Protein 1YXO (pdb70)

Foldseek 3Di:
DAEAEEELAQLQFCSLVLLQVVLQAWDQFAYEYEEAPVSNVVLCVLQVAQAAEAEDDPVDHDGGTDHRRYHYYPHQDAQDDYDHLDQDLSRLVSRVVSLLCRLVCQVVPNHQAEYEAYDPVSNVVNVHDDPDDLVSSCVSLVFPDKWKDFVLAAEIELAEPDDPVVPPVSQALVSVLVHLVQVQVCCVQLVVDVAFAEEEAAQFAQNCVVVVGHCCCVPHVVVSVVVVVVVRHNYHDNGGLVVCLDCVNSNPGPYYYYYHVSPVVSRCVVGVLQMKAWITRGPHTYIYAPDHRPSVCRSVSPDRSNNSVNRVVSSVSSVSPD/DAEAEEELAQLLFCSLVLLQVVLQAWDPAAYEYEEAPVSNVVLCVLLVAAAAAAEADPVDGDGGTDHNRYHYYPHQDAQDDYDHLDADLSRLVSRVVSVLCRLVCCVVPVHQAEYEAYDQVSNVVNVHDDPDDQVSSCVSLVFPDKWKAAVLAAEIELAEPDDLVCPVVSQALVSCVVHQVQVQVCCCAVLVDPAFAEEEAAQFAQNCVVVVTHCCVVPGVVVSVVVVVVVPHNYHDNGGLVVCLDCVNSVRGSHYYYYDVSPVVSRCVVRVNAMKAWMTRGPHTYIYFPDHRPSVCRSVSPDDSRNRVVRVVSSVSCVSPD

Nearest PDB structures (foldseek):
  1yxo-assembly1_B  TM=9.730E-01  e=1.041E-64  Pseudomonas aeruginosa
  3lxy-assembly1_A-2  TM=9.662E-01  e=5.738E-47  Yersinia pestis
  6xmy-assembly1_A  TM=9.496E-01  e=1.192E-42  Legionella pneumophila subsp. pneumophila str. Philadelphia 1
  6e85-assembly1_B  TM=8.733E-01  e=9.283E-33  Klebsiella pneumoniae subsp. pneumoniae
  2hi1-assembly1_A  TM=8.968E-01  e=1.379E-30  Salmonella enterica subsp. enterica serovar Typhimurium str. LT2

Structure (mmCIF, N/CA/C/O backbone):
data_1YXO
#
_entry.id   1YXO
#
_cell.length_a   54.259
_cell.length_b   59.307
_cell.length_c   199.111
_cell.angle_alpha   90.00
_cell.angle_beta   90.00
_cell.angle_gamma   90.00
#
_symmetry.space_group_name_H-M   'P 21 21 21'
#
loop_
_entity.id
_entity.type
_entity.pdbx_description
1 polymer '4-hydroxythreonine-4-phosphate dehydrogenase 1'
2 non-polymer 'MAGNESIUM ION'
3 non-polymer ETHANOL
4 water water
#
loop_
_atom_site.group_PDB
_atom_site.id
_atom_site.type_symbol
_atom_site.label_atom_id
_atom_site.label_alt_id
_atom_site.label_comp_id
_atom_site.label_asym_id
_atom_site.label_entity_id
_atom_site.label_seq_id
_atom_site.pdbx_PDB_ins_code
_atom_site.Cartn_x
_atom_site.Cartn_y
_atom_site.Cartn_z
_atom_site.occupancy
_atom_site.B_iso_or_equiv
_atom_site.auth_seq_id
_atom_site.auth_comp_id
_atom_site.auth_asym_id
_atom_site.auth_atom_id
_atom_site.pdbx_PDB_model_num
ATOM 9 N N . SER A 1 2 ? 30.000 11.969 44.910 1.00 45.52 1002 SER A N 1
ATOM 10 C CA . SER A 1 2 ? 31.240 11.198 44.848 1.00 41.48 1002 SER A CA 1
ATOM 11 C C . SER A 1 2 ? 30.960 9.702 44.846 1.00 36.87 1002 SER A C 1
ATOM 12 O O . SER A 1 2 ? 30.190 9.207 45.667 1.00 37.31 1002 SER A O 1
ATOM 15 N N . LEU A 1 3 ? 31.597 8.986 43.927 1.00 32.35 1003 LEU A N 1
ATOM 16 C CA . LEU A 1 3 ? 31.393 7.548 43.807 1.00 28.40 1003 LEU A CA 1
ATOM 17 C C . LEU A 1 3 ? 32.642 6.738 44.139 1.00 24.83 1003 LEU A C 1
ATOM 18 O O . LEU A 1 3 ? 33.699 6.938 43.538 1.00 26.34 1003 LEU A O 1
ATOM 23 N N . ARG A 1 4 ? 32.510 5.837 45.112 1.00 22.97 1004 ARG A N 1
ATOM 24 C CA . ARG A 1 4 ? 33.596 4.955 45.540 1.00 18.79 1004 ARG A CA 1
ATOM 25 C C . ARG A 1 4 ? 33.235 3.542 45.090 1.00 19.13 1004 ARG A C 1
ATOM 26 O O . ARG A 1 4 ? 32.072 3.143 45.170 1.00 16.32 1004 ARG A O 1
ATOM 34 N N . PHE A 1 5 ? 34.222 2.786 44.619 1.00 16.46 1005 PHE A N 1
ATOM 35 C CA . PHE A 1 5 ? 33.966 1.416 44.179 1.00 16.09 1005 PHE A CA 1
ATOM 36 C C . PHE A 1 5 ? 34.867 0.442 44.915 1.00 14.89 1005 PHE A C 1
ATOM 37 O O . PHE A 1 5 ? 36.060 0.691 45.078 1.00 13.67 1005 PHE A O 1
ATOM 45 N N . ALA A 1 6 ? 34.289 -0.666 45.367 1.00 13.64 1006 ALA A N 1
ATOM 46 C CA . ALA A 1 6 ? 35.065 -1.679 46.068 1.00 13.56 1006 ALA A CA 1
ATOM 47 C C . ALA A 1 6 ? 35.596 -2.683 45.050 1.00 14.17 1006 ALA A C 1
ATOM 48 O O . ALA A 1 6 ? 34.888 -3.073 44.122 1.00 16.29 1006 ALA A O 1
ATOM 50 N N . LEU A 1 7 ? 36.843 -3.097 45.236 1.00 14.72 1007 LEU A N 1
ATOM 51 C CA . LEU A 1 7 ? 37.491 -4.068 44.361 1.00 14.05 1007 LEU A CA 1
ATOM 52 C C . LEU A 1 7 ? 37.984 -5.234 45.213 1.00 12.35 1007 LEU A C 1
ATOM 53 O O . LEU A 1 7 ? 38.702 -5.022 46.186 1.00 13.11 1007 LEU A O 1
ATOM 58 N N . THR A 1 8 ? 37.594 -6.457 44.866 1.00 12.35 1008 THR A N 1
ATOM 59 C CA . THR A 1 8 ? 38.053 -7.615 45.622 1.00 13.87 1008 THR A CA 1
ATOM 60 C C . THR A 1 8 ? 38.919 -8.534 44.772 1.00 16.21 1008 THR A C 1
ATOM 61 O O . THR A 1 8 ? 38.443 -9.159 43.822 1.00 16.91 1008 THR A O 1
ATOM 65 N N . PRO A 1 9 ? 40.219 -8.603 45.092 1.00 17.91 1009 PRO A N 1
ATOM 66 C CA . PRO A 1 9 ? 41.171 -9.455 44.368 1.00 18.45 1009 PRO A CA 1
ATOM 67 C C . PRO A 1 9 ? 40.771 -10.934 44.426 1.00 18.25 1009 PRO A C 1
ATOM 68 O O . PRO A 1 9 ? 41.224 -11.735 43.619 1.00 18.36 1009 PRO A O 1
ATOM 72 N N . GLY A 1 10 ? 39.932 -11.291 45.394 1.00 16.47 1010 GLY A N 1
ATOM 73 C CA . GLY A 1 10 ? 39.481 -12.670 45.503 1.00 16.25 1010 GLY A CA 1
ATOM 74 C C . GLY A 1 10 ? 40.482 -13.688 46.031 1.00 17.01 1010 GLY A C 1
ATOM 75 O O . GLY A 1 10 ? 41.238 -13.403 46.957 1.00 17.26 1010 GLY A O 1
ATOM 76 N N . GLU A 1 11 ? 40.480 -14.885 45.443 1.00 16.68 1011 GLU A N 1
ATOM 77 C CA . GLU A 1 11 ? 41.392 -15.954 45.864 1.00 16.45 1011 GLU A CA 1
ATOM 78 C C . GLU A 1 11 ? 42.827 -15.435 45.901 1.00 16.19 1011 GLU A C 1
ATOM 79 O O . GLU A 1 11 ? 43.405 -15.102 44.869 1.00 15.96 1011 GLU A O 1
ATOM 85 N N . PRO A 1 12 ? 43.423 -15.371 47.102 1.00 18.34 1012 PRO A N 1
ATOM 86 C CA . PRO A 1 12 ? 44.796 -14.881 47.272 1.00 18.46 1012 PRO A CA 1
ATOM 87 C C . PRO A 1 12 ? 45.869 -15.600 46.454 1.00 21.11 1012 PRO A C 1
ATOM 88 O O . PRO A 1 12 ? 46.802 -14.964 45.961 1.00 20.33 1012 PRO A O 1
ATOM 92 N N . ALA A 1 13 ? 45.727 -16.914 46.290 1.00 20.70 1013 ALA A N 1
ATOM 93 C CA . ALA A 1 13 ? 46.704 -17.694 45.538 1.00 21.23 1013 ALA A CA 1
ATOM 94 C C . ALA A 1 13 ? 46.510 -17.590 44.029 1.00 21.51 1013 ALA A C 1
ATOM 95 O O . ALA A 1 13 ? 47.360 -18.039 43.261 1.00 21.46 1013 ALA A O 1
ATOM 97 N N . GLY A 1 14 ? 45.395 -16.989 43.613 1.00 21.59 1014 GLY A N 1
ATOM 98 C CA . GLY A 1 14 ? 45.098 -16.843 42.199 1.00 18.79 1014 GLY A CA 1
ATOM 99 C C . GLY A 1 14 ? 45.648 -15.567 41.585 1.00 19.16 1014 GLY A C 1
ATOM 100 O O . GLY A 1 14 ? 46.414 -14.847 42.219 1.00 18.32 1014 GLY A O 1
ATOM 101 N N . ILE A 1 15 ? 45.242 -15.272 40.355 1.00 18.19 1015 ILE A N 1
ATOM 102 C CA . ILE A 1 15 ? 45.735 -14.081 39.666 1.00 17.90 1015 ILE A CA 1
ATOM 103 C C . ILE A 1 15 ? 44.938 -12.810 39.960 1.00 16.82 1015 ILE A C 1
ATOM 104 O O . ILE A 1 15 ? 45.228 -11.751 39.401 1.00 16.72 1015 ILE A O 1
ATOM 109 N N . GLY A 1 16 ? 43.942 -12.917 40.836 1.00 15.97 1016 GLY A N 1
ATOM 110 C CA . GLY A 1 16 ? 43.138 -11.758 41.193 1.00 15.13 1016 GLY A CA 1
ATOM 111 C C . GLY A 1 16 ? 44.009 -10.612 41.689 1.00 15.30 1016 GLY A C 1
ATOM 112 O O . GLY A 1 16 ? 43.908 -9.489 41.187 1.00 15.11 1016 GLY A O 1
ATOM 113 N N . PRO A 1 17 ? 44.869 -10.861 42.688 1.00 14.79 1017 PRO A N 1
ATOM 114 C CA . PRO A 1 17 ? 45.747 -9.809 43.218 1.00 15.03 1017 PRO A CA 1
ATOM 115 C C . PRO A 1 17 ? 46.615 -9.200 42.112 1.00 15.89 1017 PRO A C 1
ATOM 116 O O . PRO A 1 17 ? 46.807 -7.980 42.056 1.00 15.84 1017 PRO A O 1
ATOM 120 N N . ASP A 1 18 ? 47.122 -10.064 41.233 1.00 16.29 1018 ASP A N 1
ATOM 121 C CA . ASP A 1 18 ? 47.970 -9.668 40.108 1.00 16.66 1018 ASP A CA 1
ATOM 122 C C . ASP A 1 18 ? 47.260 -8.658 39.209 1.00 17.46 1018 ASP A C 1
ATOM 123 O O . ASP A 1 18 ? 47.807 -7.610 38.857 1.00 17.72 1018 ASP A O 1
ATOM 128 N N . LEU A 1 19 ? 46.038 -9.003 38.825 1.00 15.51 1019 LEU A N 1
ATOM 129 C CA . LEU A 1 19 ? 45.223 -8.172 37.953 1.00 16.14 1019 LEU A CA 1
ATOM 130 C C . LEU A 1 19 ? 44.911 -6.804 38.551 1.00 15.73 1019 LEU A C 1
ATOM 131 O O . LEU A 1 19 ? 44.926 -5.788 37.853 1.00 14.85 1019 LEU A O 1
ATOM 136 N N . CYS A 1 20 ? 44.623 -6.779 39.843 1.00 16.08 1020 CYS A N 1
ATOM 137 C CA . CYS A 1 20 ? 44.303 -5.528 40.507 1.00 16.43 1020 CYS A CA 1
ATOM 138 C C . CYS A 1 20 ? 45.547 -4.640 40.572 1.00 17.30 1020 CYS A C 1
ATOM 139 O O . CYS A 1 20 ? 45.453 -3.415 40.448 1.00 17.62 1020 CYS A O 1
ATOM 142 N N . LEU A 1 21 ? 46.709 -5.261 40.750 1.00 16.40 1021 LEU A N 1
ATOM 143 C CA . LEU A 1 21 ? 47.971 -4.523 40.811 1.00 17.14 1021 LEU A CA 1
ATOM 144 C C . LEU A 1 21 ? 48.331 -3.943 39.440 1.00 19.18 1021 LEU A C 1
ATOM 145 O O . LEU A 1 21 ? 48.778 -2.797 39.343 1.00 19.99 1021 LEU A O 1
ATOM 150 N N . LEU A 1 22 ? 48.128 -4.732 38.383 1.00 18.79 1022 LEU A N 1
ATOM 151 C CA . LEU A 1 22 ? 48.426 -4.289 37.023 1.00 18.06 1022 LEU A CA 1
ATOM 152 C C . LEU A 1 22 ? 47.558 -3.102 36.618 1.00 18.46 1022 LEU A C 1
ATOM 153 O O . LEU A 1 22 ? 48.055 -2.127 36.055 1.00 18.58 1022 LEU A O 1
ATOM 158 N N . LEU A 1 23 ? 46.264 -3.178 36.911 1.00 17.19 1023 LEU A N 1
ATOM 159 C CA . LEU A 1 23 ? 45.353 -2.094 36.570 1.00 20.10 1023 LEU A CA 1
ATOM 160 C C . LEU A 1 23 ? 45.602 -0.837 37.402 1.00 21.05 1023 LEU A C 1
ATOM 161 O O . LEU A 1 23 ? 45.189 0.258 37.021 1.00 24.61 1023 LEU A O 1
ATOM 166 N N . ALA A 1 24 ? 46.287 -0.998 38.528 1.00 21.47 1024 ALA A N 1
ATOM 167 C CA . ALA A 1 24 ? 46.600 0.122 39.408 1.00 22.69 1024 ALA A CA 1
ATOM 168 C C . ALA A 1 24 ? 47.658 1.042 38.788 1.00 23.94 1024 ALA A C 1
ATOM 169 O O . ALA A 1 24 ? 47.932 2.130 39.304 1.00 23.12 1024 ALA A O 1
ATOM 171 N N . ARG A 1 25 ? 48.251 0.605 37.682 1.00 23.76 1025 ARG A N 1
ATOM 172 C CA . ARG A 1 25 ? 49.275 1.399 37.016 1.00 24.99 1025 ARG A CA 1
ATOM 173 C C . ARG A 1 25 ? 48.664 2.636 36.365 1.00 24.89 1025 ARG A C 1
ATOM 174 O O . ARG A 1 25 ? 49.363 3.605 36.071 1.00 24.55 1025 ARG A O 1
ATOM 182 N N . SER A 1 26 ? 47.352 2.603 36.155 1.00 24.88 1026 SER A N 1
ATOM 183 C CA . SER A 1 26 ? 46.643 3.729 35.562 1.00 25.69 1026 SER A CA 1
ATOM 184 C C . SER A 1 26 ? 45.740 4.360 36.615 1.00 25.05 1026 SER A C 1
ATOM 185 O O . SER A 1 26 ? 45.176 3.662 37.456 1.00 23.03 1026 SER A O 1
ATOM 188 N N . ALA A 1 27 ? 45.614 5.682 36.577 1.00 23.64 1027 ALA A N 1
ATOM 189 C CA . ALA A 1 27 ? 44.748 6.371 37.520 1.00 21.76 1027 ALA A CA 1
ATOM 190 C C . ALA A 1 27 ? 43.307 6.095 37.090 1.00 22.64 1027 ALA A C 1
ATOM 191 O O . ALA A 1 27 ? 42.988 6.138 35.899 1.00 20.12 1027 ALA A O 1
ATOM 193 N N . GLN A 1 28 ? 42.445 5.793 38.057 1.00 22.73 1028 GLN A N 1
ATOM 194 C CA . GLN A 1 28 ? 41.038 5.516 37.774 1.00 20.97 1028 GLN A CA 1
ATOM 195 C C . GLN A 1 28 ? 40.212 6.803 37.806 1.00 22.45 1028 GLN A C 1
ATOM 196 O O . GLN A 1 28 ? 40.631 7.803 38.388 1.00 23.32 1028 GLN A O 1
ATOM 202 N N . PRO A 1 29 ? 39.021 6.789 37.183 1.00 21.43 1029 PRO A N 1
ATOM 203 C CA . PRO A 1 29 ? 38.148 7.968 37.161 1.00 21.94 1029 PRO A CA 1
ATOM 204 C C . PRO A 1 29 ? 37.404 8.151 38.487 1.00 21.72 1029 PRO A C 1
ATOM 205 O O . PRO A 1 29 ? 36.774 9.188 38.724 1.00 20.35 1029 PRO A O 1
ATOM 209 N N . HIS A 1 30 ? 37.482 7.137 39.346 1.00 17.44 1030 HIS A N 1
ATOM 210 C CA . HIS A 1 30 ? 36.826 7.178 40.649 1.00 18.14 1030 HIS A CA 1
ATOM 211 C C . HIS A 1 30 ? 37.693 6.428 41.647 1.00 16.99 1030 HIS A C 1
ATOM 212 O O . HIS A 1 30 ? 38.457 5.534 41.270 1.00 16.73 1030 HIS A O 1
ATOM 219 N N . PRO A 1 31 ? 37.591 6.778 42.936 1.00 15.84 1031 PRO A N 1
ATOM 220 C CA . PRO A 1 31 ? 38.414 6.056 43.905 1.00 14.61 1031 PRO A CA 1
ATOM 221 C C . PRO A 1 31 ? 38.033 4.569 43.879 1.00 15.48 1031 PRO A C 1
ATOM 222 O O . PRO A 1 31 ? 36.853 4.218 43.940 1.00 13.94 1031 PRO A O 1
ATOM 226 N N . LEU A 1 32 ? 39.041 3.715 43.741 1.00 13.38 1032 LEU A N 1
ATOM 227 C CA . LEU A 1 32 ? 38.848 2.268 43.680 1.00 15.04 1032 LEU A CA 1
ATOM 228 C C . LEU A 1 32 ? 39.554 1.675 44.890 1.00 14.04 1032 LEU A C 1
ATOM 229 O O . LEU A 1 32 ? 40.778 1.727 44.995 1.00 17.53 1032 LEU A O 1
ATOM 234 N N . ILE A 1 33 ? 38.769 1.113 45.799 1.00 14.88 1033 ILE A N 1
ATOM 235 C CA . ILE A 1 33 ? 39.282 0.562 47.044 1.00 13.52 1033 ILE A CA 1
ATOM 236 C C . ILE A 1 33 ? 39.414 -0.953 47.062 1.00 15.46 1033 ILE A C 1
ATOM 237 O O . ILE A 1 33 ? 38.418 -1.679 47.086 1.00 14.11 1033 ILE A O 1
ATOM 242 N N . ALA A 1 34 ? 40.655 -1.425 47.058 1.00 16.02 1034 ALA A N 1
ATOM 243 C CA . ALA A 1 34 ? 40.921 -2.848 47.102 1.00 16.22 1034 ALA A CA 1
ATOM 244 C C . ALA A 1 34 ? 40.691 -3.332 48.529 1.00 17.02 1034 ALA A C 1
ATOM 245 O O . ALA A 1 34 ? 41.253 -2.783 49.484 1.00 16.54 1034 ALA A O 1
ATOM 247 N N . ILE A 1 35 ? 39.839 -4.339 48.683 1.00 14.47 1035 ILE A N 1
ATOM 248 C CA . ILE A 1 35 ? 39.571 -4.888 50.002 1.00 13.47 1035 ILE A CA 1
ATOM 249 C C . ILE A 1 35 ? 40.297 -6.222 50.017 1.00 15.01 1035 ILE A C 1
ATOM 250 O O . ILE A 1 35 ? 39.826 -7.212 49.454 1.00 14.96 1035 ILE A O 1
ATOM 255 N N . ALA A 1 36 ? 41.468 -6.226 50.648 1.00 16.77 1036 ALA A N 1
ATOM 256 C CA . ALA A 1 36 ? 42.314 -7.410 50.715 1.00 17.84 1036 ALA A CA 1
ATOM 257 C C . ALA A 1 36 ? 43.456 -7.196 51.699 1.00 18.10 1036 ALA A C 1
ATOM 258 O O . ALA A 1 36 ? 43.558 -6.145 52.333 1.00 16.79 1036 ALA A O 1
ATOM 260 N N . SER A 1 37 ? 44.315 -8.204 51.814 1.00 18.90 1037 SER A N 1
ATOM 261 C CA . SER A 1 37 ? 45.478 -8.136 52.689 1.00 18.12 1037 SER A CA 1
ATOM 262 C C . SER A 1 37 ? 46.529 -7.223 52.067 1.00 19.56 1037 SER A C 1
ATOM 263 O O . SER A 1 37 ? 46.951 -7.434 50.933 1.00 18.23 1037 SER A O 1
ATOM 266 N N . ARG A 1 38 ? 46.959 -6.212 52.812 1.00 21.39 1038 ARG A N 1
ATOM 267 C CA . ARG A 1 38 ? 47.974 -5.282 52.322 1.00 22.09 1038 ARG A CA 1
ATOM 268 C C . ARG A 1 38 ? 49.292 -6.018 52.064 1.00 21.49 1038 ARG A C 1
ATOM 269 O O . ARG A 1 38 ? 49.964 -5.781 51.064 1.00 19.80 1038 ARG A O 1
ATOM 277 N N . THR A 1 39 ? 49.655 -6.911 52.976 1.00 21.59 1039 THR A N 1
ATOM 278 C CA . THR A 1 39 ? 50.888 -7.678 52.839 1.00 23.43 1039 THR A CA 1
ATOM 279 C C . THR A 1 39 ? 50.835 -8.575 51.608 1.00 22.35 1039 THR A C 1
ATOM 280 O O . THR A 1 39 ? 51.826 -8.708 50.880 1.00 22.28 1039 THR A O 1
ATOM 284 N N . LEU A 1 40 ? 49.680 -9.189 51.375 1.00 20.38 1040 LEU A N 1
ATOM 285 C CA . LEU A 1 40 ? 49.504 -10.051 50.212 1.00 19.70 1040 LEU A CA 1
ATOM 286 C C . LEU A 1 40 ? 49.820 -9.261 48.946 1.00 19.52 1040 LEU A C 1
ATOM 287 O O . LEU A 1 40 ? 50.569 -9.718 48.084 1.00 19.49 1040 LEU A O 1
ATOM 292 N N . LEU A 1 41 ? 49.241 -8.069 48.841 1.00 18.60 1041 LEU A N 1
ATOM 293 C CA . LEU A 1 41 ? 49.440 -7.228 47.664 1.00 19.66 1041 LEU A CA 1
ATOM 294 C C . LEU A 1 41 ? 50.874 -6.739 47.497 1.00 19.76 1041 LEU A C 1
ATOM 295 O O . LEU A 1 41 ? 51.396 -6.697 46.377 1.00 18.32 1041 LEU A O 1
ATOM 300 N N . GLN A 1 42 ? 51.509 -6.376 48.604 1.00 20.43 1042 GLN A N 1
ATOM 301 C CA . GLN A 1 42 ? 52.883 -5.895 48.545 1.00 22.52 1042 GLN A CA 1
ATOM 302 C C . GLN A 1 42 ? 53.798 -7.038 48.094 1.00 22.69 1042 GLN A C 1
ATOM 303 O O . GLN A 1 42 ? 54.683 -6.837 47.259 1.00 23.24 1042 GLN A O 1
ATOM 309 N N . GLU A 1 43 ? 53.576 -8.241 48.627 1.00 22.46 1043 GLU A N 1
ATOM 310 C CA . GLU A 1 43 ? 54.400 -9.394 48.249 1.00 24.29 1043 GLU A CA 1
ATOM 311 C C . GLU A 1 43 ? 54.182 -9.801 46.791 1.00 23.16 1043 GLU A C 1
ATOM 312 O O . GLU A 1 43 ? 55.143 -10.084 46.075 1.00 24.03 1043 GLU A O 1
ATOM 318 N N . ARG A 1 44 ? 52.926 -9.830 46.350 1.00 21.33 1044 ARG A N 1
ATOM 319 C CA . ARG A 1 44 ? 52.624 -10.205 44.968 1.00 19.42 1044 ARG A CA 1
ATOM 320 C C . ARG A 1 44 ? 53.234 -9.173 44.026 1.00 20.43 1044 ARG A C 1
ATOM 321 O O . ARG A 1 44 ? 53.686 -9.508 42.926 1.00 20.43 1044 ARG A O 1
ATOM 329 N N . ALA A 1 45 ? 53.239 -7.916 44.464 1.00 19.99 1045 ALA A N 1
ATOM 330 C CA . ALA A 1 45 ? 53.805 -6.823 43.678 1.00 21.58 1045 ALA A CA 1
ATOM 331 C C . ALA A 1 45 ? 55.300 -7.077 43.474 1.00 22.75 1045 ALA A C 1
ATOM 332 O O . ALA A 1 45 ? 55.813 -6.952 42.365 1.00 24.05 1045 ALA A O 1
ATOM 334 N N . GLY A 1 46 ? 55.994 -7.432 44.551 1.00 24.84 1046 GLY A N 1
ATOM 335 C CA . GLY A 1 46 ? 57.412 -7.725 44.442 1.00 26.13 1046 GLY A CA 1
ATOM 336 C C . GLY A 1 46 ? 57.607 -8.924 43.526 1.00 26.31 1046 GLY A C 1
ATOM 337 O O . GLY A 1 46 ? 58.462 -8.916 42.641 1.00 25.68 1046 GLY A O 1
ATOM 338 N N . GLN A 1 47 ? 56.799 -9.959 43.738 1.00 26.01 1047 GLN A N 1
ATOM 339 C CA . GLN A 1 47 ? 56.864 -11.170 42.928 1.00 25.37 1047 GLN A CA 1
ATOM 340 C C . GLN A 1 47 ? 56.737 -10.853 41.434 1.00 24.87 1047 GLN A C 1
ATOM 341 O O . GLN A 1 47 ? 57.427 -11.448 40.601 1.00 25.49 1047 GLN A O 1
ATOM 347 N N . LEU A 1 48 ? 55.861 -9.908 41.100 1.00 21.55 1048 LEU A N 1
ATOM 348 C CA . LEU A 1 48 ? 55.637 -9.515 39.710 1.00 21.43 1048 LEU A CA 1
ATOM 349 C C . LEU A 1 48 ? 56.629 -8.477 39.193 1.00 22.04 1048 LEU A C 1
ATOM 350 O O . LEU A 1 48 ? 56.671 -8.196 37.995 1.00 22.64 1048 LEU A O 1
ATOM 355 N N . GLY A 1 49 ? 57.420 -7.902 40.092 1.00 25.08 1049 GLY A N 1
ATOM 356 C CA . GLY A 1 49 ? 58.375 -6.888 39.678 1.00 27.28 1049 GLY A CA 1
ATOM 357 C C . GLY A 1 49 ? 57.654 -5.596 39.334 1.00 28.30 1049 GLY A C 1
ATOM 358 O O . GLY A 1 49 ? 58.061 -4.864 38.433 1.00 29.13 1049 GLY A O 1
ATOM 359 N N . LEU A 1 50 ? 56.568 -5.328 40.055 1.00 28.63 1050 LEU A N 1
ATOM 360 C CA . LEU A 1 50 ? 55.758 -4.129 39.854 1.00 29.00 1050 LEU A CA 1
ATOM 361 C C . LEU A 1 50 ? 55.962 -3.129 40.983 1.00 30.20 1050 LEU A C 1
ATOM 362 O O . LEU A 1 50 ? 56.109 -3.514 42.143 1.00 31.16 1050 LEU A O 1
ATOM 367 N N . ALA A 1 51 ? 55.955 -1.844 40.639 1.00 30.22 1051 ALA A N 1
ATOM 368 C CA . ALA A 1 51 ? 56.121 -0.783 41.626 1.00 29.72 1051 ALA A CA 1
ATOM 369 C C . ALA A 1 51 ? 54.768 -0.138 41.886 1.00 28.61 1051 ALA A C 1
ATOM 370 O O . ALA A 1 51 ? 54.357 0.768 41.163 1.00 30.12 1051 ALA A O 1
ATOM 372 N N . ILE A 1 52 ? 54.073 -0.614 42.912 1.00 27.35 1052 ILE A N 1
ATOM 373 C CA . ILE A 1 52 ? 52.767 -0.066 43.253 1.00 26.76 1052 ILE A CA 1
ATOM 374 C C . ILE A 1 52 ? 52.764 0.405 44.703 1.00 27.20 1052 ILE A C 1
ATOM 375 O O . ILE A 1 52 ? 53.157 -0.336 45.606 1.00 29.50 1052 ILE A O 1
ATOM 380 N N . ASP A 1 53 ? 52.329 1.640 44.919 1.00 25.13 1053 ASP A N 1
ATOM 381 C CA . ASP A 1 53 ? 52.252 2.191 46.266 1.00 25.45 1053 ASP A CA 1
ATOM 382 C C . ASP A 1 53 ? 50.876 1.868 46.841 1.00 24.16 1053 ASP A C 1
ATOM 383 O O . ASP A 1 53 ? 49.854 2.257 46.274 1.00 24.65 1053 ASP A O 1
ATOM 388 N N . LEU A 1 54 ? 50.860 1.157 47.963 1.00 22.32 1054 LEU A N 1
ATOM 389 C CA . LEU A 1 54 ? 49.617 0.771 48.625 1.00 22.10 1054 LEU A CA 1
ATOM 390 C C . LEU A 1 54 ? 49.232 1.822 49.659 1.00 22.24 1054 LEU A C 1
ATOM 391 O O . LEU A 1 54 ? 49.910 1.990 50.670 1.00 23.23 1054 LEU A O 1
ATOM 396 N N . LYS A 1 55 ? 48.139 2.527 49.405 1.00 21.86 1055 LYS A N 1
ATOM 397 C CA . LYS A 1 55 ? 47.694 3.561 50.325 1.00 22.04 1055 LYS A CA 1
ATOM 398 C C . LYS A 1 55 ? 46.556 3.053 51.199 1.00 21.90 1055 LYS A C 1
ATOM 399 O O . LYS A 1 55 ? 45.487 2.698 50.703 1.00 17.90 1055 LYS A O 1
ATOM 405 N N . ASP A 1 56 ? 46.802 3.018 52.505 1.00 22.42 1056 ASP A N 1
ATOM 406 C CA . ASP A 1 56 ? 45.812 2.549 53.462 1.00 22.15 1056 ASP A CA 1
ATOM 407 C C . ASP A 1 56 ? 44.517 3.349 53.428 1.00 23.11 1056 ASP A C 1
ATOM 408 O O . ASP A 1 56 ? 44.521 4.567 53.257 1.00 21.24 1056 ASP A O 1
ATOM 413 N N . VAL A 1 57 ? 43.405 2.645 53.602 1.00 21.67 1057 VAL A N 1
ATOM 414 C CA . VAL A 1 57 ? 42.095 3.273 53.630 1.00 20.70 1057 VAL A CA 1
ATOM 415 C C . VAL A 1 57 ? 41.416 2.891 54.939 1.00 21.67 1057 VAL A C 1
ATOM 416 O O . VAL A 1 57 ? 41.446 1.731 55.349 1.00 19.85 1057 VAL A O 1
ATOM 420 N N . SER A 1 58 ? 40.814 3.872 55.596 1.00 21.88 1058 SER A N 1
ATOM 421 C CA . SER A 1 58 ? 40.105 3.626 56.842 1.00 22.48 1058 SER A CA 1
ATOM 422 C C . SER A 1 58 ? 38.620 3.891 56.622 1.00 21.08 1058 SER A C 1
ATOM 423 O O . SER A 1 58 ? 38.254 4.850 55.945 1.00 20.87 1058 SER A O 1
ATOM 426 N N . PRO A 1 59 ? 37.745 3.032 57.173 1.00 21.77 1059 PRO A N 1
ATOM 427 C CA . PRO A 1 59 ? 36.304 3.242 57.004 1.00 21.69 1059 PRO A CA 1
ATOM 428 C C . PRO A 1 59 ? 35.859 4.540 57.679 1.00 21.19 1059 PRO A C 1
ATOM 429 O O . PRO A 1 59 ? 34.709 4.956 57.561 1.00 20.86 1059 PRO A O 1
ATOM 433 N N . ALA A 1 60 ? 36.784 5.178 58.388 1.00 22.33 1060 ALA A N 1
ATOM 434 C CA . ALA A 1 60 ? 36.496 6.435 59.064 1.00 22.55 1060 ALA A CA 1
ATOM 435 C C . ALA A 1 60 ? 36.616 7.583 58.070 1.00 23.97 1060 ALA A C 1
ATOM 436 O O . ALA A 1 60 ? 36.165 8.698 58.343 1.00 24.22 1060 ALA A O 1
ATOM 438 N N . ALA A 1 61 ? 37.227 7.309 56.918 1.00 21.74 1061 ALA A N 1
ATOM 439 C CA . ALA A 1 61 ? 37.404 8.335 55.891 1.00 21.11 1061 ALA A CA 1
ATOM 440 C C . ALA A 1 61 ? 37.600 7.745 54.497 1.00 19.60 1061 ALA A C 1
ATOM 441 O O . ALA A 1 61 ? 38.729 7.589 54.034 1.00 18.31 1061 ALA A O 1
ATOM 443 N N . TRP A 1 62 ? 36.503 7.418 53.825 1.00 18.25 1062 TRP A N 1
ATOM 444 C CA . TRP A 1 62 ? 36.598 6.860 52.485 1.00 18.73 1062 TRP A CA 1
ATOM 445 C C . TRP A 1 62 ? 37.125 7.957 51.560 1.00 18.47 1062 TRP A C 1
ATOM 446 O O . TRP A 1 62 ? 36.541 9.041 51.476 1.00 16.68 1062 TRP A O 1
ATOM 457 N N . PRO A 1 63 ? 38.236 7.688 50.856 1.00 18.52 1063 PRO A N 1
ATOM 458 C CA . PRO A 1 63 ? 38.811 8.684 49.949 1.00 20.36 1063 PRO A CA 1
ATOM 459 C C . PRO A 1 63 ? 37.804 9.192 48.924 1.00 19.64 1063 PRO A C 1
ATOM 460 O O . PRO A 1 63 ? 37.018 8.420 48.369 1.00 19.76 1063 PRO A O 1
ATOM 464 N N . GLU A 1 64 ? 37.835 10.498 48.687 1.00 21.17 1064 GLU A N 1
ATOM 465 C CA . GLU A 1 64 ? 36.929 11.140 47.743 1.00 23.28 1064 GLU A CA 1
ATOM 466 C C . GLU A 1 64 ? 37.524 11.172 46.336 1.00 22.70 1064 GLU A C 1
ATOM 467 O O . GLU A 1 64 ? 36.800 11.060 45.346 1.00 21.29 1064 GLU A O 1
ATOM 473 N N . ARG A 1 65 ? 38.841 11.322 46.246 1.00 23.51 1065 ARG A N 1
ATOM 474 C CA . ARG A 1 65 ? 39.495 11.360 44.945 1.00 24.22 1065 ARG A CA 1
ATOM 475 C C . ARG A 1 65 ? 40.232 10.060 44.641 1.00 22.12 1065 ARG A C 1
ATOM 476 O O . ARG A 1 65 ? 40.628 9.336 45.549 1.00 22.20 1065 ARG A O 1
ATOM 484 N N . PRO A 1 66 ? 40.423 9.753 43.345 1.00 21.60 1066 PRO A N 1
ATOM 485 C CA . PRO A 1 66 ? 41.111 8.543 42.884 1.00 20.77 1066 PRO A CA 1
ATOM 486 C C . PRO A 1 66 ? 42.578 8.544 43.290 1.00 21.46 1066 PRO A C 1
ATOM 487 O O . PRO A 1 66 ? 43.183 9.608 43.430 1.00 20.25 1066 PRO A O 1
ATOM 491 N N . ALA A 1 67 ? 43.148 7.357 43.468 1.00 19.73 1067 ALA A N 1
ATOM 492 C CA . ALA A 1 67 ? 44.555 7.244 43.819 1.00 19.64 1067 ALA A CA 1
ATOM 493 C C . ALA A 1 67 ? 45.346 7.609 42.571 1.00 21.59 1067 ALA A C 1
ATOM 494 O O . ALA A 1 67 ? 44.797 7.646 41.466 1.00 19.79 1067 ALA A O 1
ATOM 496 N N . LYS A 1 68 ? 46.634 7.878 42.747 1.00 22.45 1068 LYS A N 1
ATOM 497 C CA . LYS A 1 68 ? 47.485 8.242 41.619 1.00 25.22 1068 LYS A CA 1
ATOM 498 C C . LYS A 1 68 ? 47.836 7.021 40.785 1.00 24.09 1068 LYS A C 1
ATOM 499 O O . LYS A 1 68 ? 47.748 5.885 41.257 1.00 21.75 1068 LYS A O 1
ATOM 505 N N . ALA A 1 69 ? 48.239 7.263 39.542 1.00 23.56 1069 ALA A N 1
ATOM 506 C CA . ALA A 1 69 ? 48.659 6.179 38.673 1.00 23.14 1069 ALA A CA 1
ATOM 507 C C . ALA A 1 69 ? 49.807 5.532 39.442 1.00 22.70 1069 ALA A C 1
ATOM 508 O O . ALA A 1 69 ? 50.643 6.236 40.018 1.00 22.36 1069 ALA A O 1
ATOM 510 N N . GLY A 1 70 ? 49.836 4.203 39.485 1.00 21.33 1070 GLY A N 1
ATOM 511 C CA . GLY A 1 70 ? 50.892 3.516 40.207 1.00 20.92 1070 GLY A CA 1
ATOM 512 C C . GLY A 1 70 ? 50.589 3.374 41.689 1.00 19.88 1070 GLY A C 1
ATOM 513 O O . GLY A 1 70 ? 51.424 2.913 42.467 1.00 21.28 1070 GLY A O 1
ATOM 514 N N . GLN A 1 71 ? 49.382 3.761 42.081 1.00 20.30 1071 GLN A N 1
ATOM 515 C CA . GLN A 1 71 ? 48.977 3.686 43.478 1.00 19.04 1071 GLN A CA 1
ATOM 516 C C . GLN A 1 71 ? 47.655 2.933 43.609 1.00 18.47 1071 GLN A C 1
ATOM 517 O O . GLN A 1 71 ? 46.808 3.008 42.726 1.00 20.25 1071 GLN A O 1
ATOM 523 N N . LEU A 1 72 ? 47.477 2.227 44.719 1.00 17.29 1072 LEU A N 1
ATOM 524 C CA . LEU A 1 72 ? 46.250 1.466 44.944 1.00 17.67 1072 LEU A CA 1
ATOM 525 C C . LEU A 1 72 ? 45.721 1.600 46.369 1.00 15.24 1072 LEU A C 1
ATOM 526 O O . LEU A 1 72 ? 46.444 1.331 47.327 1.00 17.59 1072 LEU A O 1
ATOM 531 N N . TYR A 1 73 ? 44.464 2.015 46.509 1.00 16.49 1073 TYR A N 1
ATOM 532 C CA . TYR A 1 73 ? 43.843 2.127 47.832 1.00 15.77 1073 TYR A CA 1
ATOM 533 C C . TYR A 1 73 ? 43.590 0.713 48.336 1.00 17.42 1073 TYR A C 1
ATOM 534 O O . TYR A 1 73 ? 43.102 -0.147 47.591 1.00 15.24 1073 TYR A O 1
ATOM 543 N N . VAL A 1 74 ? 43.906 0.478 49.603 1.00 17.25 1074 VAL A N 1
ATOM 544 C CA . VAL A 1 74 ? 43.702 -0.835 50.194 1.00 18.81 1074 VAL A CA 1
ATOM 545 C C . VAL A 1 74 ? 43.054 -0.751 51.571 1.00 18.29 1074 VAL A C 1
ATOM 546 O O . VAL A 1 74 ? 43.556 -0.060 52.466 1.00 18.61 1074 VAL A O 1
ATOM 550 N N . TRP A 1 75 ? 41.917 -1.422 51.723 1.00 16.47 1075 TRP A N 1
ATOM 551 C CA . TRP A 1 75 ? 41.261 -1.492 53.021 1.00 16.08 1075 TRP A CA 1
ATOM 552 C C . TRP A 1 75 ? 41.789 -2.833 53.526 1.00 16.02 1075 TRP A C 1
ATOM 553 O O . TRP A 1 75 ? 41.273 -3.895 53.169 1.00 16.48 1075 TRP A O 1
ATOM 564 N N . ASP A 1 76 ? 42.852 -2.767 54.326 1.00 16.86 1076 ASP A N 1
ATOM 565 C CA . ASP A 1 76 ? 43.523 -3.949 54.863 1.00 17.95 1076 ASP A CA 1
ATOM 566 C C . ASP A 1 76 ? 42.580 -4.940 55.554 1.00 17.17 1076 ASP A C 1
ATOM 567 O O . ASP A 1 76 ? 41.835 -4.585 56.457 1.00 17.10 1076 ASP A O 1
ATOM 572 N N . THR A 1 77 ? 42.625 -6.185 55.096 1.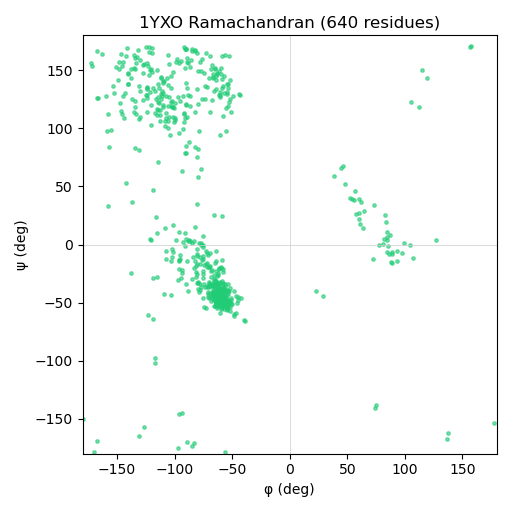00 18.46 1077 THR A N 1
ATOM 573 C CA . THR A 1 77 ? 41.811 -7.274 55.632 1.00 18.87 1077 THR A CA 1
ATOM 574 C C . THR A 1 77 ? 42.792 -8.437 55.809 1.00 20.24 1077 THR A C 1
ATOM 575 O O . THR A 1 77 ? 43.294 -8.990 54.838 1.00 21.08 1077 THR A O 1
ATOM 579 N N . PRO A 1 78 ? 43.071 -8.819 57.063 1.00 22.78 1078 PRO A N 1
ATOM 580 C CA . PRO A 1 78 ? 43.999 -9.899 57.409 1.00 22.95 1078 PRO A CA 1
ATOM 581 C C . PRO A 1 78 ? 43.780 -11.317 56.893 1.00 22.40 1078 PRO A C 1
ATOM 582 O O . PRO A 1 78 ? 42.673 -11.854 56.913 1.00 22.88 1078 PRO A O 1
ATOM 586 N N . LEU A 1 79 ? 44.870 -11.911 56.424 1.00 22.61 1079 LEU A N 1
ATOM 587 C CA . LEU A 1 79 ? 44.871 -13.286 55.951 1.00 23.80 1079 LEU A CA 1
ATOM 588 C C . LEU A 1 79 ? 45.070 -14.137 57.202 1.00 24.71 1079 LEU A C 1
ATOM 589 O O . LEU A 1 79 ? 45.434 -13.613 58.254 1.00 23.27 1079 LEU A O 1
ATOM 594 N N . ALA A 1 80 ? 44.837 -15.440 57.092 1.00 26.40 1080 ALA A N 1
ATOM 595 C CA . ALA A 1 80 ? 45.011 -16.336 58.229 1.00 27.70 1080 ALA A CA 1
ATOM 596 C C . ALA A 1 80 ? 46.400 -16.958 58.187 1.00 29.54 1080 ALA A C 1
ATOM 597 O O . ALA A 1 80 ? 46.978 -17.293 59.225 1.00 29.18 1080 ALA A O 1
ATOM 599 N N . ALA A 1 81 ? 46.931 -17.105 56.979 1.00 29.17 1081 ALA A N 1
ATOM 600 C CA . ALA A 1 81 ? 48.243 -17.706 56.790 1.00 30.52 1081 ALA A CA 1
ATOM 601 C C . ALA A 1 81 ? 48.952 -17.112 55.581 1.00 31.44 1081 ALA A C 1
ATOM 602 O O . ALA A 1 81 ? 48.311 -16.578 54.675 1.00 30.09 1081 ALA A O 1
ATOM 604 N N . PRO A 1 82 ? 50.292 -17.196 55.554 1.00 33.06 1082 PRO A N 1
ATOM 605 C CA . PRO A 1 82 ? 51.060 -16.658 54.426 1.00 32.87 1082 PRO A CA 1
ATOM 606 C C . PRO A 1 82 ? 50.604 -17.300 53.122 1.00 32.75 1082 PRO A C 1
ATOM 607 O O . PRO A 1 82 ? 50.245 -18.478 53.093 1.00 33.89 1082 PRO A O 1
ATOM 611 N N . VAL A 1 83 ? 50.609 -16.518 52.047 1.00 30.54 1083 VAL A N 1
ATOM 612 C CA . VAL A 1 83 ? 50.166 -16.998 50.743 1.00 29.01 1083 VAL A CA 1
ATOM 613 C C . VAL A 1 83 ? 51.309 -17.305 49.783 1.00 28.92 1083 VAL A C 1
ATOM 614 O O . VAL A 1 83 ? 52.256 -16.530 49.648 1.00 27.40 1083 VAL A O 1
ATOM 618 N N . ARG A 1 84 ? 51.207 -18.449 49.118 1.00 29.41 1084 ARG A N 1
ATOM 619 C CA . ARG A 1 84 ? 52.200 -18.868 48.139 1.00 31.48 1084 ARG A CA 1
ATOM 620 C C . ARG A 1 84 ? 51.457 -18.891 46.809 1.00 29.79 1084 ARG A C 1
ATOM 621 O O . ARG A 1 84 ? 50.502 -19.644 46.636 1.00 29.88 1084 ARG A O 1
ATOM 629 N N . PRO A 1 85 ? 51.873 -18.046 45.856 1.00 29.17 1085 PRO A N 1
ATOM 630 C CA . PRO A 1 85 ? 51.193 -18.017 44.560 1.00 29.03 1085 PRO A CA 1
ATOM 631 C C . PRO A 1 85 ? 50.996 -19.379 43.904 1.00 28.63 1085 PRO A C 1
ATOM 632 O O . PRO A 1 85 ? 51.937 -20.162 43.758 1.00 28.02 1085 PRO A O 1
ATOM 636 N N . GLY A 1 86 ? 49.751 -19.651 43.524 1.00 27.51 1086 GLY A N 1
ATOM 637 C CA . GLY A 1 86 ? 49.420 -20.906 42.877 1.00 26.12 1086 GLY A CA 1
ATOM 638 C C . GLY A 1 86 ? 49.044 -22.030 43.823 1.00 25.36 1086 GLY A C 1
ATOM 639 O O . GLY A 1 86 ? 48.588 -23.077 43.380 1.00 24.20 1086 GLY A O 1
ATOM 640 N N . GLN A 1 87 ? 49.218 -21.822 45.123 1.00 26.49 1087 GLN A N 1
ATOM 641 C CA . GLN A 1 87 ? 48.891 -22.864 46.089 1.00 27.69 1087 GLN A CA 1
ATOM 642 C C . GLN A 1 87 ? 47.705 -22.538 46.988 1.00 27.02 1087 GLN A C 1
ATOM 643 O O . GLN A 1 87 ? 47.781 -21.657 47.842 1.00 25.61 1087 GLN A O 1
ATOM 649 N N . LEU A 1 88 ? 46.612 -23.271 46.798 1.00 27.56 1088 LEU A N 1
ATOM 650 C CA . LEU A 1 88 ? 45.404 -23.080 47.596 1.00 28.41 1088 LEU A CA 1
ATOM 651 C C . LEU A 1 88 ? 45.628 -23.469 49.054 1.00 28.73 1088 LEU A C 1
ATOM 652 O O . LEU A 1 88 ? 46.346 -24.427 49.343 1.00 28.41 1088 LEU A O 1
ATOM 657 N N . ASP A 1 89 ? 45.013 -22.720 49.966 1.00 27.77 1089 ASP A N 1
ATOM 658 C CA . ASP A 1 89 ? 45.113 -23.002 51.399 1.00 28.25 1089 ASP A CA 1
ATOM 659 C C . ASP A 1 89 ? 43.767 -22.686 52.051 1.00 28.05 1089 ASP A C 1
ATOM 660 O O . ASP A 1 89 ? 43.393 -21.519 52.186 1.00 25.49 1089 ASP A O 1
ATOM 665 N N . ARG A 1 90 ? 43.048 -23.728 52.461 1.00 26.60 1090 ARG A N 1
ATOM 666 C CA . ARG A 1 90 ? 41.737 -23.559 53.076 1.00 27.14 1090 ARG A CA 1
ATOM 667 C C . ARG A 1 90 ? 41.759 -22.695 54.337 1.00 25.88 1090 ARG A C 1
ATOM 668 O O . ARG A 1 90 ? 40.714 -22.261 54.821 1.00 26.05 1090 ARG A O 1
ATOM 676 N N . ALA A 1 91 ? 42.948 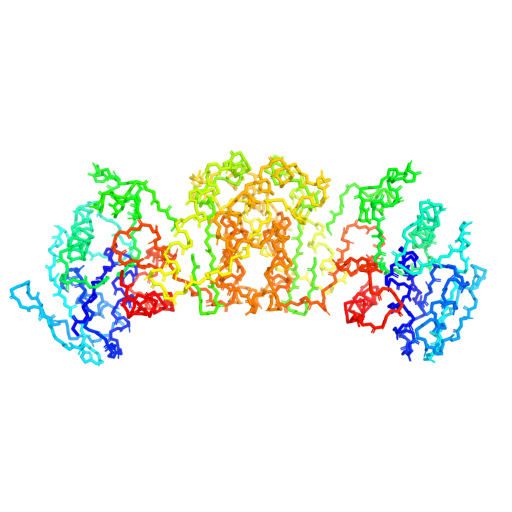-22.436 54.866 1.00 24.93 1091 ALA A N 1
ATOM 677 C CA . ALA A 1 91 ? 43.067 -21.601 56.051 1.00 25.08 1091 ALA A CA 1
ATOM 678 C C . ALA A 1 91 ? 42.697 -20.162 55.685 1.00 23.79 1091 ALA A C 1
ATOM 679 O O . ALA A 1 91 ? 42.305 -19.372 56.543 1.00 23.55 1091 ALA A O 1
ATOM 681 N N . ASN A 1 92 ? 42.817 -19.830 54.402 1.00 23.24 1092 ASN A N 1
ATOM 682 C CA . ASN A 1 92 ? 42.499 -18.484 53.932 1.00 22.79 1092 ASN A CA 1
ATOM 683 C C . ASN A 1 92 ? 41.137 -18.353 53.247 1.00 22.38 1092 ASN A C 1
ATOM 684 O O . ASN A 1 92 ? 40.885 -17.373 52.543 1.00 20.13 1092 ASN A O 1
ATOM 689 N N . ALA A 1 93 ? 40.259 -19.332 53.454 1.00 20.80 1093 ALA A N 1
ATOM 690 C CA . ALA A 1 93 ? 38.932 -19.298 52.846 1.00 21.35 1093 ALA A CA 1
ATOM 691 C C . ALA A 1 93 ? 38.066 -18.221 53.492 1.00 20.11 1093 ALA A C 1
ATOM 692 O O . ALA A 1 93 ? 37.351 -17.496 52.801 1.00 20.11 1093 ALA A O 1
ATOM 694 N N . ALA A 1 94 ? 38.139 -18.127 54.817 1.00 18.25 1094 ALA A N 1
ATOM 695 C CA . ALA A 1 94 ? 37.377 -17.141 55.577 1.00 19.69 1094 ALA A CA 1
ATOM 696 C C . ALA A 1 94 ? 37.801 -15.726 55.174 1.00 19.07 1094 ALA A C 1
ATOM 697 O O . ALA A 1 94 ? 36.983 -14.806 55.150 1.00 18.30 1094 ALA A O 1
ATOM 699 N N . TYR A 1 95 ? 39.084 -15.565 54.862 1.00 18.22 1095 TYR A N 1
ATOM 700 C CA . TYR A 1 95 ? 39.613 -14.277 54.425 1.00 18.22 1095 TYR A CA 1
ATOM 701 C C . TYR A 1 95 ? 38.875 -13.838 53.160 1.00 17.94 1095 TYR A C 1
ATOM 702 O O . TYR A 1 95 ? 38.407 -12.700 53.057 1.00 16.66 1095 TYR A O 1
ATOM 711 N N . VAL A 1 96 ? 38.787 -14.745 52.193 1.00 16.35 1096 VAL A N 1
ATOM 712 C CA . VAL A 1 96 ? 38.110 -14.447 50.935 1.00 15.50 1096 VAL A CA 1
ATOM 713 C C . VAL A 1 96 ? 36.683 -13.959 51.181 1.00 16.89 1096 VAL A C 1
ATOM 714 O O . VAL A 1 96 ? 36.284 -12.899 50.683 1.00 14.02 1096 VAL A O 1
ATOM 718 N N . LEU A 1 97 ? 35.922 -14.721 51.961 1.00 14.26 1097 LEU A N 1
ATOM 719 C CA . LEU A 1 97 ? 34.542 -14.356 52.245 1.00 16.14 1097 LEU A CA 1
ATOM 720 C C . LEU A 1 97 ? 34.435 -13.059 53.037 1.00 16.24 1097 LEU A C 1
ATOM 721 O O . LEU A 1 97 ? 33.459 -12.331 52.902 1.00 14.73 1097 LEU A O 1
ATOM 726 N N . GLU A 1 98 ? 35.431 -12.779 53.870 1.00 16.57 1098 GLU A N 1
ATOM 727 C CA . GLU A 1 98 ? 35.437 -11.551 54.652 1.00 19.35 1098 GLU A CA 1
ATOM 728 C C . GLU A 1 98 ? 35.529 -10.340 53.717 1.00 16.39 1098 GLU A C 1
ATOM 729 O O . GLU A 1 98 ? 34.803 -9.367 53.889 1.00 15.57 1098 GLU A O 1
ATOM 735 N N . THR A 1 99 ? 36.407 -10.407 52.721 1.00 16.54 1099 THR A N 1
ATOM 736 C CA . THR A 1 99 ? 36.557 -9.290 51.786 1.00 14.85 1099 THR A CA 1
ATOM 737 C C . THR A 1 99 ? 35.286 -9.110 50.953 1.00 15.40 1099 THR A C 1
ATOM 738 O O . THR A 1 99 ? 34.888 -7.983 50.629 1.00 14.14 1099 THR A O 1
ATOM 742 N N . LEU A 1 100 ? 34.642 -10.222 50.611 1.00 13.87 1100 LEU A N 1
ATOM 743 C CA . LEU A 1 100 ? 33.409 -10.167 49.835 1.00 15.90 1100 LEU A CA 1
ATOM 744 C C . LEU A 1 100 ? 32.301 -9.527 50.661 1.00 16.11 1100 LEU A C 1
ATOM 745 O O . LEU A 1 100 ? 31.511 -8.725 50.148 1.00 16.45 1100 LEU A O 1
ATOM 750 N N . THR A 1 101 ? 32.248 -9.886 51.939 1.00 14.79 1101 THR A N 1
ATOM 751 C CA . THR A 1 101 ? 31.237 -9.355 52.840 1.00 15.64 1101 THR A CA 1
ATOM 752 C C . THR A 1 101 ? 31.442 -7.855 53.046 1.00 16.12 1101 THR A C 1
ATOM 753 O O . THR A 1 101 ? 30.480 -7.080 53.024 1.00 16.05 1101 THR A O 1
ATOM 757 N N . ARG A 1 102 ? 32.693 -7.449 53.247 1.00 15.00 1102 ARG A N 1
ATOM 758 C CA . ARG A 1 102 ? 33.005 -6.035 53.441 1.00 16.97 1102 ARG A CA 1
ATOM 759 C C . ARG A 1 102 ? 32.588 -5.227 52.217 1.00 16.54 1102 ARG A C 1
ATOM 760 O O . ARG A 1 102 ? 32.036 -4.133 52.347 1.00 18.45 1102 ARG A O 1
ATOM 768 N N . ALA A 1 103 ? 32.852 -5.770 51.029 1.00 13.85 1103 ALA A N 1
ATOM 769 C CA . ALA A 1 103 ? 32.480 -5.097 49.789 1.00 13.64 1103 ALA A CA 1
ATOM 770 C C . ALA A 1 103 ? 30.956 -5.018 49.658 1.00 13.81 1103 ALA A C 1
ATOM 771 O O . ALA A 1 103 ? 30.399 -3.940 49.444 1.00 13.42 1103 ALA A O 1
ATOM 773 N N . GLY A 1 104 ? 30.291 -6.164 49.793 1.00 11.43 1104 GLY A N 1
ATOM 774 C CA . GLY A 1 104 ? 28.846 -6.205 49.673 1.00 11.65 1104 GLY A CA 1
ATOM 775 C C . GLY A 1 104 ? 28.132 -5.343 50.703 1.00 11.71 1104 GLY A C 1
ATOM 776 O O . GLY A 1 104 ? 27.250 -4.553 50.356 1.00 12.35 1104 GLY A O 1
ATOM 777 N N . GLN A 1 105 ? 28.506 -5.500 51.969 1.00 10.88 1105 GLN A N 1
ATOM 778 C CA . GLN A 1 105 ? 27.897 -4.726 53.046 1.00 12.56 1105 GLN A CA 1
ATOM 779 C C . GLN A 1 105 ? 28.236 -3.234 52.894 1.00 13.34 1105 GLN A C 1
ATOM 780 O O . GLN A 1 105 ? 27.444 -2.367 53.280 1.00 13.76 1105 GLN A O 1
ATOM 786 N N . GLY A 1 106 ? 29.411 -2.950 52.336 1.00 13.37 1106 GLY A N 1
ATOM 787 C CA . GLY A 1 106 ? 29.836 -1.572 52.123 1.00 15.31 1106 GLY A CA 1
ATOM 788 C C . GLY A 1 106 ? 28.922 -0.880 51.129 1.00 16.13 1106 GLY A C 1
ATOM 789 O O . GLY A 1 106 ? 28.672 0.329 51.226 1.00 16.06 1106 GLY A O 1
ATOM 790 N N . CYS A 1 107 ? 28.431 -1.644 50.155 1.00 15.40 1107 CYS A N 1
ATOM 791 C CA . CYS A 1 107 ? 27.505 -1.107 49.164 1.00 15.59 1107 CYS A CA 1
ATOM 792 C C . CYS A 1 107 ? 26.136 -0.965 49.837 1.00 16.56 1107 CYS A C 1
ATOM 793 O O . CYS A 1 107 ? 25.476 0.071 49.716 1.00 15.10 1107 CYS A O 1
ATOM 796 N N . LEU A 1 108 ? 25.717 -2.005 50.560 1.00 14.97 1108 LEU A N 1
ATOM 797 C CA . LEU A 1 108 ? 24.427 -1.983 51.257 1.00 15.77 1108 LEU A CA 1
ATOM 798 C C . LEU A 1 108 ? 24.345 -0.853 52.283 1.00 17.26 1108 LEU A C 1
ATOM 799 O O . LEU A 1 108 ? 23.268 -0.312 52.534 1.00 17.59 1108 LEU A O 1
ATOM 804 N N . ASP A 1 109 ? 25.480 -0.510 52.884 1.00 16.90 1109 ASP A N 1
ATOM 805 C CA . ASP A 1 109 ? 25.516 0.554 53.879 1.00 17.95 1109 ASP A CA 1
ATOM 806 C C . ASP A 1 109 ? 25.658 1.935 53.237 1.00 19.57 1109 ASP A C 1
ATOM 807 O O . ASP A 1 109 ? 25.747 2.946 53.935 1.00 19.64 1109 ASP A O 1
ATOM 812 N N . GLY A 1 110 ? 25.700 1.966 51.908 1.00 20.89 1110 GLY A N 1
ATOM 813 C CA . GLY A 1 110 ? 25.799 3.225 51.190 1.00 22.26 1110 GLY A CA 1
ATOM 814 C C . GLY A 1 110 ? 27.163 3.870 51.033 1.00 22.42 1110 GLY A C 1
ATOM 815 O O . GLY A 1 110 ? 27.251 4.973 50.500 1.00 23.49 1110 GLY A O 1
ATOM 816 N N . HIS A 1 111 ? 28.223 3.207 51.481 1.00 21.83 1111 HIS A N 1
ATOM 817 C CA . HIS A 1 111 ? 29.565 3.772 51.364 1.00 20.69 1111 HIS A CA 1
ATOM 818 C C . HIS A 1 111 ? 30.151 3.602 49.966 1.00 19.99 1111 HIS A C 1
ATOM 819 O O . HIS A 1 111 ? 30.914 4.451 49.506 1.00 21.20 1111 HIS A O 1
ATOM 826 N N . PHE A 1 112 ? 29.797 2.504 49.301 1.00 18.03 1112 PHE A N 1
ATOM 827 C CA . PHE A 1 112 ? 30.303 2.211 47.963 1.00 15.48 1112 PHE A CA 1
ATOM 828 C C . PHE A 1 112 ? 29.194 2.297 46.923 1.00 17.33 1112 PHE A C 1
ATOM 829 O O . PHE A 1 112 ? 28.047 1.927 47.189 1.00 17.76 1112 PHE A O 1
ATOM 837 N N . ALA A 1 113 ? 29.552 2.775 45.734 1.00 15.65 1113 ALA A N 1
ATOM 838 C CA . ALA A 1 113 ? 28.615 2.922 44.630 1.00 15.72 1113 ALA A CA 1
ATOM 839 C C . ALA A 1 113 ? 28.455 1.604 43.884 1.00 16.13 1113 ALA A C 1
ATOM 840 O O . ALA A 1 113 ? 27.473 1.397 43.174 1.00 14.27 1113 ALA A O 1
ATOM 842 N N . GLY A 1 114 ? 29.429 0.717 44.046 1.00 15.72 1114 GLY A N 1
ATOM 843 C CA . GLY A 1 114 ? 29.369 -0.572 43.377 1.00 15.45 1114 GLY A CA 1
ATOM 844 C C . GLY A 1 114 ? 30.591 -1.392 43.729 1.00 15.52 1114 GLY A C 1
ATOM 845 O O . GLY A 1 114 ? 31.508 -0.893 44.382 1.00 14.31 1114 GLY A O 1
ATOM 854 N N . ILE A 1 116 ? 33.427 -4.571 42.221 1.00 13.92 1116 ILE A N 1
ATOM 855 C CA . ILE A 1 116 ? 33.970 -5.336 41.100 1.00 13.42 1116 ILE A CA 1
ATOM 856 C C . ILE A 1 116 ? 34.759 -6.485 41.722 1.00 14.20 1116 ILE A C 1
ATOM 857 O O . ILE A 1 116 ? 35.629 -6.274 42.572 1.00 13.37 1116 ILE A O 1
ATOM 862 N N . THR A 1 117 ? 34.444 -7.705 41.307 1.00 12.40 1117 THR A N 1
ATOM 863 C CA . THR A 1 117 ? 35.080 -8.883 41.883 1.00 13.90 1117 THR A CA 1
ATOM 864 C C . THR A 1 117 ? 36.042 -9.615 40.957 1.00 15.05 1117 THR A C 1
ATOM 865 O O . THR A 1 117 ? 35.706 -9.896 39.809 1.00 15.55 1117 THR A O 1
ATOM 869 N N . ALA A 1 118 ? 37.241 -9.904 41.456 1.00 14.02 1118 ALA A N 1
ATOM 870 C CA . ALA A 1 118 ? 38.220 -10.662 40.686 1.00 16.66 1118 ALA A CA 1
ATOM 871 C C . ALA A 1 118 ? 37.908 -12.119 41.068 1.00 17.15 1118 ALA A C 1
ATOM 872 O O . ALA A 1 118 ? 37.171 -12.364 42.027 1.00 19.86 1118 ALA A O 1
ATOM 874 N N . PRO A 1 119 ? 38.473 -13.100 40.345 1.00 17.66 1119 PRO A N 1
ATOM 875 C CA . PRO A 1 119 ? 38.231 -14.530 40.603 1.00 17.96 1119 PRO A CA 1
ATOM 876 C C . PRO A 1 119 ? 38.444 -15.109 41.998 1.00 17.34 1119 PRO A C 1
ATOM 877 O O . PRO A 1 119 ? 39.412 -14.789 42.673 1.00 18.93 1119 PRO A O 1
ATOM 881 N N . VAL A 1 120 ? 37.521 -15.976 42.415 1.00 19.14 1120 VAL A N 1
ATOM 882 C CA . VAL A 1 120 ? 37.633 -16.671 43.692 1.00 17.99 1120 VAL A CA 1
ATOM 883 C C . VAL A 1 120 ? 37.554 -18.162 43.361 1.00 20.12 1120 VAL A C 1
ATOM 884 O O . VAL A 1 120 ? 37.014 -18.546 42.320 1.00 17.30 1120 VAL A O 1
ATOM 888 N N . HIS A 1 121 ? 38.108 -18.999 44.230 1.00 19.66 1121 HIS A N 1
ATOM 889 C CA . HIS A 1 121 ? 38.083 -20.436 43.995 1.00 19.55 1121 HIS A CA 1
ATOM 890 C C . HIS A 1 121 ? 37.063 -21.076 44.927 1.00 19.28 1121 HIS A C 1
ATOM 891 O O . HIS A 1 121 ? 37.292 -21.194 46.122 1.00 20.25 1121 HIS A O 1
ATOM 898 N N . LYS A 1 122 ? 35.928 -21.476 44.364 1.00 21.41 1122 LYS A N 1
ATOM 899 C CA . LYS A 1 122 ? 34.853 -22.095 45.134 1.00 22.17 1122 LYS A CA 1
ATOM 900 C C . LYS A 1 122 ? 35.275 -23.383 45.839 1.00 21.40 1122 LYS A C 1
ATOM 901 O O . LYS A 1 122 ? 34.868 -23.640 46.968 1.00 21.51 1122 LYS A O 1
ATOM 907 N N . GLY A 1 123 ? 36.081 -24.193 45.162 1.00 21.85 1123 GLY A N 1
ATOM 908 C CA . GLY A 1 123 ? 36.537 -25.445 45.740 1.00 20.36 1123 GLY A CA 1
ATOM 909 C C . GLY A 1 123 ? 37.239 -25.311 47.076 1.00 21.17 1123 GLY A C 1
ATOM 910 O O . GLY A 1 123 ? 36.898 -26.012 48.027 1.00 21.04 1123 GLY A O 1
ATOM 911 N N . VAL A 1 124 ? 38.215 -24.414 47.171 1.00 19.72 1124 VAL A N 1
ATOM 912 C CA . VAL A 1 124 ? 38.931 -24.254 48.428 1.00 19.58 1124 VAL A CA 1
ATOM 913 C C . VAL A 1 124 ? 38.022 -23.761 49.555 1.00 18.84 1124 VAL A C 1
ATOM 914 O O . VAL A 1 124 ? 38.226 -24.097 50.723 1.00 17.89 1124 VAL A O 1
ATOM 918 N N . ILE A 1 125 ? 37.009 -22.975 49.206 1.00 17.86 1125 ILE A N 1
ATOM 919 C CA . ILE A 1 125 ? 36.073 -22.456 50.203 1.00 18.08 1125 ILE A CA 1
ATOM 920 C C . ILE A 1 125 ? 35.221 -23.603 50.773 1.00 19.32 1125 ILE A C 1
ATOM 921 O O . ILE A 1 125 ? 35.036 -23.705 51.992 1.00 18.91 1125 ILE A O 1
ATOM 926 N N . ASN A 1 126 ? 34.717 -24.469 49.893 1.00 19.21 1126 ASN A N 1
ATOM 927 C CA . ASN A 1 126 ? 33.904 -25.608 50.322 1.00 21.54 1126 ASN A CA 1
ATOM 928 C C . ASN A 1 126 ? 34.775 -26.592 51.112 1.00 23.04 1126 ASN A C 1
ATOM 929 O O . ASN A 1 126 ? 34.318 -27.207 52.074 1.00 23.30 1126 ASN A O 1
ATOM 934 N N . GLU A 1 127 ? 36.033 -26.736 50.703 1.00 24.75 1127 GLU A N 1
ATOM 935 C CA . GLU A 1 127 ? 36.958 -27.644 51.382 1.00 27.86 1127 GLU A CA 1
ATOM 936 C C . GLU A 1 127 ? 37.280 -27.156 52.792 1.00 28.19 1127 GLU A C 1
ATOM 937 O O . GLU A 1 127 ? 37.683 -27.938 53.664 1.00 27.30 1127 GLU A O 1
ATOM 943 N N . ALA A 1 128 ? 37.094 -25.860 53.017 1.00 26.29 1128 ALA A N 1
ATOM 944 C CA . ALA A 1 128 ? 37.339 -25.278 54.326 1.00 27.70 1128 ALA A CA 1
ATOM 945 C C . ALA A 1 128 ? 36.104 -25.488 55.203 1.00 28.43 1128 ALA A C 1
ATOM 946 O O . ALA A 1 128 ? 36.058 -25.030 56.341 1.00 30.69 1128 ALA A O 1
ATOM 948 N N . GLY A 1 129 ? 35.107 -26.182 54.662 1.00 29.51 1129 GLY A N 1
ATOM 949 C CA . GLY A 1 129 ? 33.884 -26.437 55.406 1.00 29.69 1129 GLY A CA 1
ATOM 950 C C . GLY A 1 129 ? 32.896 -25.282 55.368 1.00 29.83 1129 GLY A C 1
ATOM 951 O O . GLY A 1 129 ? 32.064 -25.135 56.265 1.00 30.77 1129 GLY A O 1
ATOM 952 N N . ILE A 1 130 ? 32.979 -24.459 54.328 1.00 28.85 1130 ILE A N 1
ATOM 953 C CA . ILE A 1 130 ? 32.084 -23.316 54.195 1.00 25.94 1130 ILE A CA 1
ATOM 954 C C . ILE A 1 130 ? 31.160 -23.447 52.993 1.00 24.30 1130 ILE A C 1
ATOM 955 O O . ILE A 1 130 ? 31.614 -23.471 51.845 1.00 22.76 1130 ILE A O 1
ATOM 960 N N . PRO A 1 131 ? 29.843 -23.540 53.239 1.00 23.70 1131 PRO A N 1
ATOM 961 C CA . PRO A 1 131 ? 28.908 -23.660 52.118 1.00 22.70 1131 PRO A CA 1
ATOM 962 C C . PRO A 1 131 ? 29.038 -22.424 51.226 1.00 22.38 1131 PRO A C 1
ATOM 963 O O . PRO A 1 131 ? 28.969 -21.290 51.698 1.00 21.30 1131 PRO A O 1
ATOM 967 N N . PHE A 1 132 ? 29.247 -22.654 49.937 1.00 22.27 1132 PHE A N 1
ATOM 968 C CA . PHE A 1 132 ? 29.419 -21.564 48.988 1.00 23.01 1132 PHE A CA 1
ATOM 969 C C . PHE A 1 132 ? 29.077 -22.113 47.615 1.00 23.04 1132 PHE A C 1
ATOM 970 O O . PHE A 1 132 ? 29.798 -22.965 47.091 1.00 21.62 1132 PHE A O 1
ATOM 978 N N . SER A 1 133 ? 27.974 -21.637 47.042 1.00 25.80 1133 SER A N 1
ATOM 979 C CA . SER A 1 133 ? 27.535 -22.090 45.721 1.00 28.72 1133 SER A CA 1
ATOM 980 C C . SER A 1 133 ? 28.323 -21.391 44.625 1.00 28.88 1133 SER A C 1
ATOM 981 O O . SER A 1 133 ? 28.569 -21.962 43.564 1.00 30.88 1133 SER A O 1
ATOM 984 N N . GLY A 1 134 ? 28.709 -20.148 44.896 1.00 28.69 1134 GLY A N 1
ATOM 985 C CA . GLY A 1 134 ? 29.457 -19.358 43.936 1.00 26.76 1134 GLY A CA 1
ATOM 986 C C . GLY A 1 134 ? 29.305 -17.875 44.228 1.00 26.91 1134 GLY A C 1
ATOM 987 O O . GLY A 1 134 ? 28.492 -17.480 45.063 1.00 25.78 1134 GLY A O 1
ATOM 988 N N . HIS A 1 135 ? 30.092 -17.055 43.541 1.00 28.58 1135 HIS A N 1
ATOM 989 C CA . HIS A 1 135 ? 30.063 -15.602 43.717 1.00 28.36 1135 HIS A CA 1
ATOM 990 C C . HIS A 1 135 ? 28.657 -15.004 43.720 1.00 28.27 1135 HIS A C 1
ATOM 991 O O . HIS A 1 135 ? 28.240 -14.362 44.686 1.00 29.80 1135 HIS A O 1
ATOM 998 N N . THR A 1 136 ? 27.937 -15.213 42.624 1.00 24.22 1136 THR A N 1
ATOM 999 C CA . THR A 1 136 ? 26.589 -14.684 42.452 1.00 23.48 1136 THR A CA 1
ATOM 1000 C C . THR A 1 136 ? 25.602 -15.081 43.550 1.00 24.59 1136 THR A C 1
ATOM 1001 O O . THR A 1 136 ? 24.838 -14.245 44.034 1.00 23.39 1136 THR A O 1
ATOM 1005 N N . GLU A 1 137 ? 25.614 -16.353 43.940 1.00 22.64 1137 GLU A N 1
ATOM 1006 C CA . GLU A 1 137 ? 24.703 -16.837 44.970 1.00 22.39 1137 GLU A CA 1
ATOM 1007 C C . GLU A 1 137 ? 25.018 -16.207 46.319 1.00 20.71 1137 GLU A C 1
ATOM 1008 O O . GLU A 1 137 ? 24.120 -15.873 47.086 1.00 20.93 1137 GLU A O 1
ATOM 1014 N N . PHE A 1 138 ? 26.303 -16.058 46.608 1.00 19.53 1138 PHE A N 1
ATOM 1015 C CA . PHE A 1 138 ? 26.727 -15.479 47.876 1.00 20.79 1138 PHE A CA 1
ATOM 1016 C C . PHE A 1 138 ? 26.194 -14.060 48.039 1.00 19.84 1138 PHE A C 1
ATOM 1017 O O . PHE A 1 138 ? 25.709 -13.694 49.110 1.00 18.86 1138 PHE A O 1
ATOM 1025 N N . LEU A 1 139 ? 26.292 -13.269 46.973 1.00 19.64 1139 LEU A N 1
ATOM 1026 C CA . LEU A 1 139 ? 25.834 -11.883 46.991 1.00 19.26 1139 LEU A CA 1
ATOM 1027 C C . LEU A 1 139 ? 24.320 -11.777 47.054 1.00 19.46 1139 LEU A C 1
ATOM 1028 O O . LEU A 1 139 ? 23.783 -10.889 47.715 1.00 19.45 1139 LEU A O 1
ATOM 1033 N N . ALA A 1 140 ? 23.624 -12.683 46.372 1.00 20.15 1140 ALA A N 1
ATOM 1034 C CA . ALA A 1 140 ? 22.165 -12.671 46.398 1.00 19.11 1140 ALA A CA 1
ATOM 1035 C C . ALA A 1 140 ? 21.691 -12.928 47.831 1.00 18.49 1140 ALA A C 1
ATOM 1036 O O . ALA A 1 140 ? 20.719 -12.326 48.285 1.00 18.20 1140 ALA A O 1
ATOM 1038 N N . ASP A 1 141 ? 22.375 -13.827 48.540 1.00 17.87 1141 ASP A N 1
ATOM 1039 C CA . ASP A 1 141 ? 22.015 -14.125 49.932 1.00 17.82 1141 ASP A CA 1
ATOM 1040 C C . ASP A 1 141 ? 22.358 -12.940 50.847 1.00 16.30 1141 ASP A C 1
ATOM 1041 O O . ASP A 1 141 ? 21.560 -12.543 51.696 1.00 16.92 1141 ASP A O 1
ATOM 1046 N N . LEU A 1 142 ? 23.557 -12.389 50.681 1.00 16.92 1142 LEU A N 1
ATOM 1047 C CA . LEU A 1 142 ? 23.988 -11.260 51.507 1.00 16.88 1142 LEU A CA 1
ATOM 1048 C C . LEU A 1 142 ? 23.038 -10.069 51.386 1.00 16.61 1142 LEU A C 1
ATOM 1049 O O . LEU A 1 142 ? 22.774 -9.373 52.365 1.00 17.01 1142 LEU A O 1
ATOM 1054 N N . THR A 1 143 ? 22.520 -9.843 50.185 1.00 16.30 1143 THR A N 1
ATOM 1055 C CA . THR A 1 143 ? 21.613 -8.725 49.945 1.00 17.90 1143 THR A CA 1
ATOM 1056 C C . THR A 1 143 ? 20.144 -9.109 50.102 1.00 19.03 1143 THR A C 1
ATOM 1057 O O . THR A 1 143 ? 19.252 -8.284 49.887 1.00 19.34 1143 THR A O 1
ATOM 1061 N N . HIS A 1 144 ? 19.897 -10.363 50.468 1.00 19.08 1144 HIS A N 1
ATOM 1062 C CA . HIS A 1 144 ? 18.537 -10.865 50.651 1.00 22.75 1144 HIS A CA 1
ATOM 1063 C C . HIS A 1 144 ? 17.707 -10.673 49.388 1.00 21.89 1144 HIS A C 1
ATOM 1064 O O . HIS A 1 144 ? 16.564 -10.220 49.449 1.00 23.32 1144 HIS A O 1
ATOM 1071 N N . THR A 1 145 ? 18.292 -11.020 48.247 1.00 19.61 1145 THR A N 1
ATOM 1072 C CA . THR A 1 145 ? 17.619 -10.891 46.960 1.00 20.45 1145 THR A CA 1
ATOM 1073 C C . THR A 1 145 ? 17.202 -12.278 46.488 1.00 21.58 1145 THR A C 1
ATOM 1074 O O . THR A 1 145 ? 18.044 -13.153 46.304 1.00 20.03 1145 THR A O 1
ATOM 1078 N N . ALA A 1 146 ? 15.901 -12.473 46.304 1.00 22.94 1146 ALA A N 1
ATOM 1079 C CA . ALA A 1 146 ? 15.370 -13.765 45.884 1.00 23.75 1146 ALA A CA 1
ATOM 1080 C C . ALA A 1 146 ? 15.778 -14.165 44.474 1.00 23.36 1146 ALA A C 1
ATOM 1081 O O . ALA A 1 146 ? 16.165 -15.309 44.234 1.00 25.90 1146 ALA A O 1
ATOM 1083 N N . GLN A 1 147 ? 15.692 -13.224 43.542 1.00 21.49 1147 GLN A N 1
ATOM 1084 C CA . GLN A 1 147 ? 16.039 -13.508 42.155 1.00 19.26 1147 GLN A CA 1
ATOM 1085 C C . GLN A 1 147 ? 17.047 -12.536 41.564 1.00 19.18 1147 GLN A C 1
ATOM 1086 O O . GLN A 1 147 ? 16.838 -11.325 41.585 1.00 16.51 1147 GLN A O 1
ATOM 1092 N N . VAL A 1 148 ? 18.151 -13.066 41.058 1.00 18.30 1148 VAL A N 1
ATOM 1093 C CA . VAL A 1 148 ? 19.136 -12.226 40.402 1.00 19.14 1148 VAL A CA 1
ATOM 1094 C C . VAL A 1 148 ? 19.241 -12.752 38.975 1.00 19.42 1148 VAL A C 1
ATOM 1095 O O . VAL A 1 148 ? 18.748 -13.847 38.667 1.00 17.37 1148 VAL A O 1
ATOM 1099 N N . VAL A 1 149 ? 19.839 -11.962 38.095 1.00 16.98 1149 VAL A N 1
ATOM 1100 C CA . VAL A 1 149 ? 19.992 -12.370 36.711 1.00 17.30 1149 VAL A CA 1
ATOM 1101 C C . VAL A 1 149 ? 21.421 -12.164 36.255 1.00 18.82 1149 VAL A C 1
ATOM 1102 O O . VAL A 1 149 ? 21.941 -11.043 36.261 1.00 17.93 1149 VAL A O 1
ATOM 1122 N N . LEU A 1 152 ? 26.147 -11.707 30.830 1.00 16.30 1152 LEU A N 1
ATOM 1123 C CA . LEU A 1 152 ? 27.510 -11.605 30.325 1.00 17.51 1152 LEU A CA 1
ATOM 1124 C C . LEU A 1 152 ? 27.472 -10.597 29.195 1.00 18.94 1152 LEU A C 1
ATOM 1125 O O . LEU A 1 152 ? 26.499 -10.541 28.440 1.00 19.10 1152 LEU A O 1
ATOM 1130 N N . ALA A 1 153 ? 28.523 -9.797 29.068 1.00 19.73 1153 ALA A N 1
ATOM 1131 C CA . ALA A 1 153 ? 28.532 -8.791 28.023 1.00 21.09 1153 ALA A CA 1
ATOM 1132 C C . ALA A 1 153 ? 29.908 -8.470 27.466 1.00 22.96 1153 ALA A C 1
ATOM 1133 O O . ALA A 1 153 ? 30.927 -8.587 28.152 1.00 20.62 1153 ALA A O 1
ATOM 1135 N N . THR A 1 154 ? 29.908 -8.069 26.200 1.00 24.41 1154 THR A N 1
ATOM 1136 C CA . THR A 1 154 ? 31.115 -7.679 25.489 1.00 26.57 1154 THR A CA 1
ATOM 1137 C C . THR A 1 154 ? 30.641 -6.581 24.552 1.00 26.52 1154 THR A C 1
ATOM 1138 O O . THR A 1 154 ? 29.438 -6.435 24.343 1.00 25.98 1154 THR A O 1
ATOM 1142 N N . ARG A 1 155 ? 31.558 -5.801 23.994 1.00 27.37 1155 ARG A N 1
ATOM 1143 C CA . ARG A 1 155 ? 31.133 -4.725 23.102 1.00 28.86 1155 ARG A CA 1
ATOM 1144 C C . ARG A 1 155 ? 30.215 -5.249 22.001 1.00 25.21 1155 ARG A C 1
ATOM 1145 O O . ARG A 1 155 ? 30.577 -6.152 21.256 1.00 25.26 1155 ARG A O 1
ATOM 1153 N N . GLY A 1 156 ? 29.012 -4.694 21.924 1.00 26.64 1156 GLY A N 1
ATOM 1154 C CA . GLY A 1 156 ? 28.078 -5.109 20.892 1.00 25.82 1156 GLY A CA 1
ATOM 1155 C C . GLY A 1 156 ? 27.164 -6.275 21.218 1.00 25.43 1156 GLY A C 1
ATOM 1156 O O . GLY A 1 156 ? 26.271 -6.589 20.426 1.00 24.80 1156 GLY A O 1
ATOM 1157 N N . LEU A 1 157 ? 27.364 -6.919 22.366 1.00 22.74 1157 LEU A N 1
ATOM 1158 C CA . LEU A 1 157 ? 26.513 -8.049 22.725 1.00 20.85 1157 LEU A CA 1
ATOM 1159 C C . LEU A 1 157 ? 26.368 -8.297 24.217 1.00 20.92 1157 LEU A C 1
ATOM 1160 O O . LEU A 1 157 ? 27.360 -8.368 24.945 1.00 20.66 1157 LEU A O 1
ATOM 1165 N N . ARG A 1 158 ? 25.119 -8.434 24.657 1.00 19.02 1158 ARG A N 1
ATOM 1166 C CA . ARG A 1 158 ? 24.805 -8.730 26.053 1.00 17.31 1158 ARG A CA 1
ATOM 1167 C C . ARG A 1 158 ? 23.948 -9.990 26.079 1.00 17.22 1158 ARG A C 1
ATOM 1168 O O . ARG A 1 158 ? 22.949 -10.074 25.371 1.00 15.40 1158 ARG A O 1
ATOM 1176 N N . VAL A 1 159 ? 24.338 -10.970 26.887 1.00 15.36 1159 VAL A N 1
ATOM 1177 C CA . VAL A 1 159 ? 23.565 -12.198 26.998 1.00 14.57 1159 VAL A CA 1
ATOM 1178 C C . VAL A 1 159 ? 23.176 -12.465 28.451 1.00 13.63 1159 VAL A C 1
ATOM 1179 O O . VAL A 1 159 ? 24.038 -12.695 29.302 1.00 14.22 1159 VAL A O 1
ATOM 1183 N N . ALA A 1 160 ? 21.877 -12.410 28.733 1.00 12.20 1160 ALA A N 1
ATOM 1184 C CA . ALA A 1 160 ? 21.375 -12.679 30.078 1.00 13.19 1160 ALA A CA 1
ATOM 1185 C C . ALA A 1 160 ? 20.949 -14.148 30.087 1.00 13.91 1160 ALA A C 1
ATOM 1186 O O . ALA A 1 160 ? 20.649 -14.708 29.032 1.00 13.16 1160 ALA A O 1
ATOM 1188 N N . LEU A 1 161 ? 20.921 -14.763 31.268 1.00 15.41 1161 LEU A N 1
ATOM 1189 C CA . LEU A 1 161 ? 20.558 -16.178 31.396 1.00 16.20 1161 LEU A CA 1
ATOM 1190 C C . LEU A 1 161 ? 19.398 -16.440 32.356 1.00 16.50 1161 LEU A C 1
ATOM 1191 O O . LEU A 1 161 ? 19.380 -15.920 33.472 1.00 16.96 1161 LEU A O 1
ATOM 1196 N N . ALA A 1 162 ? 18.448 -17.265 31.920 1.00 15.40 1162 ALA A N 1
ATOM 1197 C CA . ALA A 1 162 ? 17.300 -17.628 32.741 1.00 16.10 1162 ALA A CA 1
ATOM 1198 C C . ALA A 1 162 ? 17.785 -18.562 33.851 1.00 16.51 1162 ALA A C 1
ATOM 1199 O O . ALA A 1 162 ? 17.286 -18.510 34.973 1.00 17.22 1162 ALA A O 1
ATOM 1201 N N . THR A 1 163 ? 18.748 -19.426 33.525 1.00 14.77 1163 THR A N 1
ATOM 1202 C CA . THR A 1 163 ? 19.349 -20.339 34.507 1.00 13.46 1163 THR A CA 1
ATOM 1203 C C . THR A 1 163 ? 20.861 -20.288 34.283 1.00 13.22 1163 THR A C 1
ATOM 1204 O O . THR A 1 163 ? 21.318 -20.035 33.171 1.00 15.36 1163 THR A O 1
ATOM 1208 N N . THR A 1 164 ? 21.639 -20.528 35.328 1.00 13.55 1164 THR A N 1
ATOM 1209 C CA . THR A 1 164 ? 23.085 -20.451 35.191 1.00 16.66 1164 THR A CA 1
ATOM 1210 C C . THR A 1 164 ? 23.836 -21.760 35.436 1.00 17.79 1164 THR A C 1
ATOM 1211 O O . THR A 1 164 ? 23.880 -22.633 34.570 1.00 15.73 1164 THR A O 1
ATOM 1215 N N . HIS A 1 165 ? 24.436 -21.877 36.615 1.00 19.63 1165 HIS A N 1
ATOM 1216 C CA . HIS A 1 165 ? 25.213 -23.051 36.993 1.00 23.18 1165 HIS A CA 1
ATOM 1217 C C . HIS A 1 165 ? 24.288 -24.165 37.431 1.00 24.17 1165 HIS A C 1
ATOM 1218 O O . HIS A 1 165 ? 24.050 -24.376 38.624 1.00 27.68 1165 HIS A O 1
ATOM 1225 N N . LEU A 1 166 ? 23.772 -24.880 36.443 1.00 20.83 1166 LEU A N 1
ATOM 1226 C CA . LEU A 1 166 ? 22.832 -25.954 36.684 1.00 20.60 1166 LEU A CA 1
ATOM 1227 C C . LEU A 1 166 ? 23.141 -27.114 35.738 1.00 19.93 1166 LEU A C 1
ATOM 1228 O O . LEU A 1 166 ? 23.470 -26.895 34.568 1.00 18.59 1166 LEU A O 1
ATOM 1233 N N . PRO A 1 167 ? 23.081 -28.362 36.235 1.00 18.02 1167 PRO A N 1
ATOM 1234 C CA . PRO A 1 167 ? 23.357 -29.469 35.316 1.00 17.75 1167 PRO A CA 1
ATOM 1235 C C . PRO A 1 167 ? 22.298 -29.351 34.215 1.00 16.49 1167 PRO A C 1
ATOM 1236 O O . PRO A 1 167 ? 21.203 -28.856 34.468 1.00 15.35 1167 PRO A O 1
ATOM 1240 N N . LEU A 1 168 ? 22.610 -29.806 33.008 1.00 14.47 1168 LEU A N 1
ATOM 1241 C CA . LEU A 1 168 ? 21.655 -29.708 31.916 1.00 15.36 1168 LEU A CA 1
ATOM 1242 C C . LEU A 1 168 ? 20.319 -30.398 32.210 1.00 14.31 1168 LEU A C 1
ATOM 1243 O O . LEU A 1 168 ? 19.271 -29.882 31.832 1.00 14.83 1168 LEU A O 1
ATOM 1248 N N . ARG A 1 169 ? 20.350 -31.545 32.890 1.00 16.27 1169 ARG A N 1
ATOM 1249 C CA . ARG A 1 169 ? 19.120 -32.282 33.196 1.00 17.32 1169 ARG A CA 1
ATOM 1250 C C . ARG A 1 169 ? 18.149 -31.538 34.121 1.00 18.56 1169 ARG A C 1
ATOM 1251 O O . ARG A 1 169 ? 16.987 -31.926 34.240 1.00 20.64 1169 ARG A O 1
ATOM 1259 N N . GLU A 1 170 ? 18.617 -30.478 34.775 1.00 17.48 1170 GLU A N 1
ATOM 1260 C CA . GLU A 1 170 ? 17.765 -29.702 35.680 1.00 17.40 1170 GLU A CA 1
ATOM 1261 C C . GLU A 1 170 ? 17.143 -28.468 35.025 1.00 17.21 1170 GLU A C 1
ATOM 1262 O O . GLU A 1 170 ? 16.212 -27.865 35.566 1.00 17.28 1170 GLU A O 1
ATOM 1268 N N . VAL A 1 171 ? 17.651 -28.099 33.857 1.00 15.51 1171 VAL A N 1
ATOM 1269 C CA . VAL A 1 171 ? 17.182 -26.906 33.158 1.00 15.59 1171 VAL A CA 1
ATOM 1270 C C . VAL A 1 171 ? 15.703 -26.834 32.785 1.00 18.17 1171 VAL A C 1
ATOM 1271 O O . VAL A 1 171 ? 15.019 -25.862 33.121 1.00 18.34 1171 VAL A O 1
ATOM 1275 N N . ALA A 1 172 ? 15.209 -27.854 32.091 1.00 15.90 1172 ALA A N 1
ATOM 1276 C CA . ALA A 1 172 ? 13.828 -27.852 31.637 1.00 16.63 1172 ALA A CA 1
ATOM 1277 C C . ALA A 1 172 ? 12.783 -27.550 32.706 1.00 18.42 1172 ALA A C 1
ATOM 1278 O O . ALA A 1 172 ? 11.941 -26.682 32.505 1.00 20.10 1172 ALA A O 1
ATOM 1280 N N . ASP A 1 173 ? 12.827 -28.253 33.834 1.00 18.18 1173 ASP A N 1
ATOM 1281 C CA . ASP A 1 173 ? 11.841 -28.024 34.887 1.00 21.94 1173 ASP A CA 1
ATOM 1282 C C . ASP A 1 173 ? 12.018 -26.674 35.581 1.00 21.28 1173 ASP A C 1
ATOM 1283 O O . ASP A 1 173 ? 11.097 -26.183 36.221 1.00 19.92 1173 ASP A O 1
ATOM 1288 N N . ALA A 1 174 ? 13.197 -26.075 35.451 1.00 19.49 1174 ALA A N 1
ATOM 1289 C CA . ALA A 1 174 ? 13.452 -24.785 36.080 1.00 19.63 1174 ALA A CA 1
ATOM 1290 C C . ALA A 1 174 ? 12.823 -23.622 35.310 1.00 18.51 1174 ALA A C 1
ATOM 1291 O O . ALA A 1 174 ? 12.682 -22.523 35.847 1.00 20.52 1174 ALA A O 1
ATOM 1293 N N . ILE A 1 175 ? 12.451 -23.852 34.054 1.00 18.96 1175 ILE A N 1
ATOM 1294 C CA . ILE A 1 175 ? 11.844 -22.787 33.259 1.00 19.58 1175 ILE A CA 1
ATOM 1295 C C . ILE A 1 175 ? 10.353 -22.692 33.579 1.00 20.40 1175 ILE A C 1
ATOM 1296 O O . ILE A 1 175 ? 9.514 -23.260 32.880 1.00 20.65 1175 ILE A O 1
ATOM 1301 N N . SER A 1 176 ? 10.033 -21.965 34.644 1.00 21.41 1176 SER A N 1
ATOM 1302 C CA . SER A 1 176 ? 8.645 -21.795 35.075 1.00 22.26 1176 SER A CA 1
ATOM 1303 C C . SER A 1 176 ? 8.133 -20.401 34.743 1.00 22.82 1176 SER A C 1
ATOM 1304 O O . SER A 1 176 ? 8.920 -19.485 34.490 1.00 21.29 1176 SER A O 1
ATOM 1307 N N . ASP A 1 177 ? 6.813 -20.241 34.757 1.00 22.30 1177 ASP A N 1
ATOM 1308 C CA . ASP A 1 177 ? 6.222 -18.942 34.481 1.00 24.78 1177 ASP A CA 1
ATOM 1309 C C . ASP A 1 177 ? 6.771 -17.910 35.464 1.00 23.64 1177 ASP A C 1
ATOM 1310 O O . ASP A 1 177 ? 7.140 -16.802 35.076 1.00 22.32 1177 ASP A O 1
ATOM 1315 N N . GLU A 1 178 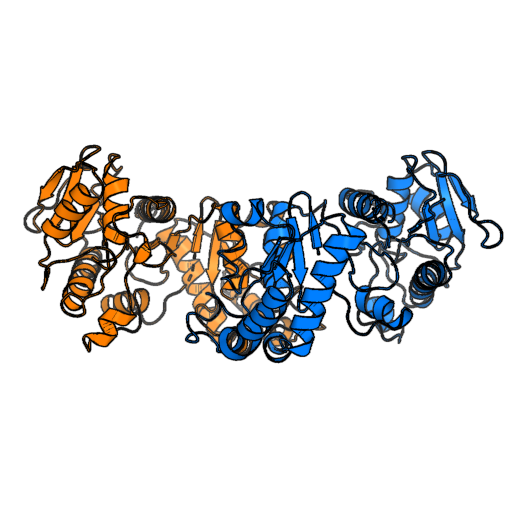? 6.828 -18.283 36.739 1.00 21.84 1178 GLU A N 1
ATOM 1316 C CA . GLU A 1 178 ? 7.323 -17.378 37.767 1.00 22.59 1178 GLU A CA 1
ATOM 1317 C C . GLU A 1 178 ? 8.764 -16.953 37.532 1.00 20.33 1178 GLU A C 1
ATOM 1318 O O . GLU A 1 178 ? 9.079 -15.762 37.579 1.00 18.28 1178 GLU A O 1
ATOM 1324 N N . ARG A 1 179 ? 9.640 -17.929 37.303 1.00 17.16 1179 ARG A N 1
ATOM 1325 C CA . ARG A 1 179 ? 11.052 -17.633 37.085 1.00 17.34 1179 ARG A CA 1
ATOM 1326 C C . ARG A 1 179 ? 11.284 -16.783 35.835 1.00 16.58 1179 ARG A C 1
ATOM 1327 O O . ARG A 1 179 ? 11.944 -15.746 35.901 1.00 18.09 1179 ARG A O 1
ATOM 1335 N N . LEU A 1 180 ? 10.736 -17.221 34.704 1.00 15.68 1180 LEU A N 1
ATOM 1336 C CA . LEU A 1 180 ? 10.889 -16.506 33.438 1.00 17.02 1180 LEU A CA 1
ATOM 1337 C C . LEU A 1 180 ? 10.392 -15.070 33.558 1.00 16.21 1180 LEU A C 1
ATOM 1338 O O . LEU A 1 180 ? 11.041 -14.130 33.092 1.00 16.26 1180 LEU A O 1
ATOM 1343 N N . THR A 1 181 ? 9.222 -14.908 34.166 1.00 15.63 1181 THR A N 1
ATOM 1344 C CA . THR A 1 181 ? 8.645 -13.577 34.331 1.00 17.15 1181 THR A CA 1
ATOM 1345 C C . THR A 1 181 ? 9.546 -12.663 35.166 1.00 15.47 1181 THR A C 1
ATOM 1346 O O . THR A 1 181 ? 9.779 -11.515 34.800 1.00 15.36 1181 THR A O 1
ATOM 1350 N N . ARG A 1 182 ? 10.053 -13.171 36.285 1.00 14.28 1182 ARG A N 1
ATOM 1351 C CA . ARG A 1 182 ? 10.935 -12.373 37.135 1.00 17.09 1182 ARG A CA 1
ATOM 1352 C C . ARG A 1 182 ? 12.220 -12.014 36.394 1.00 14.95 1182 ARG A C 1
ATOM 1353 O O . ARG A 1 182 ? 12.665 -10.862 36.412 1.00 12.70 1182 ARG A O 1
ATOM 1361 N N . VAL A 1 183 ? 12.814 -13.009 35.745 1.00 13.09 1183 VAL A N 1
ATOM 1362 C CA . VAL A 1 183 ? 14.052 -12.807 35.003 1.00 13.47 1183 VAL A CA 1
ATOM 1363 C C . VAL A 1 183 ? 13.905 -11.753 33.904 1.00 13.69 1183 VAL A C 1
ATOM 1364 O O . VAL A 1 183 ? 14.768 -10.897 33.743 1.00 12.73 1183 VAL A O 1
ATOM 1368 N N . ALA A 1 184 ? 12.821 -11.837 33.137 1.00 14.83 1184 ALA A N 1
ATOM 1369 C CA . ALA A 1 184 ? 12.583 -10.885 32.051 1.00 15.62 1184 ALA A CA 1
ATOM 1370 C C . ALA A 1 184 ? 12.387 -9.468 32.582 1.00 14.63 1184 ALA A C 1
ATOM 1371 O O . ALA A 1 184 ? 12.934 -8.510 32.033 1.00 15.66 1184 ALA A O 1
ATOM 1373 N N . ARG A 1 185 ? 11.601 -9.335 33.645 1.00 16.68 1185 ARG A N 1
ATOM 1374 C CA . ARG A 1 185 ? 11.347 -8.021 34.235 1.00 17.33 1185 ARG A CA 1
ATOM 1375 C C . ARG A 1 185 ? 12.622 -7.390 34.798 1.00 16.93 1185 ARG A C 1
ATOM 1376 O O . ARG A 1 185 ? 12.843 -6.186 34.665 1.00 18.01 1185 ARG A O 1
ATOM 1384 N N . ILE A 1 186 ? 13.461 -8.206 35.425 1.00 15.53 1186 ILE A N 1
ATOM 1385 C CA . ILE A 1 186 ? 14.718 -7.719 35.978 1.00 14.16 1186 ILE A CA 1
ATOM 1386 C C . ILE A 1 186 ? 15.631 -7.226 34.854 1.00 15.35 1186 ILE A C 1
ATOM 1387 O O . ILE A 1 186 ? 16.221 -6.153 34.953 1.00 15.10 1186 ILE A O 1
ATOM 1392 N N . LEU A 1 187 ? 15.737 -8.008 33.783 1.00 14.53 1187 LEU A N 1
ATOM 1393 C CA . LEU A 1 187 ? 16.585 -7.643 32.650 1.00 15.95 1187 LEU A CA 1
ATOM 1394 C C . LEU A 1 187 ? 16.117 -6.340 32.015 1.00 17.55 1187 LEU A C 1
ATOM 1395 O O . LEU A 1 187 ? 16.924 -5.461 31.719 1.00 17.20 1187 LEU A O 1
ATOM 1400 N N . HIS A 1 188 ? 14.811 -6.219 31.804 1.00 17.65 1188 HIS A N 1
ATOM 1401 C CA . HIS A 1 188 ? 14.255 -5.011 31.202 1.00 18.00 1188 HIS A CA 1
ATOM 1402 C C . HIS A 1 188 ? 14.483 -3.789 32.100 1.00 17.96 1188 HIS A C 1
ATOM 1403 O O . HIS A 1 188 ? 14.961 -2.748 31.640 1.00 17.07 1188 HIS A O 1
ATOM 1410 N N . ALA A 1 189 ? 14.166 -3.932 33.382 1.00 16.87 1189 ALA A N 1
ATOM 1411 C CA . ALA A 1 189 ? 14.320 -2.838 34.340 1.00 17.94 1189 ALA A CA 1
ATOM 1412 C C . ALA A 1 189 ? 15.761 -2.353 34.473 1.00 18.62 1189 ALA A C 1
ATOM 1413 O O . ALA A 1 189 ? 16.009 -1.146 34.483 1.00 18.47 1189 ALA A O 1
ATOM 1415 N N . ASP A 1 190 ? 16.710 -3.281 34.582 1.00 18.01 1190 ASP A N 1
ATOM 1416 C CA . ASP A 1 190 ? 18.110 -2.896 34.722 1.00 18.96 1190 ASP A CA 1
ATOM 1417 C C . ASP A 1 190 ? 18.713 -2.315 33.444 1.00 18.70 1190 ASP A C 1
ATOM 1418 O O . ASP A 1 190 ? 19.548 -1.412 33.510 1.00 17.80 1190 ASP A O 1
ATOM 1423 N N . LEU A 1 191 ? 18.310 -2.820 32.283 1.00 18.12 1191 LEU A N 1
ATOM 1424 C CA . LEU A 1 191 ? 18.819 -2.251 31.035 1.00 19.26 1191 LEU A CA 1
ATOM 1425 C C . LEU A 1 191 ? 18.317 -0.807 30.959 1.00 20.59 1191 LEU A C 1
ATOM 1426 O O . LEU A 1 191 ? 18.993 0.084 30.433 1.00 20.99 1191 LEU A O 1
ATOM 1431 N N . ARG A 1 192 ? 17.128 -0.577 31.506 1.00 20.45 1192 ARG A N 1
ATOM 1432 C CA . ARG A 1 192 ? 16.543 0.758 31.506 1.00 22.03 1192 ARG A CA 1
ATOM 1433 C C . ARG A 1 192 ? 17.228 1.661 32.529 1.00 21.81 1192 ARG A C 1
ATOM 1434 O O . ARG A 1 192 ? 17.718 2.734 32.190 1.00 21.01 1192 ARG A O 1
ATOM 1442 N N . ASP A 1 193 ? 17.280 1.200 33.776 1.00 22.60 1193 ASP A N 1
ATOM 1443 C CA . ASP A 1 193 ? 17.854 1.975 34.872 1.00 24.77 1193 ASP A CA 1
ATOM 1444 C C . ASP A 1 193 ? 19.369 2.000 35.027 1.00 25.00 1193 ASP A C 1
ATOM 1445 O O . ASP A 1 193 ? 19.930 3.007 35.464 1.00 25.83 1193 ASP A O 1
ATOM 1450 N N . LYS A 1 194 ? 20.035 0.904 34.683 1.00 23.77 1194 LYS A N 1
ATOM 1451 C CA . LYS A 1 194 ? 21.478 0.837 34.854 1.00 22.92 1194 LYS A CA 1
ATOM 1452 C C . LYS A 1 194 ? 22.299 0.999 33.581 1.00 23.07 1194 LYS A C 1
ATOM 1453 O O . LYS A 1 194 ? 23.510 1.229 33.648 1.00 23.35 1194 LYS A O 1
ATOM 1459 N N . PHE A 1 195 ? 21.650 0.887 32.424 1.00 21.42 1195 PHE A N 1
ATOM 1460 C CA . PHE A 1 195 ? 22.355 1.055 31.156 1.00 21.75 1195 PHE A CA 1
ATOM 1461 C C . PHE A 1 195 ? 21.789 2.182 30.289 1.00 22.10 1195 PHE A C 1
ATOM 1462 O O . PHE A 1 195 ? 22.219 2.373 29.151 1.00 23.07 1195 PHE A O 1
ATOM 1470 N N . GLY A 1 196 ? 20.823 2.918 30.831 1.00 22.58 1196 GLY A N 1
ATOM 1471 C CA . GLY A 1 196 ? 20.238 4.047 30.117 1.00 25.94 1196 GLY A CA 1
ATOM 1472 C C . GLY A 1 196 ? 19.464 3.779 28.838 1.00 27.13 1196 GLY A C 1
ATOM 1473 O O . GLY A 1 196 ? 19.397 4.639 27.956 1.00 26.87 1196 GLY A O 1
ATOM 1474 N N . ILE A 1 197 ? 18.868 2.598 28.729 1.00 25.68 1197 ILE A N 1
ATOM 1475 C CA . ILE A 1 197 ? 18.099 2.255 27.539 1.00 24.87 1197 ILE A CA 1
ATOM 1476 C C . ILE A 1 197 ? 16.612 2.462 27.828 1.00 23.63 1197 ILE A C 1
ATOM 1477 O O . ILE A 1 197 ? 15.991 1.695 28.557 1.00 22.57 1197 ILE A O 1
ATOM 1482 N N . ALA A 1 198 ? 16.058 3.524 27.250 1.00 23.94 1198 ALA A N 1
ATOM 1483 C CA . ALA A 1 198 ? 14.657 3.894 27.443 1.00 24.38 1198 ALA A CA 1
ATOM 1484 C C . ALA A 1 198 ? 13.649 2.777 27.198 1.00 24.45 1198 ALA A C 1
ATOM 1485 O O . ALA A 1 198 ? 12.764 2.544 28.022 1.00 24.98 1198 ALA A O 1
ATOM 1487 N N . HIS A 1 199 ? 13.782 2.095 26.066 1.00 25.21 1199 HIS A N 1
ATOM 1488 C CA . HIS A 1 199 ? 12.874 1.011 25.700 1.00 24.61 1199 HIS A CA 1
ATOM 1489 C C . HIS A 1 199 ? 13.693 -0.170 25.198 1.00 23.25 1199 HIS A C 1
ATOM 1490 O O . HIS A 1 199 ? 13.869 -0.357 23.998 1.00 23.01 1199 HIS A O 1
ATOM 1497 N N . PRO A 1 200 ? 14.206 -0.984 26.127 1.00 21.62 1200 PRO A N 1
ATOM 1498 C CA . PRO A 1 200 ? 15.021 -2.158 25.811 1.00 21.12 1200 PRO A CA 1
ATOM 1499 C C . PRO A 1 200 ? 14.367 -3.139 24.838 1.00 19.81 1200 PRO A C 1
ATOM 1500 O O . PRO A 1 200 ? 13.208 -3.514 25.003 1.00 20.88 1200 PRO A O 1
ATOM 1504 N N . ARG A 1 201 ? 15.118 -3.541 23.820 1.00 19.82 1201 ARG A N 1
ATOM 1505 C CA . ARG A 1 201 ? 14.632 -4.515 22.850 1.00 20.92 1201 ARG A CA 1
ATOM 1506 C C . ARG A 1 201 ? 15.411 -5.789 23.173 1.00 20.48 1201 ARG A C 1
ATOM 1507 O O . ARG A 1 201 ? 16.633 -5.852 22.996 1.00 19.97 1201 ARG A O 1
ATOM 1515 N N . ILE A 1 202 ? 14.692 -6.792 23.655 1.00 19.34 1202 ILE A N 1
ATOM 1516 C CA . ILE A 1 202 ? 15.286 -8.055 24.087 1.00 19.63 1202 ILE A CA 1
ATOM 1517 C C . ILE A 1 202 ? 14.847 -9.269 23.269 1.00 17.44 1202 ILE A C 1
ATOM 1518 O O . ILE A 1 202 ? 13.657 -9.533 23.141 1.00 15.64 1202 ILE A O 1
ATOM 1523 N N . LEU A 1 203 ? 15.813 -10.008 22.731 1.00 16.63 1203 LEU A N 1
ATOM 1524 C CA . LEU A 1 203 ? 15.510 -11.214 21.954 1.00 16.59 1203 LEU A CA 1
ATOM 1525 C C . LEU A 1 203 ? 15.555 -12.394 22.923 1.00 16.86 1203 LEU A C 1
ATOM 1526 O O . LEU A 1 203 ? 16.535 -12.563 23.647 1.00 18.51 1203 LEU A O 1
ATOM 1531 N N . VAL A 1 204 ? 14.500 -13.202 22.940 1.00 15.70 1204 VAL A N 1
ATOM 1532 C CA . VAL A 1 204 ? 14.423 -14.339 23.859 1.00 15.02 1204 VAL A CA 1
ATOM 1533 C C . VAL A 1 204 ? 14.490 -15.702 23.169 1.00 15.55 1204 VAL A C 1
ATOM 1534 O O . VAL A 1 204 ? 13.749 -15.963 22.224 1.00 17.03 1204 VAL A O 1
ATOM 1538 N N . CYS A 1 205 ? 15.377 -16.564 23.661 1.00 14.17 1205 CYS A N 1
ATOM 1539 C CA . CYS A 1 205 ? 15.539 -17.917 23.128 1.00 16.83 1205 CYS A CA 1
ATOM 1540 C C . CYS A 1 205 ? 14.464 -18.867 23.648 1.00 17.05 1205 CYS A C 1
ATOM 1541 O O . CYS A 1 205 ? 13.982 -18.727 24.773 1.00 16.69 1205 CYS A O 1
ATOM 1544 N N . GLY A 1 206 ? 14.110 -19.848 22.826 1.00 18.22 1206 GLY A N 1
ATOM 1545 C CA . GLY A 1 206 ? 13.169 -20.858 23.266 1.00 17.34 1206 GLY A CA 1
ATOM 1546 C C . GLY A 1 206 ? 14.047 -21.819 24.048 1.00 17.39 1206 GLY A C 1
ATOM 1547 O O . GLY A 1 206 ? 15.276 -21.721 23.981 1.00 16.37 1206 GLY A O 1
ATOM 1548 N N . LEU A 1 207 ? 13.441 -22.729 24.804 1.00 16.58 1207 LEU A N 1
ATOM 1549 C CA . LEU A 1 207 ? 14.192 -23.706 25.587 1.00 15.77 1207 LEU A CA 1
ATOM 1550 C C . LEU A 1 207 ? 14.704 -24.825 24.691 1.00 16.54 1207 LEU A C 1
ATOM 1551 O O . LEU A 1 207 ? 15.826 -25.320 24.859 1.00 14.46 1207 LEU A O 1
ATOM 1556 N N . ASN A 1 208 ? 13.862 -25.220 23.741 1.00 16.95 1208 ASN A N 1
ATOM 1557 C CA . ASN A 1 208 ? 14.183 -26.310 22.826 1.00 16.78 1208 ASN A CA 1
ATOM 1558 C C . ASN A 1 208 ? 14.713 -25.854 21.477 1.00 15.78 1208 ASN A C 1
ATOM 1559 O O . ASN A 1 208 ? 14.502 -24.714 21.061 1.00 17.34 1208 ASN A O 1
ATOM 1564 N N . PRO A 1 209 ? 15.410 -26.750 20.766 1.00 15.21 1209 PRO A N 1
ATOM 1565 C CA . PRO A 1 209 ? 15.929 -26.351 19.456 1.00 17.49 1209 PRO A CA 1
ATOM 1566 C C . PRO A 1 209 ? 14.744 -25.998 18.553 1.00 18.66 1209 PRO A C 1
ATOM 1567 O O . PRO A 1 209 ? 13.646 -26.547 18.709 1.00 18.32 1209 PRO A O 1
ATOM 1571 N N . HIS A 1 210 ? 14.958 -25.069 17.630 1.00 18.62 1210 HIS A N 1
ATOM 1572 C CA . HIS A 1 210 ? 13.885 -24.639 16.738 1.00 22.46 1210 HIS A CA 1
ATOM 1573 C C . HIS A 1 210 ? 12.742 -24.050 17.572 1.00 22.51 1210 HIS A C 1
ATOM 1574 O O . HIS A 1 210 ? 11.613 -23.917 17.093 1.00 23.35 1210 HIS A O 1
ATOM 1581 N N . ALA A 1 211 ? 13.041 -23.699 18.819 1.00 20.73 1211 ALA A N 1
ATOM 1582 C CA . ALA A 1 211 ? 12.039 -23.147 19.725 1.00 21.75 1211 ALA A CA 1
ATOM 1583 C C . ALA A 1 211 ? 10.826 -24.080 19.862 1.00 21.67 1211 ALA A C 1
ATOM 1584 O O . ALA A 1 211 ? 9.681 -23.627 19.926 1.00 19.94 1211 ALA A O 1
ATOM 1586 N N . GLY A 1 212 ? 11.081 -25.385 19.899 1.00 22.02 1212 GLY A N 1
ATOM 1587 C CA . GLY A 1 212 ? 9.999 -26.343 20.051 1.00 22.83 1212 GLY A CA 1
ATOM 1588 C C . GLY A 1 212 ? 9.360 -26.815 18.759 1.00 24.91 1212 GLY A C 1
ATOM 1589 O O . GLY A 1 212 ? 8.642 -27.817 18.749 1.00 23.06 1212 GLY A O 1
ATOM 1590 N N . GLU A 1 213 ? 9.615 -26.091 17.674 1.00 25.98 1213 GLU A N 1
ATOM 1591 C CA . GLU A 1 213 ? 9.076 -26.432 16.362 1.00 28.64 1213 GLU A CA 1
ATOM 1592 C C . GLU A 1 213 ? 7.584 -26.774 16.408 1.00 29.12 1213 GLU A C 1
ATOM 1593 O O . GLU A 1 213 ? 7.183 -27.921 16.192 1.00 27.37 1213 GLU A O 1
ATOM 1599 N N . GLY A 1 214 ? 6.767 -25.767 16.694 1.00 28.96 1214 GLY A N 1
ATOM 1600 C CA . GLY A 1 214 ? 5.334 -25.976 16.759 1.00 29.31 1214 GLY A CA 1
ATOM 1601 C C . GLY A 1 214 ? 4.923 -26.996 17.801 1.00 28.81 1214 GLY A C 1
ATOM 1602 O O . GLY A 1 214 ? 3.880 -27.636 17.667 1.00 28.79 1214 GLY A O 1
ATOM 1603 N N . GLY A 1 215 ? 5.737 -27.147 18.842 1.00 26.93 1215 GLY A N 1
ATOM 1604 C CA . GLY A 1 215 ? 5.428 -28.099 19.893 1.00 27.65 1215 GLY A CA 1
ATOM 1605 C C . GLY A 1 215 ? 5.892 -29.517 19.610 1.00 29.74 1215 GLY A C 1
ATOM 1606 O O . GLY A 1 215 ? 5.721 -30.405 20.445 1.00 32.40 1215 GLY A O 1
ATOM 1607 N N . HIS A 1 216 ? 6.486 -29.732 18.440 1.00 30.64 1216 HIS A N 1
ATOM 1608 C CA . HIS A 1 216 ? 6.971 -31.055 18.052 1.00 31.69 1216 HIS A CA 1
ATOM 1609 C C . HIS A 1 216 ? 8.266 -31.455 18.761 1.00 30.36 1216 HIS A C 1
ATOM 1610 O O . HIS A 1 216 ? 8.554 -32.645 18.918 1.00 29.11 1216 HIS A O 1
ATOM 1617 N N . LEU A 1 217 ? 9.050 -30.466 19.184 1.00 28.01 1217 LEU A N 1
ATOM 1618 C CA . LEU A 1 217 ? 10.304 -30.740 19.881 1.00 27.12 1217 LEU A CA 1
ATOM 1619 C C . LEU A 1 217 ? 10.275 -30.153 21.290 1.00 26.15 1217 LEU A C 1
ATOM 1620 O O . LEU A 1 217 ? 11.226 -29.506 21.719 1.00 25.64 1217 LEU A O 1
ATOM 1625 N N . GLY A 1 218 ? 9.181 -30.392 22.005 1.00 23.12 1218 GLY A N 1
ATOM 1626 C CA . GLY A 1 218 ? 9.046 -29.867 23.351 1.00 24.11 1218 GLY A CA 1
ATOM 1627 C C . GLY A 1 218 ? 7.842 -28.948 23.421 1.00 23.92 1218 GLY A C 1
ATOM 1628 O O . GLY A 1 218 ? 7.568 -28.213 22.475 1.00 24.28 1218 GLY A O 1
ATOM 1629 N N . ARG A 1 219 ? 7.135 -28.983 24.547 1.00 24.47 1219 ARG A N 1
ATOM 1630 C CA . ARG A 1 219 ? 5.932 -28.178 24.743 1.00 23.67 1219 ARG A CA 1
ATOM 1631 C C . ARG A 1 219 ? 6.149 -26.922 25.588 1.00 23.31 1219 ARG A C 1
ATOM 1632 O O . ARG A 1 219 ? 5.234 -26.103 25.727 1.00 22.78 1219 ARG A O 1
ATOM 1640 N N . GLU A 1 220 ? 7.346 -26.766 26.145 1.00 19.46 1220 GLU A N 1
ATOM 1641 C CA . GLU A 1 220 ? 7.633 -25.619 27.002 1.00 19.65 1220 GLU A CA 1
ATOM 1642 C C . GLU A 1 220 ? 7.348 -24.244 26.401 1.00 19.50 1220 GLU A C 1
ATOM 1643 O O . GLU A 1 220 ? 6.858 -23.361 27.098 1.00 18.75 1220 GLU A O 1
ATOM 1649 N N . GLU A 1 221 ? 7.654 -24.051 25.124 1.00 18.66 1221 GLU A N 1
ATOM 1650 C CA . GLU A 1 221 ? 7.391 -22.760 24.487 1.00 20.75 1221 GLU A CA 1
ATOM 1651 C C . GLU A 1 221 ? 5.890 -22.473 24.467 1.00 21.93 1221 GLU A C 1
ATOM 1652 O O . GLU A 1 221 ? 5.445 -21.378 24.821 1.00 21.67 1221 GLU A O 1
ATOM 1658 N N . ILE A 1 222 ? 5.116 -23.466 24.041 1.00 21.05 1222 ILE A N 1
ATOM 1659 C CA . ILE A 1 222 ? 3.666 -23.330 23.959 1.00 22.83 1222 ILE A CA 1
ATOM 1660 C C . ILE A 1 222 ? 2.992 -23.124 25.314 1.00 22.09 1222 ILE A C 1
ATOM 1661 O O . ILE A 1 222 ? 2.188 -22.203 25.490 1.00 22.62 1222 ILE A O 1
ATOM 1666 N N . GLU A 1 223 ? 3.340 -23.970 26.275 1.00 20.75 1223 GLU A N 1
ATOM 1667 C CA . GLU A 1 223 ? 2.729 -23.919 27.595 1.00 21.86 1223 GLU A CA 1
ATOM 1668 C C . GLU A 1 223 ? 3.277 -22.894 28.579 1.00 21.55 1223 GLU A C 1
ATOM 1669 O O . GLU A 1 223 ? 2.547 -22.429 29.453 1.00 20.31 1223 GLU A O 1
ATOM 1675 N N . VAL A 1 224 ? 4.549 -22.529 28.447 1.00 20.26 1224 VAL A N 1
ATOM 1676 C CA . VAL A 1 224 ? 5.124 -21.587 29.393 1.00 19.68 1224 VAL A CA 1
ATOM 1677 C C . VAL A 1 224 ? 5.736 -20.311 28.826 1.00 19.65 1224 VAL A C 1
ATOM 1678 O O . VAL A 1 224 ? 5.290 -19.210 29.146 1.00 17.43 1224 VAL A O 1
ATOM 1682 N N . ILE A 1 225 ? 6.756 -20.458 27.988 1.00 18.12 1225 ILE A N 1
ATOM 1683 C CA . ILE A 1 225 ? 7.449 -19.298 27.446 1.00 17.77 1225 ILE A CA 1
ATOM 1684 C C . ILE A 1 225 ? 6.602 -18.316 26.633 1.00 19.86 1225 ILE A C 1
ATOM 1685 O O . ILE A 1 225 ? 6.569 -17.120 26.944 1.00 18.74 1225 ILE A O 1
ATOM 1690 N N . GLU A 1 226 ? 5.923 -18.799 25.596 1.00 20.36 1226 GLU A N 1
ATOM 1691 C CA . GLU A 1 226 ? 5.092 -17.916 24.778 1.00 23.11 1226 GLU A CA 1
ATOM 1692 C C . GLU A 1 226 ? 4.093 -17.119 25.633 1.00 21.83 1226 GLU A C 1
ATOM 1693 O O . GLU A 1 226 ? 4.046 -15.893 25.556 1.00 19.74 1226 GLU A O 1
ATOM 1699 N N . PRO A 1 227 ? 3.292 -17.808 26.465 1.00 22.25 1227 PRO A N 1
ATOM 1700 C CA . PRO A 1 227 ? 2.311 -17.127 27.317 1.00 22.34 1227 PRO A CA 1
ATOM 1701 C C . PRO A 1 227 ? 2.936 -16.044 28.193 1.00 23.45 1227 PRO A C 1
ATOM 1702 O O . PRO A 1 227 ? 2.401 -14.941 28.293 1.00 23.47 1227 PRO A O 1
ATOM 1706 N N . CYS A 1 228 ? 4.061 -16.364 28.829 1.00 23.42 1228 CYS A N 1
ATOM 1707 C CA . CYS A 1 228 ? 4.756 -15.406 29.688 1.00 25.49 1228 CYS A CA 1
ATOM 1708 C C . CYS A 1 228 ? 5.191 -14.154 28.939 1.00 24.14 1228 CYS A C 1
ATOM 1709 O O . CYS A 1 228 ? 4.885 -13.037 29.358 1.00 24.40 1228 CYS A O 1
ATOM 1712 N N . LEU A 1 229 ? 5.911 -14.340 27.837 1.00 21.97 1229 LEU A N 1
ATOM 1713 C CA . LEU A 1 229 ? 6.391 -13.203 27.060 1.00 21.44 1229 LEU A CA 1
ATOM 1714 C C . LEU A 1 229 ? 5.229 -12.376 26.499 1.00 22.66 1229 LEU A C 1
ATOM 1715 O O . LEU A 1 229 ? 5.294 -11.146 26.462 1.00 21.95 1229 LEU A O 1
ATOM 1720 N N . GLU A 1 230 ? 4.165 -13.052 26.077 1.00 22.53 1230 GLU A N 1
ATOM 1721 C CA . GLU A 1 230 ? 2.994 -12.369 25.534 1.00 24.70 1230 GLU A CA 1
ATOM 1722 C C . GLU A 1 230 ? 2.422 -11.464 26.625 1.00 23.59 1230 GLU A C 1
ATOM 1723 O O . GLU A 1 230 ? 2.078 -10.304 26.379 1.00 22.26 1230 GLU A O 1
ATOM 1729 N N . ARG A 1 231 ? 2.336 -12.005 27.836 1.00 21.23 1231 ARG A N 1
ATOM 1730 C CA . ARG A 1 231 ? 1.829 -11.263 28.981 1.00 22.17 1231 ARG A CA 1
ATOM 1731 C C . ARG A 1 231 ? 2.650 -9.986 29.169 1.00 22.26 1231 ARG A C 1
ATOM 1732 O O . ARG A 1 231 ? 2.099 -8.887 29.266 1.00 20.65 1231 ARG A O 1
ATOM 1740 N N . LEU A 1 232 ? 3.971 -10.136 29.204 1.00 20.08 1232 LEU A N 1
ATOM 1741 C CA . LEU A 1 232 ? 4.856 -8.996 29.401 1.00 19.70 1232 LEU A CA 1
ATOM 1742 C C . LEU A 1 232 ? 4.865 -8.002 28.239 1.00 19.18 1232 LEU A C 1
ATOM 1743 O O . LEU A 1 232 ? 5.028 -6.799 28.457 1.00 17.87 1232 LEU A O 1
ATOM 1748 N N . ARG A 1 233 ? 4.707 -8.490 27.011 1.00 20.42 1233 ARG A N 1
ATOM 1749 C CA . ARG A 1 233 ? 4.667 -7.594 25.861 1.00 21.42 1233 ARG A CA 1
ATOM 1750 C C . ARG A 1 233 ? 3.433 -6.704 26.013 1.00 22.27 1233 ARG A C 1
ATOM 1751 O O . ARG A 1 233 ? 3.440 -5.534 25.622 1.00 24.55 1233 ARG A O 1
ATOM 1759 N N . GLY A 1 234 ? 2.375 -7.270 26.582 1.00 22.03 1234 GLY A N 1
ATOM 1760 C CA . GLY A 1 234 ? 1.154 -6.512 26.792 1.00 23.99 1234 GLY A CA 1
ATOM 1761 C C . GLY A 1 234 ? 1.348 -5.445 27.859 1.00 25.31 1234 GLY A C 1
ATOM 1762 O O . GLY A 1 234 ? 0.475 -4.606 28.080 1.00 26.60 1234 GLY A O 1
ATOM 1763 N N . GLU A 1 235 ? 2.502 -5.471 28.520 1.00 24.07 1235 GLU A N 1
ATOM 1764 C CA . GLU A 1 235 ? 2.801 -4.505 29.562 1.00 23.91 1235 GLU A CA 1
ATOM 1765 C C . GLU A 1 235 ? 3.866 -3.514 29.108 1.00 25.12 1235 GLU A C 1
ATOM 1766 O O . GLU A 1 235 ? 4.443 -2.789 29.916 1.00 25.94 1235 GLU A O 1
ATOM 1772 N N . GLY A 1 236 ? 4.127 -3.490 27.808 1.00 24.29 1236 GLY A N 1
ATOM 1773 C CA . GLY A 1 236 ? 5.097 -2.549 27.285 1.00 24.89 1236 GLY A CA 1
ATOM 1774 C C . GLY A 1 236 ? 6.524 -3.031 27.150 1.00 24.92 1236 GLY A C 1
ATOM 1775 O O . GLY A 1 236 ? 7.360 -2.293 26.628 1.00 25.87 1236 GLY A O 1
ATOM 1776 N N . LEU A 1 237 ? 6.821 -4.241 27.624 1.00 22.65 1237 LEU A N 1
ATOM 1777 C CA . LEU A 1 237 ? 8.178 -4.772 27.507 1.00 22.07 1237 LEU A CA 1
ATOM 1778 C C . LEU A 1 237 ? 8.404 -5.321 26.102 1.00 22.32 1237 LEU A C 1
ATOM 1779 O O . LEU A 1 237 ? 7.693 -6.221 25.647 1.00 20.95 1237 LEU A O 1
ATOM 1784 N N . ASP A 1 238 ? 9.4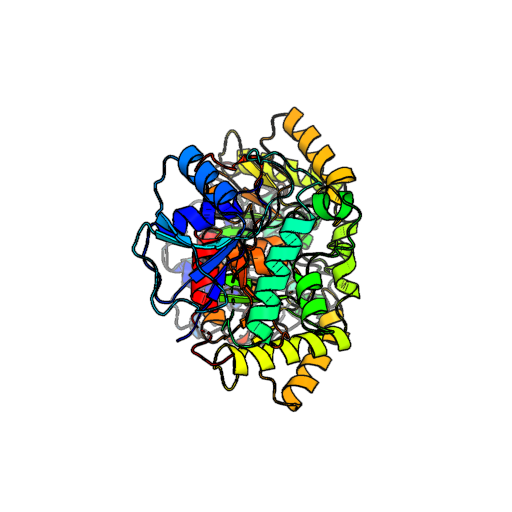02 -4.767 25.420 1.00 21.98 1238 ASP A N 1
ATOM 1785 C CA . ASP A 1 238 ? 9.721 -5.164 24.057 1.00 22.32 1238 ASP A CA 1
ATOM 1786 C C . ASP A 1 238 ? 10.547 -6.447 24.008 1.00 23.79 1238 ASP A C 1
ATOM 1787 O O . ASP A 1 238 ? 11.756 -6.427 23.757 1.00 22.63 1238 ASP A O 1
ATOM 1792 N N . LEU A 1 239 ? 9.867 -7.561 24.255 1.00 23.60 1239 LEU A N 1
ATOM 1793 C CA . LEU A 1 239 ? 10.479 -8.881 24.252 1.00 23.64 1239 LEU A CA 1
ATOM 1794 C C . LEU A 1 239 ? 10.073 -9.594 22.970 1.00 23.55 1239 LEU A C 1
ATOM 1795 O O . LEU A 1 239 ? 8.887 -9.685 22.656 1.00 24.29 1239 LEU A O 1
ATOM 1800 N N . ILE A 1 240 ? 11.053 -10.092 22.226 1.00 22.32 1240 ILE A N 1
ATOM 1801 C CA . ILE A 1 240 ? 10.763 -10.797 20.982 1.00 23.31 1240 ILE A CA 1
ATOM 1802 C C . ILE A 1 240 ? 11.097 -12.277 21.146 1.00 22.46 1240 ILE A C 1
ATOM 1803 O O . ILE A 1 240 ? 12.201 -12.631 21.565 1.00 21.77 1240 ILE A O 1
ATOM 1808 N N . GLY A 1 241 ? 10.139 -13.140 20.829 1.00 22.05 1241 GLY A N 1
ATOM 1809 C CA . GLY A 1 241 ? 10.386 -14.566 20.947 1.00 20.84 1241 GLY A CA 1
ATOM 1810 C C . GLY A 1 241 ? 9.230 -15.322 21.569 1.00 21.91 1241 GLY A C 1
ATOM 1811 O O . GLY A 1 241 ? 8.150 -14.761 21.738 1.00 23.21 1241 GLY A O 1
ATOM 1812 N N . PRO A 1 242 ? 9.441 -16.587 21.967 1.00 20.81 1242 PRO A N 1
ATOM 1813 C CA . PRO A 1 242 ? 10.736 -17.265 21.836 1.00 20.50 1242 PRO A CA 1
ATOM 1814 C C . PRO A 1 242 ? 11.119 -17.582 20.397 1.00 21.48 1242 PRO A C 1
ATOM 1815 O O . PRO A 1 242 ? 10.265 -17.920 19.577 1.00 22.77 1242 PRO A O 1
ATOM 1819 N N . LEU A 1 243 ? 12.410 -17.466 20.102 1.00 20.25 1243 LEU A N 1
ATOM 1820 C CA . LEU A 1 243 ? 12.918 -17.757 18.770 1.00 21.43 1243 LEU A CA 1
ATOM 1821 C C . LEU A 1 243 ? 14.054 -18.768 18.868 1.00 20.62 1243 LEU A C 1
ATOM 1822 O O . LEU A 1 243 ? 14.697 -18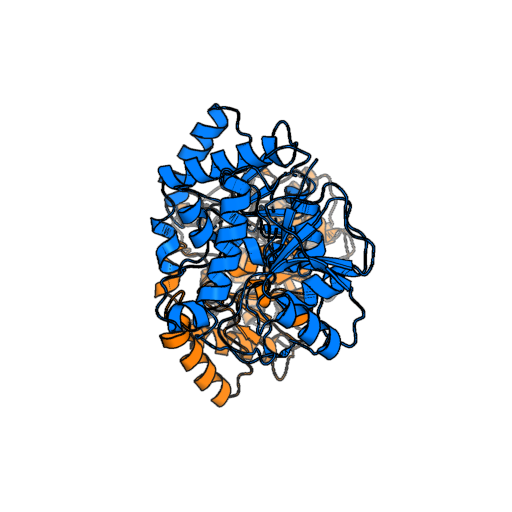.890 19.914 1.00 19.18 1243 LEU A O 1
ATOM 1827 N N . PRO A 1 244 ? 14.303 -19.523 17.784 1.00 19.84 1244 PRO A N 1
ATOM 1828 C CA . PRO A 1 244 ? 15.382 -20.516 17.791 1.00 19.76 1244 PRO A CA 1
ATOM 1829 C C . PRO A 1 244 ? 16.696 -19.829 18.134 1.00 19.04 1244 PRO A C 1
ATOM 1830 O O . PRO A 1 244 ? 17.039 -18.802 17.545 1.00 16.11 1244 PRO A O 1
ATOM 1834 N N . ALA A 1 245 ? 17.420 -20.395 19.089 1.00 19.11 1245 ALA A N 1
ATOM 1835 C CA . ALA A 1 245 ? 18.692 -19.839 19.516 1.00 20.84 1245 ALA A CA 1
ATOM 1836 C C . ALA A 1 245 ? 19.637 -19.572 18.345 1.00 22.72 1245 ALA A C 1
ATOM 1837 O O . ALA A 1 245 ? 20.246 -18.502 18.267 1.00 22.75 1245 ALA A O 1
ATOM 1839 N N . ASP A 1 246 ? 19.751 -20.536 17.434 1.00 23.18 1246 ASP A N 1
ATOM 1840 C CA . ASP A 1 246 ? 20.655 -20.387 16.302 1.00 25.30 1246 ASP A CA 1
ATOM 1841 C C . ASP A 1 246 ? 20.150 -19.453 15.209 1.00 26.25 1246 ASP A C 1
ATOM 1842 O O . ASP A 1 246 ? 20.763 -19.336 14.148 1.00 29.36 1246 ASP A O 1
ATOM 1847 N N . THR A 1 247 ? 19.036 -18.780 15.479 1.00 25.59 1247 THR A N 1
ATOM 1848 C CA . THR A 1 247 ? 18.484 -17.804 14.548 1.00 25.74 1247 THR A CA 1
ATOM 1849 C C . THR A 1 247 ? 18.713 -16.431 15.171 1.00 25.41 1247 THR A C 1
ATOM 1850 O O . THR A 1 247 ? 19.093 -15.479 14.488 1.00 24.39 1247 THR A O 1
ATOM 1854 N N . LEU A 1 248 ? 18.476 -16.341 16.476 1.00 23.34 1248 LEU A N 1
ATOM 1855 C CA . LEU A 1 248 ? 18.662 -15.092 17.202 1.00 24.07 1248 LEU A CA 1
ATOM 1856 C C . LEU A 1 248 ? 20.124 -14.669 17.189 1.00 22.15 1248 LEU A C 1
ATOM 1857 O O . LEU A 1 248 ? 20.429 -13.486 17.064 1.00 22.62 1248 LEU A O 1
ATOM 1862 N N . PHE A 1 249 ? 21.024 -15.639 17.320 1.00 20.85 1249 PHE A N 1
ATOM 1863 C CA . PHE A 1 249 ? 22.451 -15.345 17.346 1.00 21.95 1249 PHE A CA 1
ATOM 1864 C C . PHE A 1 249 ? 23.141 -15.112 16.003 1.00 22.39 1249 PHE A C 1
ATOM 1865 O O . PHE A 1 249 ? 24.299 -15.477 15.816 1.00 23.93 1249 PHE A O 1
ATOM 1873 N N . THR A 1 250 ? 22.425 -14.508 15.066 1.00 24.68 1250 THR A N 1
ATOM 1874 C CA . THR A 1 250 ? 23.004 -14.184 13.766 1.00 25.85 1250 THR A CA 1
ATOM 1875 C C . THR A 1 250 ? 23.148 -12.664 13.756 1.00 24.98 1250 THR A C 1
ATOM 1876 O O . THR A 1 250 ? 22.283 -11.949 14.266 1.00 23.81 1250 THR A O 1
ATOM 1880 N N . PRO A 1 251 ? 24.252 -12.152 13.189 1.00 25.83 1251 PRO A N 1
ATOM 1881 C CA . PRO A 1 251 ? 24.494 -10.708 13.130 1.00 26.47 1251 PRO A CA 1
ATOM 1882 C C . PRO A 1 251 ? 23.240 -9.916 12.772 1.00 26.06 1251 PRO A C 1
ATOM 1883 O O . PRO A 1 251 ? 22.920 -8.916 13.412 1.00 26.61 1251 PRO A O 1
ATOM 1887 N N . LYS A 1 252 ? 22.533 -10.387 11.753 1.00 27.40 1252 LYS A N 1
ATOM 1888 C CA . LYS A 1 252 ? 21.314 -9.743 11.281 1.00 30.20 1252 LYS A CA 1
ATOM 1889 C C . LYS A 1 252 ? 20.373 -9.335 12.408 1.00 30.33 1252 LYS A C 1
ATOM 1890 O O . LYS A 1 252 ? 19.829 -8.230 12.401 1.00 29.36 1252 LYS A O 1
ATOM 1896 N N . HIS A 1 253 ? 20.170 -10.228 13.371 1.00 29.69 1253 HIS A N 1
ATOM 1897 C CA . HIS A 1 253 ? 19.269 -9.936 14.479 1.00 30.06 1253 HIS A CA 1
ATOM 1898 C C . HIS A 1 253 ? 19.949 -9.241 15.651 1.00 28.67 1253 HIS A C 1
ATOM 1899 O O . HIS A 1 253 ? 19.373 -8.340 16.259 1.00 29.01 1253 HIS A O 1
ATOM 1906 N N . LEU A 1 254 ? 21.169 -9.657 15.968 1.00 27.50 1254 LEU A N 1
ATOM 1907 C CA . LEU A 1 254 ? 21.904 -9.066 17.082 1.00 28.12 1254 LEU A CA 1
ATOM 1908 C C . LEU A 1 254 ? 22.117 -7.563 16.925 1.00 29.81 1254 LEU A C 1
ATOM 1909 O O . LEU A 1 254 ? 22.175 -6.826 17.911 1.00 29.55 1254 LEU A O 1
ATOM 1914 N N . GLU A 1 255 ? 22.232 -7.112 15.682 1.00 31.19 1255 GLU A N 1
ATOM 1915 C CA . GLU A 1 255 ? 22.441 -5.699 15.401 1.00 34.43 1255 GLU A CA 1
ATOM 1916 C C . GLU A 1 255 ? 21.300 -4.813 15.887 1.00 34.17 1255 GLU A C 1
ATOM 1917 O O . GLU A 1 255 ? 21.481 -3.609 16.065 1.00 35.16 1255 GLU A O 1
ATOM 1923 N N . HIS A 1 256 ? 20.130 -5.401 16.113 1.00 34.31 1256 HIS A N 1
ATOM 1924 C CA . HIS A 1 256 ? 18.979 -4.615 16.536 1.00 34.18 1256 HIS A CA 1
ATOM 1925 C C . HIS A 1 256 ? 18.421 -4.908 17.922 1.00 32.10 1256 HIS A C 1
ATOM 1926 O O . HIS A 1 256 ? 17.255 -4.625 18.182 1.00 33.95 1256 HIS A O 1
ATOM 1933 N N . CYS A 1 257 ? 19.229 -5.464 18.816 1.00 29.32 1257 CYS A N 1
ATOM 1934 C CA . CYS A 1 257 ? 18.732 -5.743 20.161 1.00 26.31 1257 CYS A CA 1
ATOM 1935 C C . CYS A 1 257 ? 19.675 -5.204 21.228 1.00 25.50 1257 CYS A C 1
ATOM 1936 O O . CYS A 1 257 ? 20.857 -4.964 20.968 1.00 25.48 1257 CYS A O 1
ATOM 1939 N N . ASP A 1 258 ? 19.145 -5.014 22.430 1.00 23.63 1258 ASP A N 1
ATOM 1940 C CA . ASP A 1 258 ? 19.940 -4.504 23.541 1.00 22.31 1258 ASP A CA 1
ATOM 1941 C C . ASP A 1 258 ? 20.510 -5.651 24.365 1.00 22.42 1258 ASP A C 1
ATOM 1942 O O . ASP A 1 258 ? 21.507 -5.489 25.073 1.00 22.00 1258 ASP A O 1
ATOM 1947 N N . ALA A 1 259 ? 19.875 -6.814 24.253 1.00 20.96 1259 ALA A N 1
ATOM 1948 C CA . ALA A 1 259 ? 20.315 -8.005 24.968 1.00 19.82 1259 ALA A CA 1
ATOM 1949 C C . ALA A 1 259 ? 19.557 -9.246 24.511 1.00 18.65 1259 ALA A C 1
ATOM 1950 O O . ALA A 1 259 ? 18.432 -9.158 24.022 1.00 18.17 1259 ALA A O 1
ATOM 1952 N N . VAL A 1 260 ? 20.198 -10.398 24.666 1.00 17.40 1260 VAL A N 1
ATOM 1953 C CA . VAL A 1 260 ? 19.598 -11.679 24.326 1.00 16.42 1260 VAL A CA 1
ATOM 1954 C C . VAL A 1 260 ? 19.344 -12.388 25.655 1.00 16.49 1260 VAL A C 1
ATOM 1955 O O . VAL A 1 260 ? 20.173 -12.320 26.559 1.00 16.74 1260 VAL A O 1
ATOM 1959 N N . LEU A 1 261 ? 18.198 -13.041 25.790 1.00 14.30 1261 LEU A N 1
ATOM 1960 C CA . LEU A 1 261 ? 17.907 -13.780 27.014 1.00 14.11 1261 LEU A CA 1
ATOM 1961 C C . LEU A 1 261 ? 17.879 -15.259 26.642 1.00 13.33 1261 LEU A C 1
ATOM 1962 O O . LEU A 1 261 ? 16.955 -15.727 25.972 1.00 12.95 1261 LEU A O 1
ATOM 1967 N N . ALA A 1 262 ? 18.921 -15.981 27.036 1.00 13.04 1262 ALA A N 1
ATOM 1968 C CA . ALA A 1 262 ? 18.997 -17.407 26.756 1.00 14.34 1262 ALA A CA 1
ATOM 1969 C C . ALA A 1 262 ? 18.430 -18.134 27.967 1.00 14.20 1262 ALA A C 1
ATOM 1970 O O . ALA A 1 262 ? 18.482 -17.619 29.086 1.00 14.68 1262 ALA A O 1
ATOM 1980 N N . TYR A 1 264 ? 19.512 -21.098 29.171 1.00 11.67 1264 TYR A N 1
ATOM 1981 C CA . TYR A 1 264 ? 20.530 -21.776 29.970 1.00 13.07 1264 TYR A CA 1
ATOM 1982 C C . TYR A 1 264 ? 21.958 -21.445 29.528 1.00 13.33 1264 TYR A C 1
ATOM 1983 O O . TYR A 1 264 ? 22.186 -20.954 28.421 1.00 13.83 1264 TYR A O 1
ATOM 1992 N N . HIS A 1 265 ? 22.904 -21.714 30.420 1.00 12.93 1265 HIS A N 1
ATOM 1993 C CA . HIS A 1 265 ? 24.327 -21.410 30.234 1.00 14.54 1265 HIS A CA 1
ATOM 1994 C C . HIS A 1 265 ? 24.970 -21.598 28.857 1.00 15.51 1265 HIS A C 1
ATOM 1995 O O . HIS A 1 265 ? 25.404 -20.623 28.223 1.00 13.26 1265 HIS A O 1
ATOM 2002 N N . ASP A 1 266 ? 25.040 -22.841 28.396 1.00 13.90 1266 ASP A N 1
ATOM 2003 C CA . ASP A 1 266 ? 25.678 -23.128 27.116 1.00 14.85 1266 ASP A CA 1
ATOM 2004 C C . ASP A 1 266 ? 24.880 -22.760 25.875 1.00 14.62 1266 ASP A C 1
ATOM 2005 O O . ASP A 1 266 ? 25.355 -22.949 24.749 1.00 14.72 1266 ASP A O 1
ATOM 2010 N N . GLN A 1 267 ? 23.677 -22.230 26.069 1.00 14.52 1267 GLN A N 1
ATOM 2011 C CA . GLN A 1 267 ? 22.868 -21.830 24.933 1.00 13.91 1267 GLN A CA 1
ATOM 2012 C C . GLN A 1 267 ? 23.263 -20.426 24.492 1.00 15.72 1267 GLN A C 1
ATOM 2013 O O . GLN A 1 267 ? 23.153 -20.095 23.318 1.00 17.51 1267 GLN A O 1
ATOM 2019 N N . GLY A 1 268 ? 23.727 -19.604 25.430 1.00 14.64 1268 GLY A N 1
ATOM 2020 C CA . GLY A 1 268 ? 24.090 -18.247 25.072 1.00 16.43 1268 GLY A CA 1
ATOM 2021 C C . GLY A 1 268 ? 25.543 -17.835 25.207 1.00 16.63 1268 GLY A C 1
ATOM 2022 O O . GLY A 1 268 ? 26.004 -16.970 24.461 1.00 19.62 1268 GLY A O 1
ATOM 2023 N N . LEU A 1 269 ? 26.281 -18.452 26.123 1.00 16.66 1269 LEU A N 1
ATOM 2024 C CA . LEU A 1 269 ? 27.672 -18.059 26.337 1.00 17.23 1269 LEU A CA 1
ATOM 2025 C C . LEU A 1 269 ? 28.702 -18.389 25.254 1.00 17.50 1269 LEU A C 1
ATOM 2026 O O . LEU A 1 269 ? 29.659 -17.638 25.069 1.00 17.06 1269 LEU A O 1
ATOM 2031 N N . PRO A 1 270 ? 28.531 -19.506 24.525 1.00 17.31 1270 PRO A N 1
ATOM 2032 C CA . PRO A 1 270 ? 29.524 -19.803 23.486 1.00 17.20 1270 PRO A CA 1
ATOM 2033 C C . PRO A 1 270 ? 29.688 -18.674 22.459 1.00 18.61 1270 PRO A C 1
ATOM 2034 O O . PRO A 1 270 ? 30.812 -18.313 22.104 1.00 18.23 1270 PRO A O 1
ATOM 2038 N N . VAL A 1 271 ? 28.578 -18.116 21.985 1.00 17.17 1271 VAL A N 1
ATOM 2039 C CA . VAL A 1 271 ? 28.653 -17.031 21.004 1.00 16.41 1271 VAL A CA 1
ATOM 2040 C C . VAL A 1 271 ? 29.270 -15.797 21.648 1.00 17.97 1271 VAL A C 1
ATOM 2041 O O . VAL A 1 271 ? 30.091 -15.118 21.041 1.00 17.35 1271 VAL A O 1
ATOM 2045 N N . LEU A 1 272 ? 28.878 -15.508 22.884 1.00 18.01 1272 LEU A N 1
ATOM 2046 C CA . LEU A 1 272 ? 29.428 -14.349 23.569 1.00 20.09 1272 LEU A CA 1
ATOM 2047 C C . LEU A 1 272 ? 30.939 -14.488 23.733 1.00 21.06 1272 LEU A C 1
ATOM 2048 O O . LEU A 1 272 ? 31.685 -13.546 23.461 1.00 21.35 1272 LEU A O 1
ATOM 2053 N N . LYS A 1 273 ? 31.386 -15.662 24.171 1.00 17.79 1273 LYS A N 1
ATOM 2054 C CA . LYS A 1 273 ? 32.812 -15.904 24.361 1.00 20.80 1273 LYS A CA 1
ATOM 2055 C C . LYS A 1 273 ? 33.568 -15.923 23.030 1.00 22.62 1273 LYS A C 1
ATOM 2056 O O . LYS A 1 273 ? 34.722 -15.496 22.958 1.00 20.85 1273 LYS A O 1
ATOM 2062 N N . TYR A 1 274 ? 32.930 -16.424 21.977 1.00 22.63 1274 TYR A N 1
ATOM 2063 C CA . TYR A 1 274 ? 33.590 -16.457 20.678 1.00 23.96 1274 TYR A CA 1
ATOM 2064 C C . TYR A 1 274 ? 33.841 -15.024 20.250 1.00 24.48 1274 TYR A C 1
ATOM 2065 O O . TYR A 1 274 ? 34.928 -14.679 19.798 1.00 25.87 1274 TYR A O 1
ATOM 2074 N N . LYS A 1 275 ? 32.819 -14.192 20.413 1.00 25.46 1275 LYS A N 1
ATOM 2075 C CA . LYS A 1 275 ? 32.884 -12.791 20.025 1.00 28.38 1275 LYS A CA 1
ATOM 2076 C C . LYS A 1 275 ? 33.778 -11.896 20.883 1.00 30.67 1275 LYS A C 1
ATOM 2077 O O . LYS A 1 275 ? 34.548 -11.101 20.350 1.00 28.70 1275 LYS A O 1
ATOM 2083 N N . GLY A 1 276 ? 33.692 -12.022 22.204 1.00 32.13 1276 GLY A N 1
ATOM 2084 C CA . GLY A 1 276 ? 34.488 -11.146 23.043 1.00 35.56 1276 GLY A CA 1
ATOM 2085 C C . GLY A 1 276 ? 35.213 -11.707 24.246 1.00 37.86 1276 GLY A C 1
ATOM 2086 O O . GLY A 1 276 ? 35.308 -11.034 25.279 1.00 39.00 1276 GLY A O 1
ATOM 2087 N N . PHE A 1 277 ? 35.728 -12.925 24.132 1.00 39.43 1277 PHE A N 1
ATOM 2088 C CA . PHE A 1 277 ? 36.467 -13.511 25.240 1.00 40.93 1277 PHE A CA 1
ATOM 2089 C C . PHE A 1 277 ? 37.646 -12.568 25.468 1.00 40.91 1277 PHE A C 1
ATOM 2090 O O . PHE A 1 277 ? 38.318 -12.185 24.510 1.00 39.02 1277 PHE A O 1
ATOM 2098 N N . GLY A 1 278 ? 37.883 -12.180 26.721 1.00 40.93 1278 GLY A N 1
ATOM 2099 C CA . GLY A 1 278 ? 38.991 -11.284 27.019 1.00 41.78 1278 GLY A CA 1
ATOM 2100 C C . GLY A 1 278 ? 38.572 -9.831 27.174 1.00 42.30 1278 GLY A C 1
ATOM 2101 O O . GLY A 1 278 ? 39.402 -8.944 27.400 1.00 41.74 1278 GLY A O 1
ATOM 2102 N N . ALA A 1 279 ? 37.274 -9.588 27.043 1.00 40.82 1279 ALA A N 1
ATOM 2103 C CA . ALA A 1 279 ? 36.707 -8.252 27.178 1.00 40.03 1279 ALA A CA 1
ATOM 2104 C C . ALA A 1 279 ? 35.237 -8.457 27.519 1.00 38.40 1279 ALA A C 1
ATOM 2105 O O . ALA A 1 279 ? 34.369 -7.673 27.120 1.00 36.69 1279 ALA A O 1
ATOM 2107 N N . ALA A 1 280 ? 34.977 -9.531 28.261 1.00 37.18 1280 ALA A N 1
ATOM 2108 C CA . ALA A 1 280 ? 33.625 -9.908 28.658 1.00 34.31 1280 ALA A CA 1
ATOM 2109 C C . ALA A 1 280 ? 33.415 -9.800 30.159 1.00 31.77 1280 ALA A C 1
ATOM 2110 O O . ALA A 1 280 ? 34.103 -10.445 30.949 1.00 33.36 1280 ALA A O 1
ATOM 2112 N N . VAL A 1 281 ? 32.438 -8.992 30.540 1.00 28.47 1281 VAL A N 1
ATOM 2113 C CA . VAL A 1 281 ? 32.125 -8.779 31.941 1.00 24.74 1281 VAL A CA 1
ATOM 2114 C C . VAL A 1 281 ? 30.872 -9.546 32.358 1.00 21.98 1281 VAL A C 1
ATOM 2115 O O . VAL A 1 281 ? 29.937 -9.708 31.568 1.00 20.69 1281 VAL A O 1
ATOM 2119 N N . ASN A 1 282 ? 30.875 -10.033 33.594 1.00 17.63 1282 ASN A N 1
ATOM 2120 C CA . ASN A 1 282 ? 29.722 -10.737 34.153 1.00 19.25 1282 ASN A CA 1
ATOM 2121 C C . ASN A 1 282 ? 29.031 -9.714 35.056 1.00 16.56 1282 ASN A C 1
ATOM 2122 O O . ASN A 1 282 ? 29.628 -9.229 36.021 1.00 15.65 1282 ASN A O 1
ATOM 2127 N N . VAL A 1 283 ? 27.785 -9.384 34.735 1.00 15.35 1283 VAL A N 1
ATOM 2128 C CA . VAL A 1 283 ? 27.022 -8.411 35.503 1.00 15.23 1283 VAL A CA 1
ATOM 2129 C C . VAL A 1 283 ? 25.872 -9.078 36.245 1.00 15.96 1283 VAL A C 1
ATOM 2130 O O . VAL A 1 283 ? 25.040 -9.753 35.634 1.00 13.77 1283 VAL A O 1
ATOM 2134 N N . THR A 1 284 ? 25.818 -8.888 37.558 1.00 14.57 1284 THR A N 1
ATOM 2135 C CA . THR A 1 284 ? 24.739 -9.479 38.339 1.00 15.13 1284 THR A CA 1
ATOM 2136 C C . THR A 1 284 ? 23.593 -8.472 38.450 1.00 15.34 1284 THR A C 1
ATOM 2137 O O . THR A 1 284 ? 23.687 -7.490 39.189 1.00 15.50 1284 THR A O 1
ATOM 2141 N N . LEU A 1 285 ? 22.523 -8.720 37.700 1.00 13.26 1285 LEU A N 1
ATOM 2142 C CA . LEU A 1 285 ? 21.347 -7.852 37.690 1.00 15.39 1285 LEU A CA 1
ATOM 2143 C C . LEU A 1 285 ? 20.349 -8.247 38.780 1.00 16.26 1285 LEU A C 1
ATOM 2144 O O . LEU A 1 285 ? 20.336 -9.392 39.236 1.00 16.09 1285 LEU A O 1
ATOM 2149 N N . GLY A 1 286 ? 19.516 -7.295 39.197 1.00 15.55 1286 GLY A N 1
ATOM 2150 C CA . GLY A 1 286 ? 18.518 -7.591 40.213 1.00 15.85 1286 GLY A CA 1
ATOM 2151 C C . GLY A 1 286 ? 18.901 -7.314 41.656 1.00 17.31 1286 GLY A C 1
ATOM 2152 O O . GLY A 1 286 ? 18.039 -7.300 42.529 1.00 17.60 1286 GLY A O 1
ATOM 2153 N N . LEU A 1 287 ? 20.186 -7.107 41.919 1.00 17.37 1287 LEU A N 1
ATOM 2154 C CA . LEU A 1 287 ? 20.648 -6.817 43.273 1.00 16.94 1287 LEU A CA 1
ATOM 2155 C C . LEU A 1 287 ? 20.353 -5.358 43.620 1.00 18.41 1287 LEU A C 1
ATOM 2156 O O . LEU A 1 287 ? 20.189 -4.520 42.734 1.00 16.03 1287 LEU A O 1
ATOM 2161 N N . PRO A 1 288 ? 20.263 -5.039 44.922 1.00 18.00 1288 PRO A N 1
ATOM 2162 C CA . PRO A 1 288 ? 19.998 -3.651 45.305 1.00 18.60 1288 PRO A CA 1
ATOM 2163 C C . PRO A 1 288 ? 21.300 -2.846 45.194 1.00 19.62 1288 PRO A C 1
ATOM 2164 O O . PRO A 1 288 ? 21.340 -1.652 45.500 1.00 19.07 1288 PRO A O 1
ATOM 2168 N N . ILE A 1 289 ? 22.365 -3.520 44.760 1.00 17.92 1289 ILE A N 1
ATOM 2169 C CA . ILE A 1 289 ? 23.676 -2.883 44.585 1.00 14.65 1289 ILE A CA 1
ATOM 2170 C C . ILE A 1 289 ? 24.243 -3.248 43.220 1.00 15.44 1289 ILE A C 1
ATOM 2171 O O . ILE A 1 289 ? 23.744 -4.158 42.558 1.00 15.74 1289 ILE A O 1
ATOM 2176 N N . ILE A 1 290 ? 25.293 -2.542 42.811 1.00 16.65 1290 ILE A N 1
ATOM 2177 C CA . ILE A 1 290 ? 25.937 -2.782 41.522 1.00 15.00 1290 ILE A CA 1
ATOM 2178 C C . ILE A 1 290 ? 27.154 -3.689 41.693 1.00 15.87 1290 ILE A C 1
ATOM 2179 O O . ILE A 1 290 ? 28.026 -3.422 42.519 1.00 13.81 1290 ILE A O 1
ATOM 2184 N N . ARG A 1 291 ? 27.207 -4.768 40.919 1.00 14.19 1291 ARG A N 1
ATOM 2185 C CA . ARG A 1 291 ? 28.342 -5.677 40.989 1.00 14.35 1291 ARG A CA 1
ATOM 2186 C C . ARG A 1 291 ? 28.680 -6.217 39.615 1.00 15.16 1291 ARG A C 1
ATOM 2187 O O . ARG A 1 291 ? 27.801 -6.677 38.878 1.00 14.45 1291 ARG A O 1
ATOM 2195 N N . THR A 1 292 ? 29.960 -6.129 39.264 1.00 14.23 1292 THR A N 1
ATOM 2196 C CA . THR A 1 292 ? 30.434 -6.648 37.995 1.00 13.07 1292 THR A CA 1
ATOM 2197 C C . THR A 1 292 ? 31.569 -7.607 38.331 1.00 13.06 1292 THR A C 1
ATOM 2198 O O . THR A 1 292 ? 32.023 -7.668 39.475 1.00 11.93 1292 THR A O 1
ATOM 2202 N N . SER A 1 293 ? 32.025 -8.361 37.343 1.00 13.51 1293 SER A N 1
ATOM 2203 C CA . SER A 1 293 ? 33.080 -9.340 37.582 1.00 15.83 1293 SER A CA 1
ATOM 2204 C C . SER A 1 293 ? 33.626 -9.834 36.251 1.00 15.63 1293 SER A C 1
ATOM 2205 O O . SER A 1 293 ? 33.037 -9.567 35.208 1.00 13.82 1293 SER A O 1
ATOM 2208 N N . VAL A 1 294 ? 34.764 -10.520 36.287 1.00 17.34 1294 VAL A N 1
ATOM 2209 C CA . VAL A 1 294 ? 35.335 -11.097 35.074 1.00 21.03 1294 VAL A CA 1
ATOM 2210 C C . VAL A 1 294 ? 34.713 -12.488 35.060 1.00 23.44 1294 VAL A C 1
ATOM 2211 O O . VAL A 1 294 ? 34.130 -12.907 36.065 1.00 24.93 1294 VAL A O 1
ATOM 2215 N N . ASP A 1 295 ? 34.830 -13.213 33.954 1.00 24.92 1295 ASP A N 1
ATOM 2216 C CA . ASP A 1 295 ? 34.249 -14.550 33.916 1.00 28.15 1295 ASP A CA 1
ATOM 2217 C C . ASP A 1 295 ? 35.287 -15.653 33.765 1.00 29.19 1295 ASP A C 1
ATOM 2218 O O . ASP A 1 295 ? 34.933 -16.807 33.533 1.00 32.77 1295 ASP A O 1
ATOM 2223 N N . HIS A 1 296 ? 36.565 -15.303 33.887 1.00 27.43 1296 HIS A N 1
ATOM 2224 C CA . HIS A 1 296 ? 37.618 -16.301 33.793 1.00 24.67 1296 HIS A CA 1
ATOM 2225 C C . HIS A 1 296 ? 37.928 -16.811 35.194 1.00 25.35 1296 HIS A C 1
ATOM 2226 O O . HIS A 1 296 ? 37.445 -16.256 36.186 1.00 24.87 1296 HIS A O 1
ATOM 2233 N N . GLY A 1 297 ? 38.718 -17.875 35.271 1.00 23.74 1297 GLY A N 1
ATOM 2234 C CA . GLY A 1 297 ? 39.053 -18.460 36.555 1.00 22.70 1297 GLY A CA 1
ATOM 2235 C C . GLY A 1 297 ? 40.229 -17.818 37.260 1.00 22.18 1297 GLY A C 1
ATOM 2236 O O . GLY A 1 297 ? 40.765 -16.801 36.812 1.00 18.97 1297 GLY A O 1
ATOM 2237 N N . THR A 1 298 ? 40.631 -18.432 38.368 1.00 21.58 1298 THR A N 1
ATOM 2238 C CA . THR A 1 298 ? 41.741 -17.939 39.172 1.00 22.76 1298 THR A CA 1
ATOM 2239 C C . THR A 1 298 ? 43.113 -18.221 38.548 1.00 22.83 1298 THR A C 1
ATOM 2240 O O . THR A 1 298 ? 44.121 -17.675 38.994 1.00 21.59 1298 THR A O 1
ATOM 2244 N N . ALA A 1 299 ? 43.144 -19.069 37.521 1.00 22.43 1299 ALA A N 1
ATOM 2245 C CA . ALA A 1 299 ? 44.392 -19.412 36.830 1.00 22.69 1299 ALA A CA 1
ATOM 2246 C C . ALA A 1 299 ? 45.555 -19.543 37.809 1.00 23.29 1299 ALA A C 1
ATOM 2247 O O . ALA A 1 299 ? 46.560 -18.834 37.700 1.00 22.57 1299 ALA A O 1
ATOM 2249 N N . LEU A 1 300 ? 45.414 -20.456 38.763 1.00 22.27 1300 LEU A N 1
ATOM 2250 C CA . LEU A 1 300 ? 46.432 -20.663 39.781 1.00 23.67 1300 LEU A CA 1
ATOM 2251 C C . LEU A 1 300 ? 47.865 -20.806 39.257 1.00 24.55 1300 LEU A C 1
ATOM 2252 O O . LEU A 1 300 ? 48.801 -20.267 39.852 1.00 24.29 1300 LEU A O 1
ATOM 2257 N N . ASP A 1 301 ? 48.033 -21.513 38.145 1.00 25.52 1301 ASP A N 1
ATOM 2258 C CA . ASP A 1 301 ? 49.363 -21.734 37.574 1.00 28.60 1301 ASP A CA 1
ATOM 2259 C C . ASP A 1 301 ? 49.985 -20.497 36.919 1.00 28.48 1301 ASP A C 1
ATOM 2260 O O . ASP A 1 301 ? 51.148 -20.521 36.526 1.00 29.30 1301 ASP A O 1
ATOM 2265 N N . LEU A 1 302 ? 49.219 -19.421 36.798 1.00 25.82 1302 LEU A N 1
ATOM 2266 C CA . LEU A 1 302 ? 49.744 -18.202 36.197 1.00 24.85 1302 LEU A CA 1
ATOM 2267 C C . LEU A 1 302 ? 49.979 -17.116 37.244 1.00 23.86 1302 LEU A C 1
ATOM 2268 O O . LEU A 1 302 ? 50.512 -16.055 36.934 1.00 23.08 1302 LEU A O 1
ATOM 2273 N N . ALA A 1 303 ? 49.579 -17.381 38.482 1.00 23.62 1303 ALA A N 1
ATOM 2274 C CA . ALA A 1 303 ? 49.764 -16.406 39.547 1.00 24.74 1303 ALA A CA 1
ATOM 2275 C C . ALA A 1 303 ? 51.253 -16.105 39.720 1.00 26.04 1303 ALA A C 1
ATOM 2276 O O . ALA A 1 303 ? 52.069 -17.023 39.845 1.00 25.86 1303 ALA A O 1
ATOM 2278 N N . GLY A 1 304 ? 51.598 -14.819 39.718 1.00 25.26 1304 GLY A N 1
ATOM 2279 C CA . GLY A 1 304 ? 52.983 -14.413 39.883 1.00 26.10 1304 GLY A CA 1
ATOM 2280 C C . GLY A 1 304 ? 53.829 -14.488 38.622 1.00 25.90 1304 GLY A C 1
ATOM 2281 O O . GLY A 1 304 ? 55.014 -14.158 38.653 1.00 28.35 1304 GLY A O 1
ATOM 2282 N N . SER A 1 305 ? 53.226 -14.899 37.511 1.00 24.73 1305 SER A N 1
ATOM 2283 C CA . SER A 1 305 ? 53.951 -15.027 36.244 1.00 24.05 1305 SER A CA 1
ATOM 2284 C C . SER A 1 305 ? 53.855 -13.792 35.355 1.00 23.34 1305 SER A C 1
ATOM 2285 O O . SER A 1 305 ? 54.716 -13.563 34.505 1.00 22.60 1305 SER A O 1
ATOM 2288 N N . GLY A 1 306 ? 52.797 -13.009 35.535 1.00 22.22 1306 GLY A N 1
ATOM 2289 C CA . GLY A 1 306 ? 52.617 -11.822 34.720 1.00 20.16 1306 GLY A CA 1
ATOM 2290 C C . GLY A 1 306 ? 52.099 -12.135 33.327 1.00 21.68 1306 GLY A C 1
ATOM 2291 O O . GLY A 1 306 ? 51.890 -11.230 32.514 1.00 20.15 1306 GLY A O 1
ATOM 2292 N N . ARG A 1 307 ? 51.884 -13.412 33.032 1.00 22.38 1307 ARG A N 1
ATOM 2293 C CA . ARG A 1 307 ? 51.393 -13.789 31.714 1.00 23.65 1307 ARG A CA 1
ATOM 2294 C C . ARG A 1 307 ? 49.874 -13.889 31.750 1.00 25.10 1307 ARG A C 1
ATOM 2295 O O . ARG A 1 307 ? 49.299 -14.959 31.533 1.00 21.81 1307 ARG A O 1
ATOM 2303 N N . ILE A 1 308 ? 49.235 -12.751 32.019 1.00 23.71 1308 ILE A N 1
ATOM 2304 C CA . ILE A 1 308 ? 47.786 -12.676 32.116 1.00 24.41 1308 ILE A CA 1
ATOM 2305 C C . ILE A 1 308 ? 47.252 -11.462 31.367 1.00 25.75 1308 ILE A C 1
ATOM 2306 O O . ILE A 1 308 ? 48.007 -10.546 31.040 1.00 25.29 1308 ILE A O 1
ATOM 2311 N N . ASP A 1 309 ? 45.950 -11.471 31.095 1.00 25.26 1309 ASP A N 1
ATOM 2312 C CA . ASP A 1 309 ? 45.284 -10.393 30.365 1.00 25.77 1309 ASP A CA 1
ATOM 2313 C C . ASP A 1 309 ? 44.323 -9.664 31.308 1.00 24.62 1309 ASP A C 1
ATOM 2314 O O . ASP A 1 309 ? 43.351 -10.249 31.782 1.00 21.97 1309 ASP A O 1
ATOM 2319 N N . SER A 1 310 ? 44.592 -8.388 31.568 1.00 23.28 1310 SER A N 1
ATOM 2320 C CA . SER A 1 310 ? 43.760 -7.594 32.467 1.00 23.33 1310 SER A CA 1
ATOM 2321 C C . SER A 1 310 ? 42.598 -6.931 31.736 1.00 23.12 1310 SER A C 1
ATOM 2322 O O . SER A 1 310 ? 41.832 -6.170 32.329 1.00 23.79 1310 SER A O 1
ATOM 2325 N N . GLY A 1 311 ? 42.470 -7.230 30.447 1.00 23.34 1311 GLY A N 1
ATOM 2326 C CA . GLY A 1 311 ? 41.410 -6.645 29.647 1.00 22.23 1311 GLY A CA 1
ATOM 2327 C C . GLY A 1 311 ? 40.017 -6.848 30.211 1.00 21.55 1311 GLY A C 1
ATOM 2328 O O . GLY A 1 311 ? 39.228 -5.909 30.279 1.00 21.17 1311 GLY A O 1
ATOM 2329 N N . SER A 1 312 ? 39.707 -8.077 30.606 1.00 20.67 1312 SER A N 1
ATOM 2330 C CA . SER A 1 312 ? 38.396 -8.386 31.153 1.00 20.82 1312 SER A CA 1
ATOM 2331 C C . SER A 1 312 ? 38.086 -7.556 32.400 1.00 19.61 1312 SER A C 1
ATOM 2332 O O . SER A 1 312 ? 37.061 -6.881 32.457 1.00 19.22 1312 SER A O 1
ATOM 2335 N N . LEU A 1 313 ? 38.965 -7.605 33.396 1.00 19.83 1313 LEU A N 1
ATOM 2336 C CA . LEU A 1 313 ? 38.739 -6.837 34.618 1.00 19.75 1313 LEU A CA 1
ATOM 2337 C C . LEU A 1 313 ? 38.608 -5.351 34.293 1.00 19.22 1313 LEU A C 1
ATOM 2338 O O . LEU A 1 313 ? 37.858 -4.629 34.947 1.00 16.83 1313 LEU A O 1
ATOM 2343 N N . GLN A 1 314 ? 39.342 -4.893 33.284 1.00 19.77 1314 GLN A N 1
ATOM 2344 C CA . GLN A 1 314 ? 39.273 -3.489 32.883 1.00 19.35 1314 GLN A CA 1
ATOM 2345 C C . GLN A 1 314 ? 37.850 -3.150 32.437 1.00 18.58 1314 GLN A C 1
ATOM 2346 O O . GLN A 1 314 ? 37.290 -2.121 32.823 1.00 16.30 1314 GLN A O 1
ATOM 2352 N N . VAL A 1 315 ? 37.271 -4.018 31.616 1.00 16.35 1315 VAL A N 1
ATOM 2353 C CA . VAL A 1 315 ? 35.914 -3.806 31.134 1.00 17.37 1315 VAL A CA 1
ATOM 2354 C C . VAL A 1 315 ? 34.934 -3.891 32.303 1.00 15.96 1315 VAL A C 1
ATOM 2355 O O . VAL A 1 315 ? 33.945 -3.159 32.345 1.00 15.23 1315 VAL A O 1
ATOM 2359 N N . ALA A 1 316 ? 35.217 -4.778 33.254 1.00 14.76 1316 ALA A N 1
ATOM 2360 C CA . ALA A 1 316 ? 34.352 -4.932 34.420 1.00 16.26 1316 ALA A CA 1
ATOM 2361 C C . ALA A 1 316 ? 34.355 -3.622 35.218 1.00 15.37 1316 ALA A C 1
ATOM 2362 O O . ALA A 1 316 ? 33.314 -3.167 35.686 1.00 13.98 1316 ALA A O 1
ATOM 2364 N N . LEU A 1 317 ? 35.531 -3.017 35.373 1.00 16.09 1317 LEU A N 1
ATOM 2365 C CA . LEU A 1 317 ? 35.624 -1.751 36.090 1.00 17.46 1317 LEU A CA 1
ATOM 2366 C C . LEU A 1 317 ? 34.817 -0.679 35.362 1.00 17.26 1317 LEU A C 1
ATOM 2367 O O . LEU A 1 317 ? 33.961 -0.031 35.953 1.00 18.39 1317 LEU A O 1
ATOM 2372 N N . GLU A 1 318 ? 35.089 -0.508 34.072 1.00 18.65 1318 GLU A N 1
ATOM 2373 C CA . GLU A 1 318 ? 34.399 0.500 33.269 1.00 18.47 1318 GLU A CA 1
ATOM 2374 C C . GLU A 1 318 ? 32.896 0.293 33.286 1.00 16.86 1318 GLU A C 1
ATOM 2375 O O . GLU A 1 318 ? 32.133 1.258 33.324 1.00 17.73 1318 GLU A O 1
ATOM 2381 N N . THR A 1 319 ? 32.464 -0.963 33.266 1.00 15.68 1319 THR A N 1
ATOM 2382 C CA . THR A 1 319 ? 31.036 -1.253 33.282 1.00 14.03 1319 THR A CA 1
ATOM 2383 C C . THR A 1 319 ? 30.396 -0.828 34.605 1.00 13.82 1319 THR A C 1
ATOM 2384 O O . THR A 1 319 ? 29.309 -0.252 34.615 1.00 15.81 1319 THR A O 1
ATOM 2388 N N . ALA A 1 320 ? 31.062 -1.101 35.723 1.00 12.96 1320 ALA A N 1
ATOM 2389 C CA . ALA A 1 320 ? 30.510 -0.709 37.013 1.00 13.95 1320 ALA A CA 1
ATOM 2390 C C . ALA A 1 320 ? 30.430 0.824 37.098 1.00 15.64 1320 ALA A C 1
ATOM 2391 O O . ALA A 1 320 ? 29.424 1.379 37.562 1.00 14.17 1320 ALA A O 1
ATOM 2393 N N . TYR A 1 321 ? 31.487 1.498 36.640 1.00 14.92 1321 TYR A N 1
ATOM 2394 C CA . TYR A 1 321 ? 31.542 2.967 36.647 1.00 17.05 1321 TYR A CA 1
ATOM 2395 C C . TYR A 1 321 ? 30.360 3.551 35.865 1.00 18.15 1321 TYR A C 1
ATOM 2396 O O . TYR A 1 321 ? 29.685 4.479 36.320 1.00 17.45 1321 TYR A O 1
ATOM 2405 N N . GLN A 1 322 ? 30.130 3.007 34.673 1.00 18.03 1322 GLN A N 1
ATOM 2406 C CA . GLN A 1 322 ? 29.045 3.468 33.819 1.00 19.01 1322 GLN A CA 1
ATOM 2407 C C . GLN A 1 322 ? 27.683 3.177 34.430 1.00 19.25 1322 GLN A C 1
ATOM 2408 O O . GLN A 1 322 ? 26.782 4.018 34.390 1.00 18.14 1322 GLN A O 1
ATOM 2422 N N . ALA A 1 324 ? 26.948 2.798 37.635 1.00 19.51 1324 ALA A N 1
ATOM 2423 C CA . ALA A 1 324 ? 26.756 3.668 38.792 1.00 21.35 1324 ALA A CA 1
ATOM 2424 C C . ALA A 1 324 ? 26.383 5.082 38.353 1.00 21.86 1324 ALA A C 1
ATOM 2425 O O . ALA A 1 324 ? 25.539 5.730 38.974 1.00 21.85 1324 ALA A O 1
ATOM 2427 N N . ALA A 1 325 ? 27.016 5.565 37.289 1.00 24.72 1325 ALA A N 1
ATOM 2428 C CA . ALA A 1 325 ? 26.716 6.900 36.786 1.00 28.72 1325 ALA A CA 1
ATOM 2429 C C . ALA A 1 325 ? 25.280 6.915 36.276 1.00 32.71 1325 ALA A C 1
ATOM 2430 O O . ALA A 1 325 ? 24.529 7.858 36.531 1.00 33.69 1325 ALA A O 1
ATOM 2432 N N . SER A 1 326 ? 24.906 5.862 35.551 1.00 35.54 1326 SER A N 1
ATOM 2433 C CA . SER A 1 326 ? 23.556 5.737 35.013 1.00 39.42 1326 SER A CA 1
ATOM 2434 C C . SER A 1 326 ? 22.582 5.726 36.190 1.00 43.12 1326 SER A C 1
ATOM 2435 O O . SER A 1 326 ? 21.463 6.223 36.081 1.00 43.08 1326 SER A O 1
ATOM 2438 N N . ARG A 1 327 ? 23.037 5.147 37.301 1.00 47.81 1327 ARG A N 1
ATOM 2439 C CA . ARG A 1 327 ? 22.301 5.044 38.565 1.00 52.87 1327 ARG A CA 1
ATOM 2440 C C . ARG A 1 327 ? 21.860 3.649 38.993 1.00 55.81 1327 ARG A C 1
ATOM 2441 O O . ARG A 1 327 ? 21.078 2.983 38.311 1.00 57.55 1327 ARG A O 1
ATOM 2449 N N . CYS A 1 328 ? 22.377 3.230 40.147 1.00 58.36 1328 CYS A N 1
ATOM 2450 C CA . CYS A 1 328 ? 22.085 1.926 40.737 1.00 61.29 1328 CYS A CA 1
ATOM 2451 C C . CYS A 1 328 ? 20.587 1.649 40.850 1.00 63.10 1328 CYS A C 1
ATOM 2452 O O . CYS A 1 328 ? 20.169 0.538 40.459 1.00 64.78 1328 CYS A O 1
ATOM 2464 N N . SER B 1 2 ? 34.979 -34.759 -14.584 1.00 71.88 1002 SER B N 1
ATOM 2465 C CA . SER B 1 2 ? 34.217 -35.994 -14.739 1.00 68.22 1002 SER B CA 1
ATOM 2466 C C . SER B 1 2 ? 33.330 -36.246 -13.520 1.00 65.10 1002 SER B C 1
ATOM 2467 O O . SER B 1 2 ? 32.589 -37.230 -13.471 1.00 65.01 1002 SER B O 1
ATOM 2470 N N . LEU B 1 3 ? 33.411 -35.354 -12.537 1.00 60.92 1003 LEU B N 1
ATOM 2471 C CA . LEU B 1 3 ? 32.608 -35.469 -11.326 1.00 56.81 1003 LEU B CA 1
ATOM 2472 C C . LEU B 1 3 ? 31.296 -34.709 -11.480 1.00 54.04 1003 LEU B C 1
ATOM 2473 O O . LEU B 1 3 ? 31.284 -33.481 -11.581 1.00 53.97 1003 LEU B O 1
ATOM 2478 N N . ARG B 1 4 ? 30.191 -35.446 -11.500 1.00 51.51 1004 ARG B N 1
ATOM 2479 C CA . ARG B 1 4 ? 28.872 -34.841 -11.643 1.00 48.28 1004 ARG B CA 1
ATOM 2480 C C . ARG B 1 4 ? 28.196 -34.767 -10.282 1.00 45.05 1004 ARG B C 1
ATOM 2481 O O . ARG B 1 4 ? 28.422 -35.620 -9.423 1.00 43.82 1004 ARG B O 1
ATOM 2489 N N . PHE B 1 5 ? 27.362 -33.750 -10.093 1.00 41.83 1005 PHE B N 1
ATOM 2490 C CA . PHE B 1 5 ? 26.657 -33.575 -8.832 1.00 39.27 1005 PHE B CA 1
ATOM 2491 C C . PHE B 1 5 ? 25.163 -33.362 -9.019 1.00 37.61 1005 PHE B C 1
ATOM 2492 O O . PHE B 1 5 ? 24.737 -32.544 -9.834 1.00 37.06 1005 PHE B O 1
ATOM 2500 N N . ALA B 1 6 ? 24.371 -34.105 -8.253 1.00 35.26 1006 ALA B N 1
ATOM 2501 C CA . ALA B 1 6 ? 22.923 -33.991 -8.316 1.00 32.49 1006 ALA B CA 1
ATOM 2502 C C . ALA B 1 6 ? 22.467 -32.925 -7.326 1.00 32.22 1006 ALA B C 1
ATOM 2503 O O . ALA B 1 6 ? 22.928 -32.886 -6.182 1.00 33.53 1006 ALA B O 1
ATOM 2505 N N . LEU B 1 7 ? 21.569 -32.057 -7.779 1.00 28.08 1007 LEU B N 1
ATOM 2506 C CA . LEU B 1 7 ? 21.025 -30.984 -6.961 1.00 27.75 1007 LEU B CA 1
ATOM 2507 C C . LEU B 1 7 ? 19.513 -31.162 -6.879 1.00 26.71 1007 LEU B C 1
ATOM 2508 O O . LEU B 1 7 ? 18.833 -31.158 -7.905 1.00 27.56 1007 LEU B O 1
ATOM 2513 N N . THR B 1 8 ? 18.987 -31.325 -5.668 1.00 25.59 1008 THR B N 1
ATOM 2514 C CA . THR B 1 8 ? 17.547 -31.486 -5.498 1.00 24.49 1008 THR B CA 1
ATOM 2515 C C . THR B 1 8 ? 16.897 -30.254 -4.881 1.00 25.07 1008 THR B C 1
ATOM 2516 O O . THR B 1 8 ? 17.100 -29.951 -3.706 1.00 24.11 1008 THR B O 1
ATOM 2520 N N . PRO B 1 9 ? 16.116 -29.512 -5.683 1.00 24.82 1009 PRO B N 1
ATOM 2521 C CA . PRO B 1 9 ? 15.412 -28.301 -5.250 1.00 25.36 1009 PRO B CA 1
ATOM 2522 C C . PRO B 1 9 ? 14.430 -28.575 -4.107 1.00 24.83 1009 PRO B C 1
ATOM 2523 O O . PRO B 1 9 ? 14.032 -27.661 -3.385 1.00 26.21 1009 PRO B O 1
ATOM 2527 N N . GLY B 1 10 ? 14.037 -29.834 -3.955 1.00 25.53 1010 GLY B N 1
ATOM 2528 C CA . GLY B 1 10 ? 13.130 -30.210 -2.880 1.00 26.05 1010 GLY B CA 1
ATOM 2529 C C . GLY B 1 10 ? 11.670 -29.828 -3.041 1.00 26.23 1010 GLY B C 1
ATOM 2530 O O . GLY B 1 10 ? 11.090 -29.971 -4.119 1.00 26.84 1010 GLY B O 1
ATOM 2531 N N . GLU B 1 11 ? 11.074 -29.354 -1.951 1.00 26.49 1011 GLU B N 1
ATOM 2532 C CA . GLU B 1 11 ? 9.673 -28.939 -1.937 1.00 26.90 1011 GLU B CA 1
ATOM 2533 C C . GLU B 1 11 ? 9.423 -27.844 -2.977 1.00 27.48 1011 GLU B C 1
ATOM 2534 O O . GLU B 1 11 ? 9.873 -26.710 -2.821 1.00 27.08 1011 GLU B O 1
ATOM 2540 N N . PRO B 1 12 ? 8.685 -28.172 -4.049 1.00 29.37 1012 PRO B N 1
ATOM 2541 C CA . PRO B 1 12 ? 8.384 -27.209 -5.116 1.00 29.30 1012 PRO B CA 1
ATOM 2542 C C . PRO B 1 12 ? 7.756 -25.884 -4.681 1.00 27.86 1012 PRO B C 1
ATOM 2543 O O . PRO B 1 12 ? 8.029 -24.844 -5.276 1.00 29.09 1012 PRO B O 1
ATOM 2547 N N . ALA B 1 13 ? 6.928 -25.910 -3.643 1.00 27.18 1013 ALA B N 1
ATOM 2548 C CA . ALA B 1 13 ? 6.283 -24.686 -3.184 1.00 27.46 1013 ALA B CA 1
ATOM 2549 C C . ALA B 1 13 ? 7.205 -23.841 -2.313 1.00 28.34 1013 ALA B C 1
ATOM 2550 O O . ALA B 1 13 ? 6.872 -22.707 -1.965 1.00 29.07 1013 ALA B O 1
ATOM 2552 N N . GLY B 1 14 ? 8.367 -24.391 -1.968 1.00 27.64 1014 GLY B N 1
ATOM 2553 C CA . GLY B 1 14 ? 9.309 -23.664 -1.134 1.00 27.78 1014 GLY B CA 1
ATOM 2554 C C . GLY B 1 14 ? 10.402 -22.963 -1.922 1.00 29.10 1014 GLY B C 1
ATOM 2555 O O . GLY B 1 14 ? 10.397 -22.985 -3.156 1.00 26.44 1014 GLY B O 1
ATOM 2556 N N . ILE B 1 15 ? 11.351 -22.358 -1.207 1.00 29.68 1015 ILE B N 1
ATOM 2557 C CA . ILE B 1 15 ? 12.450 -21.629 -1.836 1.00 29.95 1015 ILE B CA 1
ATOM 2558 C C . ILE B 1 15 ? 13.538 -22.493 -2.457 1.00 31.92 1015 ILE B C 1
ATOM 2559 O O . ILE B 1 15 ? 14.485 -21.965 -3.041 1.00 34.96 1015 ILE B O 1
ATOM 2564 N N . GLY B 1 16 ? 13.420 -23.811 -2.329 1.00 32.24 1016 GLY B N 1
ATOM 2565 C CA . GLY B 1 16 ? 14.416 -24.688 -2.922 1.00 31.09 1016 GLY B CA 1
ATOM 2566 C C . GLY B 1 16 ? 14.672 -24.285 -4.367 1.00 32.72 1016 GLY B C 1
ATOM 2567 O O . GLY B 1 16 ? 15.802 -23.946 -4.729 1.00 32.00 1016 GLY B O 1
ATOM 2568 N N . PRO B 1 17 ? 13.634 -24.311 -5.222 1.00 32.23 1017 PRO B N 1
ATOM 2569 C CA . PRO B 1 17 ? 13.765 -23.936 -6.636 1.00 32.44 1017 PRO B CA 1
ATOM 2570 C C . PRO B 1 17 ? 14.407 -22.549 -6.775 1.00 31.26 1017 PRO B C 1
ATOM 2571 O O . PRO B 1 17 ? 15.351 -22.365 -7.537 1.00 31.96 1017 PRO B O 1
ATOM 2575 N N . ASP B 1 18 ? 13.885 -21.587 -6.021 1.00 32.83 1018 ASP B N 1
ATOM 2576 C CA . ASP B 1 18 ? 14.396 -20.219 -6.027 1.00 35.38 1018 ASP B CA 1
ATOM 2577 C C . ASP B 1 18 ? 15.916 -20.208 -5.883 1.00 37.44 1018 ASP B C 1
ATOM 2578 O O . ASP B 1 18 ? 16.636 -19.728 -6.759 1.00 37.44 1018 ASP B O 1
ATOM 2583 N N . LEU B 1 19 ? 16.387 -20.740 -4.759 1.00 36.73 1019 LEU B N 1
ATOM 2584 C CA . LEU B 1 19 ? 17.810 -20.800 -4.452 1.00 36.03 1019 LEU B CA 1
ATOM 2585 C C . LEU B 1 19 ? 18.637 -21.402 -5.578 1.00 35.66 1019 LEU B C 1
ATOM 2586 O O . LEU B 1 19 ? 19.668 -20.850 -5.960 1.00 35.31 1019 LEU B O 1
ATOM 2591 N N . CYS B 1 20 ? 18.190 -22.539 -6.098 1.00 35.64 1020 CYS B N 1
ATOM 2592 C CA . CYS B 1 20 ? 18.902 -23.212 -7.176 1.00 36.52 1020 CYS B CA 1
ATOM 2593 C C . CYS B 1 20 ? 19.004 -22.311 -8.403 1.00 39.00 1020 CYS B C 1
ATOM 2594 O O . CYS B 1 20 ? 20.034 -22.274 -9.076 1.00 39.27 1020 CYS B O 1
ATOM 2597 N N . LEU B 1 21 ? 17.929 -21.588 -8.695 1.00 40.45 1021 LEU B N 1
ATOM 2598 C CA . LEU B 1 21 ? 17.921 -20.684 -9.836 1.00 41.95 1021 LEU B CA 1
ATOM 2599 C C . LEU B 1 21 ? 18.906 -19.547 -9.588 1.00 42.40 1021 LEU B C 1
ATOM 2600 O O . LEU B 1 21 ? 19.713 -19.216 -10.454 1.00 43.26 1021 LEU B O 1
ATOM 2605 N N . LEU B 1 22 ? 18.844 -18.960 -8.397 1.00 43.12 1022 LEU B N 1
ATOM 2606 C CA . LEU B 1 22 ? 19.739 -17.867 -8.044 1.00 44.48 1022 LEU B CA 1
ATOM 2607 C C . LEU B 1 22 ? 21.202 -18.267 -8.207 1.00 45.89 1022 LEU B C 1
ATOM 2608 O O . LEU B 1 22 ? 22.015 -17.478 -8.688 1.00 46.57 1022 LEU B O 1
ATOM 2613 N N . LEU B 1 23 ? 21.533 -19.492 -7.805 1.00 46.94 1023 LEU B N 1
ATOM 2614 C CA . LEU B 1 23 ? 22.902 -19.989 -7.916 1.00 48.08 1023 LEU B CA 1
ATOM 2615 C C . LEU B 1 23 ? 23.249 -20.399 -9.340 1.00 48.84 1023 LEU B C 1
ATOM 2616 O O . LEU B 1 23 ? 24.368 -20.837 -9.619 1.00 48.81 1023 LEU B O 1
ATOM 2621 N N . ALA B 1 24 ? 22.281 -20.258 -10.237 1.00 49.46 1024 ALA B N 1
ATOM 2622 C CA . ALA B 1 24 ? 22.486 -20.596 -11.637 1.00 50.13 1024 ALA B CA 1
ATOM 2623 C C . ALA B 1 24 ? 22.969 -19.349 -12.370 1.00 50.28 1024 ALA B C 1
ATOM 2624 O O . ALA B 1 24 ? 23.240 -19.383 -13.568 1.00 49.56 1024 ALA B O 1
ATOM 2626 N N . ARG B 1 25 ? 23.069 -18.246 -11.638 1.00 51.19 1025 ARG B N 1
ATOM 2627 C CA . ARG B 1 25 ? 23.529 -16.992 -12.214 1.00 52.63 1025 ARG B CA 1
ATOM 2628 C C . ARG B 1 25 ? 25.034 -17.058 -12.436 1.00 53.07 1025 ARG B C 1
ATOM 2629 O O . ARG B 1 25 ? 25.596 -16.268 -13.193 1.00 54.09 1025 ARG B O 1
ATOM 2637 N N . SER B 1 26 ? 25.679 -18.014 -11.776 1.00 52.79 1026 SER B N 1
ATOM 2638 C CA . SER B 1 26 ? 27.119 -18.196 -11.901 1.00 52.65 1026 SER B CA 1
ATOM 2639 C C . SER B 1 26 ? 27.430 -19.581 -12.446 1.00 52.19 1026 SER B C 1
ATOM 2640 O O . SER B 1 26 ? 26.689 -20.533 -12.203 1.00 52.05 1026 SER B O 1
ATOM 2643 N N . ALA B 1 27 ? 28.524 -19.687 -13.192 1.00 51.55 1027 ALA B N 1
ATOM 2644 C CA . ALA B 1 27 ? 28.936 -20.968 -13.748 1.00 51.10 1027 ALA B CA 1
ATOM 2645 C C . ALA B 1 27 ? 29.512 -21.785 -12.598 1.00 51.01 1027 ALA B C 1
ATOM 2646 O O . ALA B 1 27 ? 30.100 -21.225 -11.672 1.00 50.70 1027 ALA B O 1
ATOM 2648 N N . GLN B 1 28 ? 29.343 -23.102 -12.651 1.00 50.21 1028 GLN B N 1
ATOM 2649 C CA . GLN B 1 28 ? 29.844 -23.972 -11.592 1.00 50.03 1028 GLN B CA 1
ATOM 2650 C C . GLN B 1 28 ? 31.172 -24.617 -11.959 1.00 50.42 1028 GLN B C 1
ATOM 2651 O O . GLN B 1 28 ? 31.508 -24.742 -13.133 1.00 51.04 1028 GLN B O 1
ATOM 2657 N N . PRO B 1 29 ? 31.954 -25.029 -10.950 1.00 49.94 1029 PRO B N 1
ATOM 2658 C CA . PRO B 1 29 ? 33.246 -25.664 -11.219 1.00 49.64 1029 PRO B CA 1
ATOM 2659 C C . PRO B 1 29 ? 33.057 -27.069 -11.771 1.00 48.76 1029 PRO B C 1
ATOM 2660 O O . PRO B 1 29 ? 33.976 -27.658 -12.339 1.00 48.35 1029 PRO B O 1
ATOM 2664 N N . HIS B 1 30 ? 31.849 -27.597 -11.596 1.00 47.93 1030 HIS B N 1
ATOM 2665 C CA . HIS B 1 30 ? 31.508 -28.936 -12.063 1.00 46.40 1030 HIS B CA 1
ATOM 2666 C C . HIS B 1 30 ? 30.077 -28.933 -12.588 1.00 44.64 1030 HIS B C 1
ATOM 2667 O O . HIS B 1 30 ? 29.295 -28.030 -12.286 1.00 44.41 1030 HIS B O 1
ATOM 2674 N N . PRO B 1 31 ? 29.714 -29.947 -13.384 1.00 42.85 1031 PRO B N 1
ATOM 2675 C CA . PRO B 1 31 ? 28.352 -30.011 -13.919 1.00 41.41 1031 PRO B CA 1
ATOM 2676 C C . PRO B 1 31 ? 27.359 -30.308 -12.797 1.00 38.80 1031 PRO B C 1
ATOM 2677 O O . PRO B 1 31 ? 27.389 -31.382 -12.200 1.00 38.19 1031 PRO B O 1
ATOM 2681 N N . LEU B 1 32 ? 26.493 -29.343 -12.509 1.00 37.80 1032 LEU B N 1
ATOM 2682 C CA . LEU B 1 32 ? 25.493 -29.481 -11.456 1.00 36.22 1032 LEU B CA 1
ATOM 2683 C C . LEU B 1 32 ? 24.132 -29.823 -12.070 1.00 36.19 1032 LEU B C 1
ATOM 2684 O O . LEU B 1 32 ? 23.470 -28.967 -12.656 1.00 37.04 1032 LEU B O 1
ATOM 2689 N N . ILE B 1 33 ? 23.721 -31.080 -11.924 1.00 35.60 1033 ILE B N 1
ATOM 2690 C CA . ILE B 1 33 ? 22.461 -31.569 -12.479 1.00 33.48 1033 ILE B CA 1
ATOM 2691 C C . ILE B 1 33 ? 21.271 -31.448 -11.525 1.00 33.82 1033 ILE B C 1
ATOM 2692 O O . ILE B 1 33 ? 21.175 -32.180 -10.535 1.00 31.25 1033 ILE B O 1
ATOM 2697 N N . ALA B 1 34 ? 20.362 -30.528 -11.837 1.00 32.05 1034 ALA B N 1
ATOM 2698 C CA . ALA B 1 34 ? 19.175 -30.308 -11.020 1.00 31.76 1034 ALA B CA 1
ATOM 2699 C C . ALA B 1 34 ? 18.089 -31.318 -11.369 1.00 32.65 1034 ALA B C 1
ATOM 2700 O O . ALA B 1 34 ? 17.554 -31.316 -12.478 1.00 32.56 1034 ALA B O 1
ATOM 2702 N N . ILE B 1 35 ? 17.773 -32.189 -10.420 1.00 30.50 1035 ILE B N 1
ATOM 2703 C CA . ILE B 1 35 ? 16.746 -33.196 -10.631 1.00 30.29 1035 ILE B CA 1
ATOM 2704 C C . ILE B 1 35 ? 15.421 -32.630 -10.121 1.00 31.17 1035 ILE B C 1
ATOM 2705 O O . ILE B 1 35 ? 15.149 -32.627 -8.919 1.00 31.10 1035 ILE B O 1
ATOM 2710 N N . ALA B 1 36 ? 14.611 -32.131 -11.050 1.00 30.23 1036 ALA B N 1
ATOM 2711 C CA . ALA B 1 36 ? 13.322 -31.541 -10.721 1.00 31.85 1036 ALA B CA 1
ATOM 2712 C C . ALA B 1 36 ? 12.483 -31.347 -11.985 1.00 33.35 1036 ALA B C 1
ATOM 2713 O O . ALA B 1 36 ? 12.824 -31.857 -13.052 1.00 32.76 1036 ALA B O 1
ATOM 2715 N N . SER B 1 37 ? 11.387 -30.607 -11.851 1.00 34.48 1037 SER B N 1
ATOM 2716 C CA . SER B 1 37 ? 10.503 -30.325 -12.978 1.00 37.14 1037 SER B CA 1
ATOM 2717 C C . SER B 1 37 ? 10.939 -29.071 -13.726 1.00 36.73 1037 SER B C 1
ATOM 2718 O O . SER B 1 37 ? 11.146 -28.018 -13.123 1.00 36.47 1037 SER B O 1
ATOM 2721 N N . ARG B 1 38 ? 11.072 -29.187 -15.044 1.00 39.60 1038 ARG B N 1
ATOM 2722 C CA . ARG B 1 38 ? 11.468 -28.053 -15.874 1.00 39.08 1038 ARG B CA 1
ATOM 2723 C C . ARG B 1 38 ? 10.465 -26.925 -15.710 1.00 38.72 1038 ARG B C 1
ATOM 2724 O O . ARG B 1 38 ? 10.835 -25.770 -15.488 1.00 37.31 1038 ARG B O 1
ATOM 2732 N N . THR B 1 39 ? 9.188 -27.270 -15.827 1.00 38.53 1039 THR B N 1
ATOM 2733 C CA . THR B 1 39 ? 8.118 -26.293 -15.700 1.00 39.08 1039 THR B CA 1
ATOM 2734 C C . THR B 1 39 ? 8.208 -25.575 -14.365 1.00 39.61 1039 THR B C 1
ATOM 2735 O O . THR B 1 39 ? 8.080 -24.349 -14.302 1.00 40.01 1039 THR B O 1
ATOM 2739 N N . LEU B 1 40 ? 8.425 -26.343 -13.298 1.00 38.09 1040 LEU B N 1
ATOM 2740 C CA . LEU B 1 40 ? 8.546 -25.771 -11.963 1.00 36.46 1040 LEU B CA 1
ATOM 2741 C C . LEU B 1 40 ? 9.582 -24.657 -11.968 1.00 34.37 1040 LEU B C 1
ATOM 2742 O O . LEU B 1 40 ? 9.307 -23.536 -11.546 1.00 34.92 1040 LEU B O 1
ATOM 2747 N N . LEU B 1 41 ? 10.777 -24.981 -12.451 1.00 35.54 1041 LEU B N 1
ATOM 2748 C CA . LEU B 1 41 ? 11.874 -24.021 -12.501 1.00 36.65 1041 LEU B CA 1
ATOM 2749 C C . LEU B 1 41 ? 11.587 -22.846 -13.436 1.00 37.09 1041 LEU B C 1
ATOM 2750 O O . LEU B 1 41 ? 11.852 -21.694 -13.091 1.00 37.34 1041 LEU B O 1
ATOM 2755 N N . GLN B 1 42 ? 11.032 -23.136 -14.609 1.00 40.03 1042 GLN B N 1
ATOM 2756 C CA . GLN B 1 42 ? 10.703 -22.090 -15.573 1.00 40.29 1042 GLN B CA 1
ATOM 2757 C C . GLN B 1 42 ? 9.814 -21.028 -14.945 1.00 41.40 1042 GLN B C 1
ATOM 2758 O O . GLN B 1 42 ? 10.152 -19.842 -14.942 1.00 40.69 1042 GLN B O 1
ATOM 2764 N N . GLU B 1 43 ? 8.679 -21.456 -14.402 1.00 41.62 1043 GLU B N 1
ATOM 2765 C CA . GLU B 1 43 ? 7.752 -20.526 -13.777 1.00 42.16 1043 GLU B CA 1
ATOM 2766 C C . GLU B 1 43 ? 8.409 -19.773 -12.631 1.00 41.95 1043 GLU B C 1
ATOM 2767 O O . GLU B 1 43 ? 8.334 -18.547 -12.568 1.00 43.00 1043 GLU B O 1
ATOM 2773 N N . ARG B 1 44 ? 9.056 -20.503 -11.727 1.00 41.50 1044 ARG B N 1
ATOM 2774 C CA . ARG B 1 44 ? 9.715 -19.877 -10.586 1.00 40.42 1044 ARG B CA 1
ATOM 2775 C C . ARG B 1 44 ? 10.685 -18.804 -11.081 1.00 39.82 1044 ARG B C 1
ATOM 2776 O O . ARG B 1 44 ? 10.789 -17.725 -10.495 1.00 40.48 1044 ARG B O 1
ATOM 2784 N N . ALA B 1 45 ? 11.385 -19.099 -12.169 1.00 40.27 1045 ALA B N 1
ATOM 2785 C CA . ALA B 1 45 ? 12.321 -18.141 -12.744 1.00 42.46 1045 ALA B CA 1
ATOM 2786 C C . ALA B 1 45 ? 11.545 -16.899 -13.180 1.00 43.30 1045 ALA B C 1
ATOM 2787 O O . ALA B 1 45 ? 11.885 -15.775 -12.807 1.00 42.18 1045 ALA B O 1
ATOM 2789 N N . GLY B 1 46 ? 10.493 -17.112 -13.965 1.00 45.26 1046 GLY B N 1
ATOM 2790 C CA . GLY B 1 46 ? 9.685 -15.999 -14.427 1.00 46.28 1046 GLY B CA 1
ATOM 2791 C C . GLY B 1 46 ? 9.117 -15.205 -13.266 1.00 48.55 1046 GLY B C 1
ATOM 2792 O O . GLY B 1 46 ? 9.031 -13.978 -13.325 1.00 48.36 1046 GLY B O 1
ATOM 2793 N N . GLN B 1 47 ? 8.734 -15.908 -12.203 1.00 49.34 1047 GLN B N 1
ATOM 2794 C CA . GLN B 1 47 ? 8.168 -15.270 -1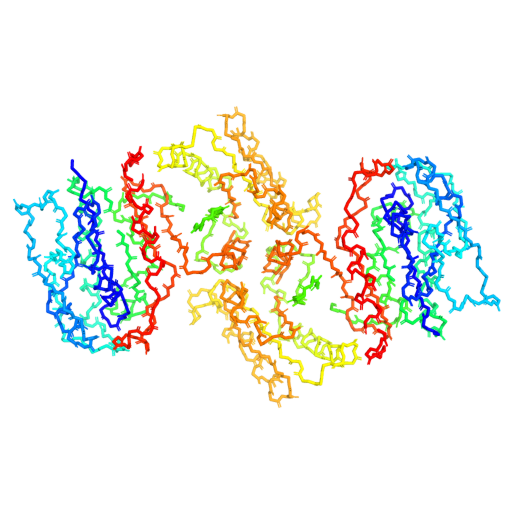1.020 1.00 50.58 1047 GLN B CA 1
ATOM 2795 C C . GLN B 1 47 ? 9.227 -14.440 -10.303 1.00 51.17 1047 GLN B C 1
ATOM 2796 O O . GLN B 1 47 ? 8.912 -13.455 -9.633 1.00 51.22 1047 GLN B O 1
ATOM 2802 N N . LEU B 1 48 ? 10.484 -14.847 -10.447 1.00 51.81 1048 LEU B N 1
ATOM 2803 C CA . LEU B 1 48 ? 11.598 -14.151 -9.818 1.00 53.09 1048 LEU B CA 1
ATOM 2804 C C . LEU B 1 48 ? 12.141 -13.054 -10.727 1.00 54.54 1048 LEU B C 1
ATOM 2805 O O . LEU B 1 48 ? 12.902 -12.189 -10.289 1.00 53.32 1048 LEU B O 1
ATOM 2810 N N . GLY B 1 49 ? 11.746 -13.100 -11.995 1.00 56.17 1049 GLY B N 1
ATOM 2811 C CA . GLY B 1 49 ? 12.210 -12.109 -12.947 1.00 57.89 1049 GLY B CA 1
ATOM 2812 C C . GLY B 1 49 ? 13.516 -12.534 -13.586 1.00 58.75 1049 GLY B C 1
ATOM 2813 O O . GLY B 1 49 ? 13.931 -11.972 -14.598 1.00 59.55 1049 GLY B O 1
ATOM 2814 N N . LEU B 1 50 ? 14.168 -13.529 -12.993 1.00 59.38 1050 LEU B N 1
ATOM 2815 C CA . LEU B 1 50 ? 15.434 -14.033 -13.513 1.00 59.92 1050 LEU B CA 1
ATOM 2816 C C . LEU B 1 50 ? 15.231 -14.775 -14.828 1.00 60.13 1050 LEU B C 1
ATOM 2817 O O . LEU B 1 50 ? 14.118 -15.178 -15.158 1.00 60.44 1050 LEU B O 1
ATOM 2822 N N . ALA B 1 51 ? 16.319 -14.953 -15.571 1.00 60.51 1051 ALA B N 1
ATOM 2823 C CA . ALA B 1 51 ? 16.279 -15.649 -16.852 1.00 60.10 1051 ALA B CA 1
ATOM 2824 C C . ALA B 1 51 ? 17.372 -16.710 -16.901 1.00 60.02 1051 ALA B C 1
ATOM 2825 O O . ALA B 1 51 ? 18.556 -16.387 -16.986 1.00 60.36 1051 ALA B O 1
ATOM 2827 N N . ILE B 1 52 ? 16.972 -17.977 -16.852 1.00 59.62 1052 ILE B N 1
ATOM 2828 C CA . ILE B 1 52 ? 17.927 -19.079 -16.878 1.00 58.84 1052 ILE B CA 1
ATOM 2829 C C . ILE B 1 52 ? 17.674 -20.037 -18.039 1.00 58.62 1052 ILE B C 1
ATOM 2830 O O . ILE B 1 52 ? 16.532 -20.273 -18.426 1.00 58.80 1052 ILE B O 1
ATOM 2835 N N . ASP B 1 53 ? 18.753 -20.586 -18.587 1.00 58.47 1053 ASP B N 1
ATOM 2836 C CA . ASP B 1 53 ? 18.663 -21.518 -19.702 1.00 58.92 1053 ASP B CA 1
ATOM 2837 C C . ASP B 1 53 ? 18.552 -22.955 -19.208 1.00 59.21 1053 ASP B C 1
ATOM 2838 O O . ASP B 1 53 ? 19.535 -23.697 -19.208 1.00 58.79 1053 ASP B O 1
ATOM 2843 N N . LEU B 1 54 ? 17.355 -23.348 -18.788 1.00 58.98 1054 LEU B N 1
ATOM 2844 C CA . LEU B 1 54 ? 17.142 -24.705 -18.306 1.00 58.78 1054 LEU B CA 1
ATOM 2845 C C . LEU B 1 54 ? 17.462 -25.700 -19.416 1.00 58.88 1054 LEU B C 1
ATOM 2846 O O . LEU B 1 54 ? 16.616 -25.998 -20.259 1.00 59.39 1054 LEU B O 1
ATOM 2851 N N . LYS B 1 55 ? 18.693 -26.204 -19.417 1.00 59.25 1055 LYS B N 1
ATOM 2852 C CA . LYS B 1 55 ? 19.126 -27.166 -20.422 1.00 59.96 1055 LYS B CA 1
ATOM 2853 C C . LYS B 1 55 ? 18.775 -28.585 -19.998 1.00 60.33 1055 LYS B C 1
ATOM 2854 O O . LYS B 1 55 ? 19.243 -29.073 -18.970 1.00 60.50 1055 LYS B O 1
ATOM 2860 N N . ASP B 1 56 ? 17.950 -29.242 -20.805 1.00 60.83 1056 ASP B N 1
ATOM 2861 C CA . ASP B 1 56 ? 17.514 -30.605 -20.531 1.00 60.94 1056 ASP B CA 1
ATOM 2862 C C . ASP B 1 56 ? 18.699 -31.569 -20.550 1.00 60.77 1056 ASP B C 1
ATOM 2863 O O . ASP B 1 56 ? 19.661 -31.367 -21.291 1.00 60.99 1056 ASP B O 1
ATOM 2868 N N . VAL B 1 57 ? 18.624 -32.611 -19.727 1.00 59.98 1057 VAL B N 1
ATOM 2869 C CA . VAL B 1 57 ? 19.678 -33.620 -19.652 1.00 59.74 1057 VAL B CA 1
ATOM 2870 C C . VAL B 1 57 ? 19.070 -35.012 -19.498 1.00 59.39 1057 VAL B C 1
ATOM 2871 O O . VAL B 1 57 ? 18.120 -35.202 -18.739 1.00 59.89 1057 VAL B O 1
ATOM 2875 N N . SER B 1 58 ? 19.623 -35.982 -20.218 1.00 59.45 1058 SER B N 1
ATOM 2876 C CA . SER B 1 58 ? 19.120 -37.352 -20.176 1.00 59.25 1058 SER B CA 1
ATOM 2877 C C . SER B 1 58 ? 20.117 -38.351 -19.601 1.00 59.36 1058 SER B C 1
ATOM 2878 O O . SER B 1 58 ? 21.329 -38.179 -19.728 1.00 59.99 1058 SER B O 1
ATOM 2881 N N . PRO B 1 59 ? 19.612 -39.419 -18.961 1.00 59.37 1059 PRO B N 1
ATOM 2882 C CA . PRO B 1 59 ? 20.463 -40.454 -18.368 1.00 59.10 1059 PRO B CA 1
ATOM 2883 C C . PRO B 1 59 ? 21.292 -41.151 -19.441 1.00 59.81 1059 PRO B C 1
ATOM 2884 O O . PRO B 1 59 ? 22.354 -41.706 -19.160 1.00 59.95 1059 PRO B O 1
ATOM 2888 N N . ALA B 1 60 ? 20.791 -41.115 -20.673 1.00 60.01 1060 ALA B N 1
ATOM 2889 C CA . ALA B 1 60 ? 21.462 -41.744 -21.805 1.00 60.11 1060 ALA B CA 1
ATOM 2890 C C . ALA B 1 60 ? 22.884 -41.222 -21.981 1.00 60.28 1060 ALA B C 1
ATOM 2891 O O . ALA B 1 60 ? 23.781 -41.961 -22.393 1.00 60.52 1060 ALA B O 1
ATOM 2893 N N . ALA B 1 61 ? 23.083 -39.946 -21.667 1.00 60.06 1061 ALA B N 1
ATOM 2894 C CA . ALA B 1 61 ? 24.394 -39.322 -21.789 1.00 59.87 1061 ALA B CA 1
ATOM 2895 C C . ALA B 1 61 ? 24.475 -38.085 -20.905 1.00 59.78 1061 ALA B C 1
ATOM 2896 O O . ALA B 1 61 ? 24.017 -37.006 -21.287 1.00 59.56 1061 ALA B O 1
ATOM 2898 N N . TRP B 1 62 ? 25.059 -38.245 -19.721 1.00 59.59 1062 TRP B N 1
ATOM 2899 C CA . TRP B 1 62 ? 25.194 -37.135 -18.782 1.00 59.55 1062 TRP B CA 1
ATOM 2900 C C . TRP B 1 62 ? 26.154 -36.073 -19.316 1.00 59.86 1062 TRP B C 1
ATOM 2901 O O . TRP B 1 62 ? 27.039 -36.370 -20.120 1.00 59.97 1062 TRP B O 1
ATOM 2912 N N . PRO B 1 63 ? 25.988 -34.818 -18.870 1.00 60.06 1063 PRO B N 1
ATOM 2913 C CA . PRO B 1 63 ? 26.840 -33.705 -19.301 1.00 60.19 1063 PRO B CA 1
ATOM 2914 C C . PRO B 1 63 ? 28.315 -33.978 -19.036 1.00 60.97 1063 PRO B C 1
ATOM 2915 O O . PRO B 1 63 ? 28.680 -35.042 -18.534 1.00 61.55 1063 PRO B O 1
ATOM 2919 N N . GLU B 1 64 ? 29.159 -33.007 -19.370 1.00 61.30 1064 GLU B N 1
ATOM 2920 C CA . GLU B 1 64 ? 30.596 -33.139 -19.168 1.00 60.97 1064 GLU B CA 1
ATOM 2921 C C . GLU B 1 64 ? 31.195 -31.852 -18.616 1.00 59.86 1064 GLU B C 1
ATOM 2922 O O . GLU B 1 64 ? 32.237 -31.874 -17.964 1.00 59.36 1064 GLU B O 1
ATOM 2928 N N . ARG B 1 65 ? 30.527 -30.733 -18.875 1.00 58.65 1065 ARG B N 1
ATOM 2929 C CA . ARG B 1 65 ? 30.995 -29.437 -18.404 1.00 58.24 1065 ARG B CA 1
ATOM 2930 C C . ARG B 1 65 ? 29.865 -28.634 -17.776 1.00 58.16 1065 ARG B C 1
ATOM 2931 O O . ARG B 1 65 ? 28.693 -28.860 -18.065 1.00 58.74 1065 ARG B O 1
ATOM 2939 N N . PRO B 1 66 ? 30.209 -27.683 -16.899 1.00 57.86 1066 PRO B N 1
ATOM 2940 C CA . PRO B 1 66 ? 29.248 -26.822 -16.204 1.00 57.45 1066 PRO B CA 1
ATOM 2941 C C . PRO B 1 66 ? 28.437 -25.910 -17.124 1.00 57.07 1066 PRO B C 1
ATOM 2942 O O . PRO B 1 66 ? 28.929 -25.443 -18.149 1.00 57.02 1066 PRO B O 1
ATOM 2946 N N . ALA B 1 67 ? 27.191 -25.655 -16.744 1.00 56.42 1067 ALA B N 1
ATOM 2947 C CA . ALA B 1 67 ? 26.319 -24.787 -17.523 1.00 56.50 1067 ALA B CA 1
ATOM 2948 C C . ALA B 1 67 ? 26.840 -23.351 -17.455 1.00 56.07 1067 ALA B C 1
ATOM 2949 O O . ALA B 1 67 ? 27.467 -22.954 -16.474 1.00 56.56 1067 ALA B O 1
ATOM 2951 N N . LYS B 1 68 ? 26.583 -22.575 -18.500 1.00 55.39 1068 LYS B N 1
ATOM 2952 C CA . LYS B 1 68 ? 27.031 -21.190 -18.543 1.00 56.09 1068 LYS B CA 1
ATOM 2953 C C . LYS B 1 68 ? 26.353 -20.354 -17.466 1.00 55.54 1068 LYS B C 1
ATOM 2954 O O . LYS B 1 68 ? 25.227 -20.641 -17.065 1.00 55.50 1068 LYS B O 1
ATOM 2960 N N . ALA B 1 69 ? 27.039 -19.315 -17.003 1.00 55.05 1069 ALA B N 1
ATOM 2961 C CA . ALA B 1 69 ? 26.474 -18.437 -15.988 1.00 55.77 1069 ALA B CA 1
ATOM 2962 C C . ALA B 1 69 ? 25.137 -17.908 -16.502 1.00 55.38 1069 ALA B C 1
ATOM 2963 O O . ALA B 1 69 ? 25.092 -16.947 -17.271 1.00 56.27 1069 ALA B O 1
ATOM 2965 N N . GLY B 1 70 ? 24.054 -18.547 -16.075 1.00 54.13 1070 GLY B N 1
ATOM 2966 C CA . GLY B 1 70 ? 22.727 -18.146 -16.506 1.00 52.43 1070 GLY B CA 1
ATOM 2967 C C . GLY B 1 70 ? 21.991 -19.349 -17.055 1.00 51.04 1070 GLY B C 1
ATOM 2968 O O . GLY B 1 70 ? 20.870 -19.243 -17.551 1.00 50.39 1070 GLY B O 1
ATOM 2969 N N . GLN B 1 71 ? 22.642 -20.502 -16.963 1.00 50.97 1071 GLN B N 1
ATOM 2970 C CA . GLN B 1 71 ? 22.086 -21.761 -17.434 1.00 50.71 1071 GLN B CA 1
ATOM 2971 C C . GLN B 1 71 ? 22.050 -22.772 -16.289 1.00 49.59 1071 GLN B C 1
ATOM 2972 O O . GLN B 1 71 ? 22.845 -22.688 -15.352 1.00 49.48 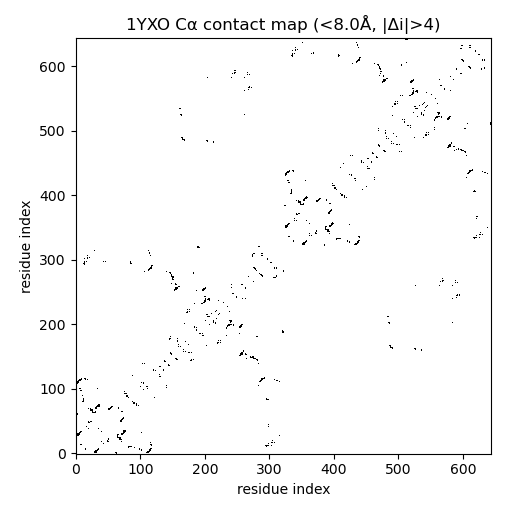1071 GLN B O 1
ATOM 2978 N N . LEU B 1 72 ? 21.128 -23.726 -16.371 1.00 48.02 1072 LEU B N 1
ATOM 2979 C CA . LEU B 1 72 ? 20.990 -24.750 -15.343 1.00 45.83 1072 LEU B CA 1
ATOM 2980 C C . LEU B 1 72 ? 20.533 -26.078 -15.927 1.00 45.13 1072 LEU B C 1
ATOM 2981 O O . LEU B 1 72 ? 19.476 -26.161 -16.554 1.00 45.24 1072 LEU B O 1
ATOM 2986 N N . TYR B 1 73 ? 21.338 -27.112 -15.721 1.00 44.62 1073 TYR B N 1
ATOM 2987 C CA . TYR B 1 73 ? 21.013 -28.448 -16.200 1.00 45.39 1073 TYR B CA 1
ATOM 2988 C C . TYR B 1 73 ? 19.792 -28.943 -15.431 1.00 45.03 1073 TYR B C 1
ATOM 2989 O O . TYR B 1 73 ? 19.640 -28.650 -14.244 1.00 43.67 1073 TYR B O 1
ATOM 2998 N N . VAL B 1 74 ? 18.926 -29.693 -16.104 1.00 43.99 1074 VAL B N 1
ATOM 2999 C CA . VAL B 1 74 ? 17.721 -30.202 -15.460 1.00 42.49 1074 VAL B CA 1
ATOM 3000 C C . VAL B 1 74 ? 17.294 -31.579 -15.940 1.00 41.41 1074 VAL B C 1
ATOM 3001 O O . VAL B 1 74 ? 16.891 -31.743 -17.091 1.00 41.40 1074 VAL B O 1
ATOM 3005 N N . TRP B 1 75 ? 17.392 -32.569 -15.057 1.00 39.76 1075 TRP B N 1
ATOM 3006 C CA . TRP B 1 75 ? 16.951 -33.918 -15.384 1.00 38.79 1075 TRP B CA 1
ATOM 3007 C C . TRP B 1 75 ? 15.464 -33.903 -15.007 1.00 39.49 1075 TRP B C 1
ATOM 3008 O O . TRP B 1 75 ? 15.089 -34.211 -13.873 1.00 38.10 1075 TRP B O 1
ATOM 3019 N N . ASP B 1 76 ? 14.636 -33.509 -15.973 1.00 37.74 1076 ASP B N 1
ATOM 3020 C CA . ASP B 1 76 ? 13.190 -33.389 -15.797 1.00 37.11 1076 ASP B CA 1
ATOM 3021 C C . ASP B 1 76 ? 12.517 -34.540 -15.052 1.00 35.01 1076 ASP B C 1
ATOM 3022 O O . ASP B 1 76 ? 12.702 -35.716 -15.375 1.00 33.20 1076 ASP B O 1
ATOM 3027 N N . THR B 1 77 ? 11.730 -34.171 -14.048 1.00 33.85 1077 THR B N 1
ATOM 3028 C CA . THR B 1 77 ? 10.974 -35.115 -13.236 1.00 32.62 1077 THR B CA 1
ATOM 3029 C C . THR B 1 77 ? 9.595 -34.468 -13.158 1.00 32.41 1077 THR B C 1
ATOM 3030 O O . THR B 1 77 ? 9.444 -33.361 -12.647 1.00 33.50 1077 THR B O 1
ATOM 3034 N N . PRO B 1 78 ? 8.568 -35.157 -13.670 1.00 33.14 1078 PRO B N 1
ATOM 3035 C CA . PRO B 1 78 ? 7.191 -34.656 -13.684 1.00 32.97 1078 PRO B CA 1
ATOM 3036 C C . PRO B 1 78 ? 6.460 -34.412 -12.371 1.00 32.79 1078 PRO B C 1
ATOM 3037 O O . PRO B 1 78 ? 6.473 -35.242 -11.466 1.00 33.13 1078 PRO B O 1
ATOM 3041 N N . LEU B 1 79 ? 5.818 -33.253 -12.291 1.00 33.23 1079 LEU B N 1
ATOM 3042 C CA . LEU B 1 79 ? 5.021 -32.887 -11.131 1.00 34.39 1079 LEU B CA 1
ATOM 3043 C C . LEU B 1 79 ? 3.684 -33.601 -11.303 1.00 36.54 1079 LEU B C 1
ATOM 3044 O O . LEU B 1 79 ? 3.370 -34.083 -12.396 1.00 36.31 1079 LEU B O 1
ATOM 3049 N N . ALA B 1 80 ? 2.903 -33.680 -10.232 1.00 36.39 1080 ALA B N 1
ATOM 3050 C CA . ALA B 1 80 ? 1.603 -34.333 -10.301 1.00 37.98 1080 ALA B CA 1
ATOM 3051 C C . ALA B 1 80 ? 0.542 -33.265 -10.509 1.00 39.32 1080 ALA B C 1
ATOM 3052 O O . ALA B 1 80 ? -0.485 -33.506 -11.145 1.00 39.70 1080 ALA B O 1
ATOM 3054 N N . ALA B 1 81 ? 0.809 -32.076 -9.978 1.00 39.72 1081 ALA B N 1
ATOM 3055 C CA . ALA B 1 81 ? -0.113 -30.957 -10.097 1.00 40.64 1081 ALA B CA 1
ATOM 3056 C C . ALA B 1 81 ? 0.666 -29.654 -10.228 1.00 41.27 1081 ALA B C 1
ATOM 3057 O O . ALA B 1 81 ? 1.823 -29.571 -9.817 1.00 41.15 1081 ALA B O 1
ATOM 3059 N N . PRO B 1 82 ? 0.038 -28.615 -10.804 1.00 41.87 1082 PRO B N 1
ATOM 3060 C CA . PRO B 1 82 ? 0.707 -27.323 -10.968 1.00 41.43 1082 PRO B CA 1
ATOM 3061 C C . PRO B 1 82 ? 1.135 -26.793 -9.607 1.00 41.17 1082 PRO B C 1
ATOM 3062 O O . PRO B 1 82 ? 0.623 -27.236 -8.579 1.00 41.18 1082 PRO B O 1
ATOM 3066 N N . VAL B 1 83 ? 2.059 -25.840 -9.596 1.00 40.25 1083 VAL B N 1
ATOM 3067 C CA . VAL B 1 83 ? 2.555 -25.296 -8.339 1.00 39.38 1083 VAL B CA 1
ATOM 3068 C C . VAL B 1 83 ? 2.366 -23.794 -8.178 1.00 39.67 1083 VAL B C 1
ATOM 3069 O O . VAL B 1 83 ? 2.355 -23.045 -9.154 1.00 40.17 1083 VAL B O 1
ATOM 3073 N N . ARG B 1 84 ? 2.208 -23.369 -6.929 1.00 39.49 1084 ARG B N 1
ATOM 3074 C CA . ARG B 1 84 ? 2.074 -21.959 -6.590 1.00 39.77 1084 ARG B CA 1
ATOM 3075 C C . ARG B 1 84 ? 2.976 -21.714 -5.387 1.00 39.73 1084 ARG B C 1
ATOM 3076 O O . ARG B 1 84 ? 2.729 -22.240 -4.299 1.00 39.54 1084 ARG B O 1
ATOM 3084 N N . PRO B 1 85 ? 4.033 -20.906 -5.566 1.00 39.33 1085 PRO B N 1
ATOM 3085 C CA . PRO B 1 85 ? 4.968 -20.608 -4.477 1.00 38.76 1085 PRO B CA 1
ATOM 3086 C C . PRO B 1 85 ? 4.290 -20.312 -3.142 1.00 38.46 1085 PRO B C 1
ATOM 3087 O O . PRO B 1 85 ? 3.381 -19.483 -3.061 1.00 38.18 1085 PRO B O 1
ATOM 3091 N N . GLY B 1 86 ? 4.735 -21.014 -2.102 1.00 36.79 1086 GLY B N 1
ATOM 3092 C CA . GLY B 1 86 ? 4.179 -20.824 -0.775 1.00 35.89 1086 GLY B CA 1
ATOM 3093 C C . GLY B 1 86 ? 2.922 -21.632 -0.512 1.00 35.98 1086 GLY B C 1
ATOM 3094 O O . GLY B 1 86 ? 2.321 -21.514 0.554 1.00 36.14 1086 GLY B O 1
ATOM 3095 N N . GLN B 1 87 ? 2.529 -22.460 -1.473 1.00 35.01 1087 GLN B N 1
ATOM 3096 C CA . GLN B 1 87 ? 1.323 -23.271 -1.337 1.00 34.94 1087 GLN B CA 1
ATOM 3097 C C . GLN B 1 87 ? 1.601 -24.767 -1.440 1.00 33.21 1087 GLN B C 1
ATOM 3098 O O . GLN B 1 87 ? 1.789 -25.299 -2.532 1.00 32.45 1087 GLN B O 1
ATOM 3104 N N . LEU B 1 88 ? 1.614 -25.442 -0.296 1.00 32.44 1088 LEU B N 1
ATOM 3105 C CA . LEU B 1 88 ? 1.867 -26.877 -0.254 1.00 32.99 1088 LEU B CA 1
ATOM 3106 C C . LEU B 1 88 ? 0.746 -27.670 -0.910 1.00 32.71 1088 LEU B C 1
ATOM 3107 O O . LEU B 1 88 ? -0.420 -27.282 -0.851 1.00 33.28 1088 LEU B O 1
ATOM 3112 N N . ASP B 1 89 ? 1.108 -28.787 -1.529 1.00 32.41 1089 ASP B N 1
ATOM 3113 C CA . ASP B 1 89 ? 0.131 -29.651 -2.174 1.00 32.12 1089 ASP B CA 1
ATOM 3114 C C . ASP B 1 89 ? 0.593 -31.091 -2.045 1.00 30.77 1089 ASP B C 1
ATOM 3115 O O . ASP B 1 89 ? 1.624 -31.473 -2.598 1.00 29.96 1089 ASP B O 1
ATOM 3120 N N . ARG B 1 90 ? -0.180 -31.883 -1.310 1.00 29.07 1090 ARG B N 1
ATOM 3121 C CA . ARG B 1 90 ? 0.132 -33.288 -1.081 1.00 28.89 1090 ARG B CA 1
ATOM 3122 C C . ARG B 1 90 ? 0.244 -34.093 -2.370 1.00 26.99 1090 ARG B C 1
ATOM 3123 O O . ARG B 1 90 ? 0.901 -35.136 -2.405 1.00 26.53 1090 ARG B O 1
ATOM 3131 N N . ALA B 1 91 ? -0.397 -33.615 -3.431 1.00 26.06 1091 ALA B N 1
ATOM 3132 C CA . ALA B 1 91 ? -0.351 -34.319 -4.707 1.00 25.16 1091 ALA B CA 1
ATOM 3133 C C . ALA B 1 91 ? 1.071 -34.395 -5.255 1.00 23.67 1091 ALA B C 1
ATOM 3134 O O . ALA B 1 91 ? 1.400 -35.311 -6.004 1.00 23.26 1091 ALA B O 1
ATOM 3136 N N . ASN B 1 92 ? 1.913 -33.436 -4.881 1.00 25.28 1092 ASN B N 1
ATOM 3137 C CA . ASN B 1 92 ? 3.296 -33.420 -5.357 1.00 25.73 1092 ASN B CA 1
ATOM 3138 C C . ASN B 1 92 ? 4.287 -34.045 -4.377 1.00 25.56 1092 ASN B C 1
ATOM 3139 O O . ASN B 1 92 ? 5.500 -33.932 -4.553 1.00 24.46 1092 ASN B O 1
ATOM 3144 N N . ALA B 1 93 ? 3.775 -34.712 -3.350 1.00 26.88 1093 ALA B N 1
ATOM 3145 C CA . ALA B 1 93 ? 4.645 -35.339 -2.357 1.00 25.70 1093 ALA B CA 1
ATOM 3146 C C . ALA B 1 93 ? 5.501 -36.449 -2.963 1.00 24.32 1093 ALA B C 1
ATOM 3147 O O . ALA B 1 93 ? 6.698 -36.543 -2.689 1.00 22.66 1093 ALA B O 1
ATOM 3149 N N . ALA B 1 94 ? 4.889 -37.290 -3.791 1.00 24.28 1094 ALA B N 1
ATOM 3150 C CA . ALA B 1 94 ? 5.616 -38.388 -4.420 1.00 23.41 1094 ALA B CA 1
ATOM 3151 C C . ALA B 1 94 ? 6.706 -37.852 -5.344 1.00 23.01 1094 ALA B C 1
ATOM 3152 O O . ALA B 1 94 ? 7.761 -38.469 -5.493 1.00 22.96 1094 ALA B O 1
ATOM 3154 N N . TYR B 1 95 ? 6.428 -36.708 -5.965 1.00 23.06 1095 TYR B N 1
ATOM 3155 C CA . TYR B 1 95 ? 7.363 -36.047 -6.870 1.00 24.13 1095 TYR B CA 1
ATOM 3156 C C . TYR B 1 95 ? 8.648 -35.672 -6.135 1.00 24.05 1095 TYR B C 1
ATOM 3157 O O . TYR B 1 95 ? 9.745 -35.760 -6.692 1.00 23.28 1095 TYR B O 1
ATOM 3166 N N . VAL B 1 96 ? 8.506 -35.234 -4.889 1.00 22.38 1096 VAL B N 1
ATOM 3167 C CA . VAL B 1 96 ? 9.674 -34.855 -4.105 1.00 23.18 1096 VAL B CA 1
ATOM 3168 C C . VAL B 1 96 ? 10.566 -36.057 -3.851 1.00 21.72 1096 VAL B C 1
ATOM 3169 O O . VAL B 1 96 ? 11.756 -36.022 -4.157 1.00 21.31 1096 VAL B O 1
ATOM 3173 N N . LEU B 1 97 ? 9.988 -37.128 -3.315 1.00 22.43 1097 LEU B N 1
ATOM 3174 C CA . LEU B 1 97 ? 10.758 -38.326 -3.019 1.00 22.18 1097 LEU B CA 1
ATOM 3175 C C . LEU B 1 97 ? 11.341 -38.943 -4.284 1.00 23.18 1097 LEU B C 1
ATOM 3176 O O . LEU B 1 97 ? 12.373 -39.610 -4.237 1.00 21.03 1097 LEU B O 1
ATOM 3181 N N . GLU B 1 98 ? 10.677 -38.722 -5.415 1.00 24.58 1098 GLU B N 1
ATOM 3182 C CA . GLU B 1 98 ? 11.166 -39.240 -6.694 1.00 25.09 1098 GLU B CA 1
ATOM 3183 C C . GLU B 1 98 ? 12.508 -38.569 -7.012 1.00 24.06 1098 GLU B C 1
ATOM 3184 O O . GLU B 1 98 ? 13.470 -39.239 -7.396 1.00 25.12 1098 GLU B O 1
ATOM 3190 N N . THR B 1 99 ? 12.577 -37.250 -6.844 1.00 23.62 1099 THR B N 1
ATOM 3191 C CA . THR B 1 99 ? 13.822 -36.529 -7.110 1.00 23.87 1099 THR B CA 1
ATOM 3192 C C . THR B 1 99 ? 14.920 -37.024 -6.167 1.00 23.42 1099 THR B C 1
ATOM 3193 O O . THR B 1 99 ? 16.062 -37.229 -6.586 1.00 23.41 1099 THR B O 1
ATOM 3197 N N . LEU B 1 100 ? 14.569 -37.224 -4.898 1.00 22.29 1100 LEU B N 1
ATOM 3198 C CA . LEU B 1 100 ? 15.534 -37.702 -3.912 1.00 22.24 1100 LEU B CA 1
ATOM 3199 C C . LEU B 1 100 ? 16.056 -39.094 -4.255 1.00 22.31 1100 LEU B C 1
ATOM 3200 O O . LEU B 1 100 ? 17.254 -39.367 -4.126 1.00 21.49 1100 LEU B O 1
ATOM 3205 N N . THR B 1 101 ? 15.158 -39.975 -4.690 1.00 19.11 1101 THR B N 1
ATOM 3206 C CA . THR B 1 101 ? 15.541 -41.338 -5.043 1.00 20.36 1101 THR B CA 1
ATOM 3207 C C . THR B 1 101 ? 16.467 -41.341 -6.260 1.00 20.91 1101 THR B C 1
ATOM 3208 O O . THR B 1 101 ? 17.468 -42.060 -6.293 1.00 19.61 1101 THR B O 1
ATOM 3212 N N . ARG B 1 102 ? 16.127 -40.532 -7.258 1.00 21.23 1102 ARG B N 1
ATOM 3213 C CA . ARG B 1 102 ? 16.940 -40.439 -8.464 1.00 23.32 1102 ARG B CA 1
ATOM 3214 C C . ARG B 1 102 ? 18.338 -39.951 -8.103 1.00 22.19 1102 ARG B C 1
ATOM 3215 O O . ARG B 1 102 ? 19.338 -40.490 -8.570 1.00 22.50 1102 ARG B O 1
ATOM 3223 N N . ALA B 1 103 ? 18.390 -38.927 -7.261 1.00 23.38 1103 ALA B N 1
ATOM 3224 C CA . ALA B 1 103 ? 19.654 -38.350 -6.828 1.00 24.05 1103 ALA B CA 1
ATOM 3225 C C . ALA B 1 103 ? 20.481 -39.353 -6.031 1.00 25.19 1103 ALA B C 1
ATOM 3226 O O . ALA B 1 103 ? 21.665 -39.551 -6.311 1.00 27.80 1103 ALA B O 1
ATOM 3228 N N . GLY B 1 104 ? 19.852 -39.984 -5.040 1.00 25.79 1104 GLY B N 1
ATOM 3229 C CA . GLY B 1 104 ? 20.543 -40.956 -4.208 1.00 22.68 1104 GLY B CA 1
ATOM 3230 C C . GLY B 1 104 ? 21.034 -42.185 -4.955 1.00 24.09 1104 GLY B C 1
ATOM 3231 O O . GLY B 1 104 ? 22.188 -42.594 -4.808 1.00 22.88 1104 GLY B O 1
ATOM 3232 N N . GLN B 1 105 ? 20.162 -42.791 -5.755 1.00 24.35 1105 GLN B N 1
ATOM 3233 C CA . GLN B 1 105 ? 20.552 -43.978 -6.507 1.00 24.57 1105 GLN B CA 1
ATOM 3234 C C . GLN B 1 105 ? 21.633 -43.616 -7.525 1.00 23.53 1105 GLN B C 1
ATOM 3235 O O . GLN B 1 105 ? 22.513 -44.424 -7.824 1.00 24.01 1105 GLN B O 1
ATOM 3241 N N . GLY B 1 106 ? 21.561 -42.398 -8.055 1.00 25.32 1106 GLY B N 1
ATOM 3242 C CA . GLY B 1 106 ? 22.560 -41.952 -9.010 1.00 26.27 1106 GLY B CA 1
ATOM 3243 C C . GLY B 1 106 ? 23.942 -41.981 -8.374 1.00 28.07 1106 GLY B C 1
ATOM 3244 O O . GLY B 1 106 ? 24.923 -42.416 -8.993 1.00 25.99 1106 GLY B O 1
ATOM 3245 N N . CYS B 1 107 ? 24.025 -41.512 -7.130 1.00 28.14 1107 CYS B N 1
ATOM 3246 C CA . CYS B 1 107 ? 25.291 -41.506 -6.405 1.00 27.55 1107 CYS B CA 1
ATOM 3247 C C . CYS B 1 107 ? 25.732 -42.941 -6.165 1.00 27.55 1107 CYS B C 1
ATOM 3248 O O . CYS B 1 107 ? 26.882 -43.296 -6.412 1.00 29.65 1107 CYS B O 1
ATOM 3251 N N . LEU B 1 108 ? 24.805 -43.767 -5.692 1.00 27.59 1108 LEU B N 1
ATOM 3252 C CA . LEU B 1 108 ? 25.102 -45.164 -5.425 1.00 27.57 1108 LEU B CA 1
ATOM 3253 C C . LEU B 1 108 ? 25.613 -45.883 -6.672 1.00 29.58 1108 LEU B C 1
ATOM 3254 O O . LEU B 1 108 ? 26.439 -46.791 -6.574 1.00 28.90 1108 LEU B O 1
ATOM 3259 N N . ASP B 1 109 ? 25.116 -45.482 -7.839 1.00 30.91 1109 ASP B N 1
ATOM 3260 C CA . ASP B 1 109 ? 25.525 -46.111 -9.094 1.00 33.21 1109 ASP B CA 1
ATOM 3261 C C . ASP B 1 109 ? 26.845 -45.590 -9.642 1.00 34.93 1109 ASP B C 1
ATOM 3262 O O . ASP B 1 109 ? 27.513 -46.279 -10.413 1.00 34.70 1109 ASP B O 1
ATOM 3267 N N . GLY B 1 110 ? 27.216 -44.375 -9.255 1.00 35.63 1110 GLY B N 1
ATOM 3268 C CA . GLY B 1 110 ? 28.467 -43.816 -9.732 1.00 36.93 1110 GLY B CA 1
ATOM 3269 C C . GLY B 1 110 ? 28.290 -42.762 -10.806 1.00 37.82 1110 GLY B C 1
ATOM 3270 O O . GLY B 1 110 ? 29.271 -42.206 -11.302 1.00 38.46 1110 GLY B O 1
ATOM 3271 N N . HIS B 1 111 ? 27.043 -42.486 -11.174 1.00 37.15 1111 HIS B N 1
ATOM 3272 C CA . HIS B 1 111 ? 26.769 -41.478 -12.185 1.00 37.96 1111 HIS B CA 1
ATOM 3273 C C . HIS B 1 111 ? 26.955 -40.105 -11.549 1.00 38.48 1111 HIS B C 1
ATOM 3274 O O . HIS B 1 111 ? 27.306 -39.135 -12.223 1.00 37.69 1111 HIS B O 1
ATOM 3281 N N . PHE B 1 112 ? 26.719 -40.037 -10.241 1.00 38.48 1112 PHE B N 1
ATOM 3282 C CA . PHE B 1 112 ? 26.855 -38.797 -9.480 1.00 37.79 1112 PHE B CA 1
ATOM 3283 C C . PHE B 1 112 ? 27.922 -38.997 -8.412 1.00 36.16 1112 PHE B C 1
ATOM 3284 O O . PHE B 1 112 ? 27.925 -40.015 -7.720 1.00 37.00 1112 PHE B O 1
ATOM 3292 N N . ALA B 1 113 ? 28.822 -38.029 -8.277 1.00 34.23 1113 ALA B N 1
ATOM 3293 C CA . ALA B 1 113 ? 29.887 -38.119 -7.281 1.00 33.25 1113 ALA B CA 1
ATOM 3294 C C . ALA B 1 113 ? 29.362 -37.714 -5.909 1.00 31.24 1113 ALA B C 1
ATOM 3295 O O . ALA B 1 113 ? 29.983 -38.000 -4.884 1.00 31.86 1113 ALA B O 1
ATOM 3297 N N . GLY B 1 114 ? 28.212 -37.049 -5.901 1.00 29.33 1114 GLY B N 1
ATOM 3298 C CA . GLY B 1 114 ? 27.609 -36.609 -4.659 1.00 28.53 1114 GLY B CA 1
ATOM 3299 C C . GLY B 1 114 ? 26.341 -35.829 -4.937 1.00 27.40 1114 GLY B C 1
ATOM 3300 O O . GLY B 1 114 ? 26.061 -35.481 -6.085 1.00 27.52 1114 GLY B O 1
ATOM 3309 N N . ILE B 1 116 ? 23.498 -32.632 -3.438 1.00 21.65 1116 ILE B N 1
ATOM 3310 C CA . ILE B 1 116 ? 23.246 -31.464 -2.607 1.00 24.07 1116 ILE B CA 1
ATOM 3311 C C . ILE B 1 116 ? 21.727 -31.277 -2.551 1.00 23.81 1116 ILE B C 1
ATOM 3312 O O . ILE B 1 116 ? 21.071 -31.195 -3.590 1.00 25.18 1116 ILE B O 1
ATOM 3317 N N . THR B 1 117 ? 21.172 -31.205 -1.344 1.00 23.59 1117 THR B N 1
ATOM 3318 C CA . THR B 1 117 ? 19.729 -31.069 -1.176 1.00 23.01 1117 THR B CA 1
ATOM 3319 C C . THR B 1 117 ? 19.218 -29.743 -0.638 1.00 25.02 1117 THR B C 1
ATOM 3320 O O . THR B 1 117 ? 19.723 -29.222 0.359 1.00 25.95 1117 THR B O 1
ATOM 3324 N N . ALA B 1 118 ? 18.202 -29.209 -1.312 1.00 24.46 1118 ALA B N 1
ATOM 3325 C CA . ALA B 1 118 ? 17.554 -27.972 -0.900 1.00 25.15 1118 ALA B CA 1
ATOM 3326 C C . ALA B 1 118 ? 16.429 -28.444 0.026 1.00 24.36 1118 ALA B C 1
ATOM 3327 O O . ALA B 1 118 ? 16.121 -29.630 0.065 1.00 25.14 1118 ALA B O 1
ATOM 3329 N N . PRO B 1 119 ? 15.794 -27.523 0.765 1.00 25.46 1119 PRO B N 1
ATOM 3330 C CA . PRO B 1 119 ? 14.710 -27.841 1.704 1.00 26.86 1119 PRO B CA 1
ATOM 3331 C C . PRO B 1 119 ? 13.522 -28.666 1.216 1.00 27.20 1119 PRO B C 1
ATOM 3332 O O . PRO B 1 119 ? 13.050 -28.508 0.089 1.00 28.30 1119 PRO B O 1
ATOM 3336 N N . VAL B 1 120 ? 13.052 -29.554 2.085 1.00 26.28 1120 VAL B N 1
ATOM 3337 C CA . VAL B 1 120 ? 11.880 -30.377 1.802 1.00 26.36 1120 VAL B CA 1
ATOM 3338 C C . VAL B 1 120 ? 10.948 -30.180 2.988 1.00 25.75 1120 VAL B C 1
ATOM 3339 O O . VAL B 1 120 ? 11.395 -29.843 4.085 1.00 25.24 1120 VAL B O 1
ATOM 3343 N N . HIS B 1 121 ? 9.655 -30.379 2.769 1.00 24.74 1121 HIS B N 1
ATOM 3344 C CA . HIS B 1 121 ? 8.678 -30.208 3.831 1.00 25.11 1121 HIS B CA 1
ATOM 3345 C C . HIS B 1 121 ? 8.137 -31.564 4.268 1.00 25.28 1121 HIS B C 1
ATOM 3346 O O . HIS B 1 121 ? 7.359 -32.197 3.557 1.00 25.38 1121 HIS B O 1
ATOM 3353 N N . LYS B 1 122 ? 8.568 -32.012 5.443 1.00 25.39 1122 LYS B N 1
ATOM 3354 C CA . LYS B 1 122 ? 8.143 -33.301 5.983 1.00 25.92 1122 LYS B CA 1
ATOM 3355 C C . LYS B 1 122 ? 6.630 -33.414 6.150 1.00 24.47 1122 LYS B C 1
ATOM 3356 O O . LYS B 1 122 ? 6.038 -34.441 5.818 1.00 24.36 1122 LYS B O 1
ATOM 3362 N N . GLY B 1 123 ? 6.011 -32.356 6.662 1.00 22.87 1123 GLY B N 1
ATOM 3363 C CA . GLY B 1 123 ? 4.575 -32.365 6.883 1.00 25.26 1123 GLY B CA 1
ATOM 3364 C C . GLY B 1 123 ? 3.694 -32.740 5.702 1.00 25.41 1123 GLY B C 1
ATOM 3365 O O . GLY B 1 123 ? 2.820 -33.597 5.835 1.00 27.35 1123 GLY B O 1
ATOM 3366 N N . VAL B 1 124 ? 3.907 -32.110 4.549 1.00 25.51 1124 VAL B N 1
ATOM 3367 C CA . VAL B 1 124 ? 3.091 -32.401 3.371 1.00 25.27 1124 VAL B CA 1
ATOM 3368 C C . VAL B 1 124 ? 3.280 -33.827 2.841 1.00 25.71 1124 VAL B C 1
ATOM 3369 O O . VAL B 1 124 ? 2.362 -34.409 2.259 1.00 23.49 1124 VAL B O 1
ATOM 3373 N N . ILE B 1 125 ? 4.466 -34.392 3.041 1.00 24.10 1125 ILE B N 1
ATOM 3374 C CA . ILE B 1 125 ? 4.728 -35.748 2.581 1.00 25.45 1125 ILE B CA 1
ATOM 3375 C C . ILE B 1 125 ? 3.943 -36.739 3.441 1.00 25.54 1125 ILE B C 1
ATOM 3376 O O . ILE B 1 125 ? 3.378 -37.709 2.931 1.00 24.20 1125 ILE B O 1
ATOM 3381 N N . ASN B 1 126 ? 3.898 -36.489 4.745 1.00 26.53 1126 ASN B N 1
ATOM 3382 C CA . ASN B 1 126 ? 3.157 -37.361 5.649 1.00 28.15 1126 ASN B CA 1
ATOM 3383 C C . ASN B 1 126 ? 1.661 -37.269 5.343 1.00 28.84 1126 ASN B C 1
ATOM 3384 O O . ASN B 1 126 ? 0.935 -38.256 5.455 1.00 26.82 1126 ASN B O 1
ATOM 3389 N N . GLU B 1 127 ? 1.212 -36.082 4.942 1.00 30.50 1127 GLU B N 1
ATOM 3390 C CA . GLU B 1 127 ? -0.194 -35.857 4.611 1.00 33.13 1127 GLU B CA 1
ATOM 3391 C C . GLU B 1 127 ? -0.635 -36.647 3.382 1.00 31.65 1127 GLU B C 1
ATOM 3392 O O . GLU B 1 127 ? -1.813 -36.957 3.227 1.00 30.60 1127 GLU B O 1
ATOM 3398 N N . ALA B 1 128 ? 0.310 -36.958 2.503 1.00 31.92 1128 ALA B N 1
ATOM 3399 C CA . ALA B 1 128 ? -0.003 -37.717 1.296 1.00 31.32 1128 ALA B CA 1
ATOM 3400 C C . ALA B 1 128 ? -0.091 -39.198 1.640 1.00 30.97 1128 ALA B C 1
ATOM 3401 O O . ALA B 1 128 ? -0.420 -40.031 0.791 1.00 30.90 1128 ALA B O 1
ATOM 3403 N N . GLY B 1 129 ? 0.204 -39.517 2.897 1.00 29.80 1129 GLY B N 1
ATOM 3404 C CA . GLY B 1 129 ? 0.157 -40.894 3.349 1.00 26.39 1129 GLY B CA 1
ATOM 3405 C C . GLY B 1 129 ? 1.432 -41.648 3.042 1.00 27.09 1129 GLY B C 1
ATOM 3406 O O . GLY B 1 129 ? 1.445 -42.879 3.031 1.00 25.71 1129 GLY B O 1
ATOM 3407 N N . ILE B 1 130 ? 2.514 -40.912 2.804 1.00 27.79 1130 ILE B N 1
ATOM 3408 C CA . ILE B 1 130 ? 3.799 -41.525 2.483 1.00 28.47 1130 ILE B CA 1
ATOM 3409 C C . ILE B 1 130 ? 4.736 -41.600 3.680 1.00 28.86 1130 ILE B C 1
ATOM 3410 O O . ILE B 1 130 ? 5.074 -40.581 4.277 1.00 28.51 1130 ILE B O 1
ATOM 3415 N N . PRO B 1 131 ? 5.179 -42.816 4.038 1.00 29.81 1131 PRO B N 1
ATOM 3416 C CA . PRO B 1 131 ? 6.090 -42.978 5.173 1.00 30.30 1131 PRO B CA 1
ATOM 3417 C C . PRO B 1 131 ? 7.294 -42.066 4.967 1.00 30.35 1131 PRO B C 1
ATOM 3418 O O . PRO B 1 131 ? 8.017 -42.200 3.981 1.00 28.04 1131 PRO B O 1
ATOM 3422 N N . PHE B 1 132 ? 7.502 -41.128 5.880 1.00 30.14 1132 PHE B N 1
ATOM 3423 C CA . PHE B 1 132 ? 8.629 -40.214 5.742 1.00 32.49 1132 PHE B CA 1
ATOM 3424 C C . PHE B 1 132 ? 9.041 -39.660 7.090 1.00 33.24 1132 PHE B C 1
ATOM 3425 O O . PHE B 1 132 ? 8.435 -38.712 7.592 1.00 34.62 1132 PHE B O 1
ATOM 3433 N N . SER B 1 133 ? 10.077 -40.254 7.673 1.00 33.89 1133 SER B N 1
ATOM 3434 C CA . SER B 1 133 ? 10.574 -39.815 8.971 1.00 34.42 1133 SER B CA 1
ATOM 3435 C C . SER B 1 133 ? 11.358 -38.517 8.831 1.00 33.47 1133 SER B C 1
ATOM 3436 O O . SER B 1 133 ? 11.504 -37.765 9.791 1.00 35.01 1133 SER B O 1
ATOM 3439 N N . GLY B 1 134 ? 11.859 -38.260 7.628 1.00 32.72 1134 GLY B N 1
ATOM 3440 C CA . GLY B 1 134 ? 12.629 -37.052 7.395 1.00 31.12 1134 GLY B CA 1
ATOM 3441 C C . GLY B 1 134 ? 13.571 -37.157 6.208 1.00 30.14 1134 GLY B C 1
ATOM 3442 O O . GLY B 1 134 ? 13.780 -38.234 5.647 1.00 30.52 1134 GLY B O 1
ATOM 3443 N N . HIS B 1 135 ? 14.144 -36.018 5.836 1.00 30.39 1135 HIS B N 1
ATOM 3444 C CA . HIS B 1 135 ? 15.071 -35.911 4.714 1.00 29.04 1135 HIS B CA 1
ATOM 3445 C C . HIS B 1 135 ? 16.234 -36.895 4.845 1.00 28.70 1135 HIS B C 1
ATOM 3446 O O . HIS B 1 135 ? 16.485 -37.705 3.953 1.00 28.08 1135 HIS B O 1
ATOM 3453 N N . THR B 1 136 ? 16.939 -36.817 5.969 1.00 27.64 1136 THR B N 1
ATOM 3454 C CA . THR B 1 136 ? 18.092 -37.675 6.224 1.00 27.88 1136 THR B CA 1
ATOM 3455 C C . THR B 1 136 ? 17.764 -39.161 6.393 1.00 26.73 1136 THR B C 1
ATOM 3456 O O . THR B 1 136 ? 18.496 -40.024 5.904 1.00 27.54 1136 THR B O 1
ATOM 3460 N N . GLU B 1 137 ? 16.677 -39.460 7.094 1.00 24.89 1137 GLU B N 1
ATOM 3461 C CA . GLU B 1 137 ? 16.280 -40.844 7.311 1.00 25.50 1137 GLU B CA 1
ATOM 3462 C C . GLU B 1 137 ? 15.981 -41.520 5.967 1.00 25.08 1137 GLU B C 1
ATOM 3463 O O . GLU B 1 137 ? 16.318 -42.684 5.761 1.00 22.39 1137 GLU B O 1
ATOM 3469 N N . PHE B 1 138 ? 15.350 -40.774 5.063 1.00 24.00 1138 PHE B N 1
ATOM 3470 C CA . PHE B 1 138 ? 14.995 -41.284 3.740 1.00 24.61 1138 PHE B CA 1
ATOM 3471 C C . PHE B 1 138 ? 16.235 -41.761 2.995 1.00 24.45 1138 PHE B C 1
ATOM 3472 O O . PHE B 1 138 ? 16.279 -42.883 2.484 1.00 24.16 1138 PHE B O 1
ATOM 3480 N N . LEU B 1 139 ? 17.243 -40.897 2.936 1.00 25.06 1139 LEU B N 1
ATOM 3481 C CA . LEU B 1 139 ? 18.487 -41.216 2.249 1.00 26.46 1139 LEU B CA 1
ATOM 3482 C C . LEU B 1 139 ? 19.231 -42.352 2.934 1.00 26.50 1139 LEU B C 1
ATOM 3483 O O . LEU B 1 139 ? 19.866 -43.177 2.274 1.00 27.11 1139 LEU B O 1
ATOM 3488 N N . ALA B 1 140 ? 19.152 -42.393 4.259 1.00 25.50 1140 ALA B N 1
ATOM 3489 C CA . ALA B 1 140 ? 19.802 -43.450 5.017 1.00 24.47 1140 ALA B CA 1
ATOM 3490 C C . ALA B 1 140 ? 19.184 -44.793 4.612 1.00 25.24 1140 ALA B C 1
ATOM 3491 O O . ALA B 1 140 ? 19.902 -45.759 4.335 1.00 25.89 1140 ALA B O 1
ATOM 3493 N N . ASP B 1 141 ? 17.853 -44.850 4.579 1.00 23.42 1141 ASP B N 1
ATOM 3494 C CA . ASP B 1 141 ? 17.149 -46.073 4.189 1.00 22.97 1141 ASP B CA 1
ATOM 3495 C C . ASP B 1 141 ? 17.514 -46.463 2.756 1.00 21.86 1141 ASP B C 1
ATOM 3496 O O . ASP B 1 141 ? 17.740 -47.631 2.461 1.00 19.71 1141 ASP B O 1
ATOM 3501 N N . LEU B 1 142 ? 17.565 -45.473 1.873 1.00 21.58 1142 LEU B N 1
ATOM 3502 C CA . LEU B 1 142 ? 17.901 -45.716 0.473 1.00 21.93 1142 LEU B CA 1
ATOM 3503 C C . LEU B 1 142 ? 19.294 -46.319 0.329 1.00 23.49 1142 LEU B C 1
ATOM 3504 O O . LEU B 1 142 ? 19.502 -47.239 -0.461 1.00 23.19 1142 LEU B O 1
ATOM 3509 N N . THR B 1 143 ? 20.249 -45.803 1.097 1.00 24.19 1143 THR B N 1
ATOM 3510 C CA . THR B 1 143 ? 21.626 -46.288 1.030 1.00 24.41 1143 THR B CA 1
ATOM 3511 C C . THR B 1 143 ? 21.893 -47.467 1.964 1.00 24.97 1143 THR B C 1
ATOM 3512 O O . THR B 1 143 ? 23.021 -47.946 2.057 1.00 25.24 1143 THR B O 1
ATOM 3516 N N . HIS B 1 144 ? 20.856 -47.933 2.651 1.00 24.99 1144 HIS B N 1
ATOM 3517 C CA . HIS B 1 144 ? 20.986 -49.054 3.578 1.00 28.28 1144 HIS B CA 1
ATOM 3518 C C . HIS B 1 144 ? 21.979 -48.766 4.709 1.00 27.76 1144 HIS B C 1
ATOM 3519 O O . HIS B 1 144 ? 22.736 -49.640 5.133 1.00 26.39 1144 HIS B O 1
ATOM 3526 N N . THR B 1 145 ? 21.953 -47.530 5.201 1.00 26.88 1145 THR B N 1
ATOM 3527 C CA . THR B 1 145 ? 22.830 -47.110 6.285 1.00 26.18 1145 THR B CA 1
ATOM 3528 C C . THR B 1 145 ? 22.049 -47.085 7.594 1.00 26.60 1145 THR B C 1
ATOM 3529 O O . THR B 1 145 ? 21.084 -46.338 7.742 1.00 25.63 1145 THR B O 1
ATOM 3533 N N . ALA B 1 146 ? 22.478 -47.909 8.543 1.00 27.19 1146 ALA B N 1
ATOM 3534 C CA . ALA B 1 146 ? 21.821 -48.001 9.839 1.00 27.73 1146 ALA B CA 1
ATOM 3535 C C . ALA B 1 146 ? 22.080 -46.800 10.743 1.00 27.91 1146 ALA B C 1
ATOM 3536 O O . ALA B 1 146 ? 21.190 -46.376 11.480 1.00 27.37 1146 ALA B O 1
ATOM 3538 N N . GLN B 1 147 ? 23.289 -46.251 10.686 1.00 26.59 1147 GLN B N 1
ATOM 3539 C CA . GLN B 1 147 ? 23.635 -45.120 11.538 1.00 27.98 1147 GLN B CA 1
ATOM 3540 C C . GLN B 1 147 ? 24.285 -43.972 10.792 1.00 26.03 1147 GLN B C 1
ATOM 3541 O O . GLN B 1 147 ? 25.161 -44.181 9.957 1.00 24.59 1147 GLN B O 1
ATOM 3547 N N . VAL B 1 148 ? 23.851 -42.756 11.099 1.00 23.77 1148 VAL B N 1
ATOM 3548 C CA . VAL B 1 148 ? 24.417 -41.566 10.473 1.00 24.15 1148 VAL B CA 1
ATOM 3549 C C . VAL B 1 148 ? 24.690 -40.523 11.548 1.00 23.25 1148 VAL B C 1
ATOM 3550 O O . VAL B 1 148 ? 24.136 -40.590 12.647 1.00 21.62 1148 VAL B O 1
ATOM 3554 N N . VAL B 1 149 ? 25.551 -39.566 11.225 1.00 21.93 1149 VAL B N 1
ATOM 3555 C CA . VAL B 1 149 ? 25.874 -38.488 12.146 1.00 20.56 1149 VAL B CA 1
ATOM 3556 C C . VAL B 1 149 ? 25.662 -37.161 11.429 1.00 20.48 1149 VAL B C 1
ATOM 3557 O O . VAL B 1 149 ? 26.106 -36.982 10.295 1.00 20.71 1149 VAL B O 1
ATOM 3577 N N . LEU B 1 152 ? 27.258 -30.132 11.075 1.00 22.39 1152 LEU B N 1
ATOM 3578 C CA . LEU B 1 152 ? 27.002 -28.811 10.523 1.00 26.15 1152 LEU B CA 1
ATOM 3579 C C . LEU B 1 152 ? 28.341 -28.140 10.284 1.00 27.15 1152 LEU B C 1
ATOM 3580 O O . LEU B 1 152 ? 29.301 -28.378 11.017 1.00 26.57 1152 LEU B O 1
ATOM 3585 N N . ALA B 1 153 ? 28.412 -27.306 9.256 1.00 27.28 1153 ALA B N 1
ATOM 3586 C CA . ALA B 1 153 ? 29.656 -26.629 8.946 1.00 29.31 1153 ALA B CA 1
ATOM 3587 C C . ALA B 1 153 ? 29.447 -25.285 8.278 1.00 31.31 1153 ALA B C 1
ATOM 3588 O O . ALA B 1 153 ? 28.438 -25.040 7.614 1.00 32.44 1153 ALA B O 1
ATOM 3590 N N . THR B 1 154 ? 30.421 -24.414 8.485 1.00 32.74 1154 THR B N 1
ATOM 3591 C CA . THR B 1 154 ? 30.426 -23.088 7.903 1.00 34.90 1154 THR B CA 1
ATOM 3592 C C . THR B 1 154 ? 31.893 -22.935 7.562 1.00 34.45 1154 THR B C 1
ATOM 3593 O O . THR B 1 154 ? 32.709 -23.754 7.982 1.00 32.05 1154 THR B O 1
ATOM 3597 N N . ARG B 1 155 ? 32.238 -21.914 6.795 1.00 35.42 1155 ARG B N 1
ATOM 3598 C CA . ARG B 1 155 ? 33.632 -21.726 6.432 1.00 36.14 1155 ARG B CA 1
ATOM 3599 C C . ARG B 1 155 ? 34.512 -21.646 7.680 1.00 36.02 1155 ARG B C 1
ATOM 3600 O O . ARG B 1 155 ? 34.351 -20.750 8.512 1.00 37.17 1155 ARG B O 1
ATOM 3608 N N . GLY B 1 156 ? 35.424 -22.604 7.815 1.00 33.86 1156 GLY B N 1
ATOM 3609 C CA . GLY B 1 156 ? 36.334 -22.609 8.945 1.00 31.89 1156 GLY B CA 1
ATOM 3610 C C . GLY B 1 156 ? 35.857 -23.238 10.241 1.00 30.47 1156 GLY B C 1
ATOM 3611 O O . GLY B 1 156 ? 36.516 -23.094 11.266 1.00 31.66 1156 GLY B O 1
ATOM 3612 N N . LEU B 1 157 ? 34.728 -23.934 10.221 1.00 28.42 1157 LEU B N 1
ATOM 3613 C CA . LEU B 1 157 ? 34.234 -24.559 11.446 1.00 25.73 1157 LEU B CA 1
ATOM 3614 C C . LEU B 1 157 ? 33.252 -25.692 11.176 1.00 23.25 1157 LEU B C 1
ATOM 3615 O O . LEU B 1 157 ? 32.277 -25.523 10.440 1.00 23.51 1157 LEU B O 1
ATOM 3620 N N . ARG B 1 158 ? 33.528 -26.846 11.778 1.00 19.90 1158 ARG B N 1
ATOM 3621 C CA . ARG B 1 158 ? 32.691 -28.032 11.639 1.00 19.81 1158 ARG B CA 1
ATOM 3622 C C . ARG B 1 158 ? 32.210 -28.465 13.021 1.00 18.82 1158 ARG B C 1
ATOM 3623 O O . ARG B 1 158 ? 33.012 -28.593 13.955 1.00 16.65 1158 ARG B O 1
ATOM 3631 N N . VAL B 1 159 ? 30.909 -28.703 13.146 1.00 15.62 1159 VAL B N 1
ATOM 3632 C CA . VAL B 1 159 ? 30.345 -29.129 14.424 1.00 14.69 1159 VAL B CA 1
ATOM 3633 C C . VAL B 1 159 ? 29.435 -30.343 14.279 1.00 16.37 1159 VAL B C 1
ATOM 3634 O O . VAL B 1 159 ? 28.325 -30.231 13.743 1.00 16.06 1159 VAL B O 1
ATOM 3638 N N . ALA B 1 160 ? 29.903 -31.499 14.750 1.00 14.75 1160 ALA B N 1
ATOM 3639 C CA . ALA B 1 160 ? 29.097 -32.720 14.700 1.00 15.13 1160 ALA B CA 1
ATOM 3640 C C . ALA B 1 160 ? 28.233 -32.731 15.955 1.00 15.93 1160 ALA B C 1
ATOM 3641 O O . ALA B 1 160 ? 28.614 -32.150 16.973 1.00 16.15 1160 ALA B O 1
ATOM 3643 N N . LEU B 1 161 ? 27.074 -33.385 15.891 1.00 15.38 1161 LEU B N 1
ATOM 3644 C CA . LEU B 1 161 ? 26.163 -33.444 17.033 1.00 17.46 1161 LEU B CA 1
ATOM 3645 C C . LEU B 1 161 ? 25.932 -34.860 17.570 1.00 16.60 1161 LEU B C 1
ATOM 3646 O O . LEU B 1 161 ? 25.648 -35.780 16.801 1.00 17.77 1161 LEU B O 1
ATOM 3651 N N . ALA B 1 162 ? 26.039 -35.026 18.889 1.00 16.36 1162 ALA B N 1
ATOM 3652 C CA . ALA B 1 162 ? 25.810 -36.324 19.527 1.00 16.90 1162 ALA B CA 1
ATOM 3653 C C . ALA B 1 162 ? 24.307 -36.602 19.537 1.00 17.59 1162 ALA B C 1
ATOM 3654 O O . ALA B 1 162 ? 23.878 -37.750 19.439 1.00 18.89 1162 ALA B O 1
ATOM 3656 N N . THR B 1 163 ? 23.514 -35.542 19.686 1.00 16.78 1163 THR B N 1
ATOM 3657 C CA . THR B 1 163 ? 22.057 -35.650 19.663 1.00 16.45 1163 THR B CA 1
ATOM 3658 C C . THR B 1 163 ? 21.595 -34.511 18.770 1.00 16.99 1163 THR B C 1
ATOM 3659 O O . THR B 1 163 ? 22.256 -33.475 18.698 1.00 17.23 1163 THR B O 1
ATOM 3663 N N . THR B 1 164 ? 20.463 -34.679 18.097 1.00 17.33 1164 THR B N 1
ATOM 3664 C CA . THR B 1 164 ? 20.004 -33.628 17.199 1.00 19.31 1164 THR B CA 1
ATOM 3665 C C . THR B 1 164 ? 18.672 -32.990 17.560 1.00 20.55 1164 THR B C 1
ATOM 3666 O O . THR B 1 164 ? 18.607 -32.097 18.407 1.00 19.56 1164 THR B O 1
ATOM 3670 N N . HIS B 1 165 ? 17.610 -33.450 16.912 1.00 22.12 1165 HIS B N 1
ATOM 3671 C CA . HIS B 1 165 ? 16.289 -32.896 17.146 1.00 23.10 1165 HIS B CA 1
ATOM 3672 C C . HIS B 1 165 ? 15.534 -33.599 18.252 1.00 23.01 1165 HIS B C 1
ATOM 3673 O O . HIS B 1 165 ? 14.735 -34.504 18.016 1.00 22.85 1165 HIS B O 1
ATOM 3680 N N . LEU B 1 166 ? 15.812 -33.152 19.471 1.00 21.74 1166 LEU B N 1
ATOM 3681 C CA . LEU B 1 166 ? 15.197 -33.686 20.674 1.00 21.28 1166 LEU B CA 1
ATOM 3682 C C . LEU B 1 166 ? 14.845 -32.547 21.610 1.00 20.87 1166 LEU B C 1
ATOM 3683 O O . LEU B 1 166 ? 15.495 -31.496 21.595 1.00 18.68 1166 LEU B O 1
ATOM 3688 N N . PRO B 1 167 ? 13.802 -32.737 22.432 1.00 19.65 1167 PRO B N 1
ATOM 3689 C CA . PRO B 1 167 ? 13.437 -31.684 23.379 1.00 18.23 1167 PRO B CA 1
ATOM 3690 C C . PRO B 1 167 ? 14.667 -31.601 24.289 1.00 18.43 1167 PRO B C 1
ATOM 3691 O O . PRO B 1 167 ? 15.310 -32.622 24.559 1.00 15.90 1167 PRO B O 1
ATOM 3695 N N . LEU B 1 168 ? 15.003 -30.407 24.756 1.00 18.82 1168 LEU B N 1
ATOM 3696 C CA . LEU B 1 168 ? 16.169 -30.250 25.614 1.00 18.91 1168 LEU B CA 1
ATOM 3697 C C . LEU B 1 168 ? 16.150 -31.217 26.809 1.00 17.37 1168 LEU B C 1
ATOM 3698 O O . LEU B 1 168 ? 17.191 -31.755 27.192 1.00 18.77 1168 LEU B O 1
ATOM 3703 N N . ARG B 1 169 ? 14.970 -31.457 27.377 1.00 16.91 1169 ARG B N 1
ATOM 3704 C CA . ARG B 1 169 ? 14.851 -32.334 28.545 1.00 17.50 1169 ARG B CA 1
ATOM 3705 C C . ARG B 1 169 ? 15.221 -33.799 28.291 1.00 17.19 1169 ARG B C 1
ATOM 3706 O O . ARG B 1 169 ? 15.451 -34.554 29.235 1.00 16.78 1169 ARG B O 1
ATOM 3714 N N . GLU B 1 170 ? 15.289 -34.200 27.027 1.00 16.57 1170 GLU B N 1
ATOM 3715 C CA . GLU B 1 170 ? 15.635 -35.582 26.693 1.00 17.00 1170 GLU B CA 1
ATOM 3716 C C . GLU B 1 170 ? 17.119 -35.767 26.392 1.00 16.58 1170 GLU B C 1
ATOM 3717 O O . GLU B 1 170 ? 17.603 -36.895 26.266 1.00 16.58 1170 GLU B O 1
ATOM 3723 N N . VAL B 1 171 ? 17.850 -34.662 26.296 1.00 17.88 1171 VAL B N 1
ATOM 3724 C CA . VAL B 1 171 ? 19.274 -34.723 25.979 1.00 16.69 1171 VAL B CA 1
ATOM 3725 C C . VAL B 1 171 ? 20.151 -35.497 26.966 1.00 17.20 1171 VAL B C 1
ATOM 3726 O O . VAL B 1 171 ? 20.809 -36.466 26.583 1.00 16.39 1171 VAL B O 1
ATOM 3730 N N . ALA B 1 172 ? 20.159 -35.083 28.230 1.00 16.00 1172 ALA B N 1
ATOM 3731 C CA . ALA B 1 172 ? 20.998 -35.733 29.235 1.00 16.81 1172 ALA B CA 1
ATOM 3732 C C . ALA B 1 172 ? 20.973 -37.263 29.229 1.00 19.12 1172 ALA B C 1
ATOM 3733 O O . ALA B 1 172 ? 22.034 -37.895 29.223 1.00 17.27 1172 ALA B O 1
ATOM 3735 N N . ASP B 1 173 ? 19.782 -37.860 29.233 1.00 19.74 1173 ASP B N 1
ATOM 3736 C CA . ASP B 1 173 ? 19.679 -39.318 29.238 1.00 23.45 1173 ASP B CA 1
ATOM 3737 C C . ASP B 1 173 ? 20.061 -39.971 27.912 1.00 23.69 1173 ASP B C 1
ATOM 3738 O O . ASP B 1 173 ? 20.304 -41.177 27.860 1.00 23.96 1173 ASP B O 1
ATOM 3743 N N . ALA B 1 174 ? 20.120 -39.183 26.843 1.00 22.48 1174 ALA B N 1
ATOM 3744 C CA . ALA B 1 174 ? 20.491 -39.720 25.539 1.00 22.05 1174 ALA B CA 1
ATOM 3745 C C . ALA B 1 174 ? 22.009 -39.850 25.410 1.00 21.48 1174 ALA B C 1
ATOM 3746 O O . ALA B 1 174 ? 22.502 -40.565 24.544 1.00 21.69 1174 ALA B O 1
ATOM 3748 N N . ILE B 1 175 ? 22.752 -39.151 26.263 1.00 20.40 1175 ILE B N 1
ATOM 3749 C CA . ILE B 1 175 ? 24.206 -39.218 26.201 1.00 20.80 1175 ILE B CA 1
ATOM 3750 C C . ILE B 1 175 ? 24.696 -40.504 26.875 1.00 22.42 1175 ILE B C 1
ATOM 3751 O O . ILE B 1 175 ? 24.818 -40.576 28.094 1.00 23.75 1175 ILE B O 1
ATOM 3756 N N . SER B 1 176 ? 24.970 -41.522 26.069 1.00 23.39 1176 SER B N 1
ATOM 3757 C CA . SER B 1 176 ? 25.451 -42.798 26.591 1.00 23.60 1176 SER B CA 1
ATOM 3758 C C . SER B 1 176 ? 26.794 -43.124 25.961 1.00 22.38 1176 SER B C 1
ATOM 3759 O O . SER B 1 176 ? 27.185 -42.513 24.968 1.00 21.28 1176 SER B O 1
ATOM 3762 N N . ASP B 1 177 ? 27.501 -44.089 26.541 1.00 23.09 1177 ASP B N 1
ATOM 3763 C CA . ASP B 1 177 ? 28.799 -44.506 26.018 1.00 22.13 1177 ASP B CA 1
ATOM 3764 C C . ASP B 1 177 ? 28.589 -45.031 24.594 1.00 22.50 1177 ASP B C 1
ATOM 3765 O O . ASP B 1 177 ? 29.341 -44.700 23.678 1.00 20.07 1177 ASP B O 1
ATOM 3770 N N . GLU B 1 178 ? 27.548 -45.839 24.416 1.00 22.17 1178 GLU B N 1
ATOM 3771 C CA . GLU B 1 178 ? 27.232 -46.410 23.114 1.00 23.31 1178 GLU B CA 1
ATOM 3772 C C . GLU B 1 178 ? 27.045 -45.312 22.077 1.00 23.00 1178 GLU B C 1
ATOM 3773 O O . GLU B 1 178 ? 27.628 -45.372 20.990 1.00 21.34 1178 GLU B O 1
ATOM 3779 N N . ARG B 1 179 ? 26.238 -44.305 22.416 1.00 22.69 1179 ARG B N 1
ATOM 3780 C CA . ARG B 1 179 ? 25.982 -43.199 21.494 1.00 22.31 1179 ARG B CA 1
ATOM 3781 C C . ARG B 1 179 ? 27.245 -42.421 21.144 1.00 22.14 1179 ARG B C 1
ATOM 3782 O O . ARG B 1 179 ? 27.502 -42.148 19.972 1.00 23.06 1179 ARG B O 1
ATOM 3790 N N . LEU B 1 180 ? 28.031 -42.058 22.154 1.00 21.63 1180 LEU B N 1
ATOM 3791 C CA . LEU B 1 180 ? 29.262 -41.315 21.913 1.00 22.31 1180 LEU B CA 1
ATOM 3792 C C . LEU B 1 180 ? 30.241 -42.135 21.079 1.00 21.89 1180 LEU B C 1
ATOM 3793 O O . LEU B 1 180 ? 30.924 -41.599 20.204 1.00 19.88 1180 LEU B O 1
ATOM 3798 N N . THR B 1 181 ? 30.318 -43.431 21.370 1.00 19.90 1181 THR B N 1
ATOM 3799 C CA . THR B 1 181 ? 31.208 -44.317 20.638 1.00 21.11 1181 THR B CA 1
ATOM 3800 C C . THR B 1 181 ? 30.810 -44.345 19.157 1.00 19.85 1181 THR B C 1
ATOM 3801 O O . THR B 1 181 ? 31.647 -44.144 18.283 1.00 19.79 1181 THR B O 1
ATOM 3805 N N . ARG B 1 182 ? 29.531 -44.578 18.879 1.00 21.20 1182 ARG B N 1
ATOM 3806 C CA . ARG B 1 182 ? 29.060 -44.620 17.494 1.00 22.14 1182 ARG B CA 1
ATOM 3807 C C . ARG B 1 182 ? 29.334 -43.313 16.763 1.00 19.63 1182 ARG B C 1
ATOM 3808 O O . ARG B 1 182 ? 29.873 -43.316 15.659 1.00 16.75 1182 ARG B O 1
ATOM 3816 N N . VAL B 1 183 ? 28.960 -42.196 17.384 1.00 16.88 1183 VAL B N 1
ATOM 3817 C CA . VAL B 1 183 ? 29.151 -40.889 16.769 1.00 17.39 1183 VAL B CA 1
ATOM 3818 C C . VAL B 1 183 ? 30.618 -40.566 16.511 1.00 16.91 1183 VAL B C 1
ATOM 3819 O O . VAL B 1 183 ? 30.977 -40.148 15.414 1.00 16.06 1183 VAL B O 1
ATOM 3823 N N . ALA B 1 184 ? 31.461 -40.761 17.522 1.00 18.03 1184 ALA B N 1
ATOM 3824 C CA . ALA B 1 184 ? 32.890 -40.479 17.392 1.00 18.69 1184 ALA B CA 1
ATOM 3825 C C . ALA B 1 184 ? 33.559 -41.278 16.274 1.00 18.10 1184 ALA B C 1
ATOM 3826 O O . ALA B 1 184 ? 34.365 -40.737 15.516 1.00 19.60 1184 ALA B O 1
ATOM 3828 N N . ARG B 1 185 ? 33.237 -42.563 16.179 1.00 19.00 1185 ARG B N 1
ATOM 3829 C CA . ARG B 1 185 ? 33.820 -43.409 15.138 1.00 19.88 1185 ARG B CA 1
ATOM 3830 C C . ARG B 1 185 ? 33.422 -42.952 13.742 1.00 18.96 1185 ARG B C 1
ATOM 3831 O O . ARG B 1 185 ? 34.264 -42.843 12.850 1.00 18.94 1185 ARG B O 1
ATOM 3839 N N . ILE B 1 186 ? 32.140 -42.666 13.555 1.00 18.02 1186 ILE B N 1
ATOM 3840 C CA . ILE B 1 186 ? 31.662 -42.218 12.258 1.00 18.20 1186 ILE B CA 1
ATOM 3841 C C . ILE B 1 186 ? 32.297 -40.880 11.887 1.00 19.69 1186 ILE B C 1
ATOM 3842 O O . ILE B 1 186 ? 32.765 -40.693 10.756 1.00 18.76 1186 ILE B O 1
ATOM 3847 N N . LEU B 1 187 ? 32.331 -39.958 12.846 1.00 18.80 1187 LEU B N 1
ATOM 3848 C CA . LEU B 1 187 ? 32.911 -38.635 12.624 1.00 19.21 1187 LEU B CA 1
ATOM 3849 C C . LEU B 1 187 ? 34.377 -38.748 12.211 1.00 19.41 1187 LEU B C 1
ATOM 3850 O O . LEU B 1 187 ? 34.834 -38.081 11.282 1.00 18.94 1187 LEU B O 1
ATOM 3855 N N . HIS B 1 188 ? 35.112 -39.589 12.925 1.00 19.29 1188 HIS B N 1
ATOM 3856 C CA . HIS B 1 188 ? 36.522 -39.791 12.643 1.00 21.71 1188 HIS B CA 1
ATOM 3857 C C . HIS B 1 188 ? 36.710 -40.405 11.260 1.00 22.38 1188 HIS B C 1
ATOM 3858 O O . HIS B 1 188 ? 37.452 -39.873 10.432 1.00 23.31 1188 HIS B O 1
ATOM 3865 N N . ALA B 1 189 ? 36.020 -41.514 11.018 1.00 23.32 1189 ALA B N 1
ATOM 3866 C CA . ALA B 1 189 ? 36.113 -42.227 9.748 1.00 25.07 1189 ALA B CA 1
ATOM 3867 C C . ALA B 1 189 ? 35.814 -41.349 8.537 1.00 24.68 1189 ALA B C 1
ATOM 3868 O O . ALA B 1 189 ? 36.521 -41.423 7.532 1.00 25.45 1189 ALA B O 1
ATOM 3870 N N . ASP B 1 190 ? 34.781 -40.513 8.631 1.00 23.92 1190 ASP B N 1
ATOM 3871 C CA . ASP B 1 190 ? 34.409 -39.634 7.522 1.00 23.72 1190 ASP B CA 1
ATOM 3872 C C . ASP B 1 190 ? 35.297 -38.407 7.344 1.00 22.94 1190 ASP B C 1
ATOM 3873 O O . ASP B 1 190 ? 35.542 -37.985 6.217 1.00 22.71 1190 ASP B O 1
ATOM 3878 N N . LEU B 1 191 ? 35.771 -37.813 8.434 1.00 21.24 1191 LEU B N 1
ATOM 3879 C CA . LEU B 1 191 ? 36.660 -36.662 8.281 1.00 21.14 1191 LEU B CA 1
ATOM 3880 C C . LEU B 1 191 ? 37.915 -37.161 7.572 1.00 22.36 1191 LEU B C 1
ATOM 3881 O O . LEU B 1 191 ? 38.537 -36.446 6.782 1.00 21.58 1191 LEU B O 1
ATOM 3886 N N . ARG B 1 192 ? 38.268 -38.407 7.864 1.00 22.86 1192 ARG B N 1
ATOM 3887 C CA . ARG B 1 192 ? 39.438 -39.042 7.282 1.00 25.04 1192 ARG B CA 1
ATOM 3888 C C . ARG B 1 192 ? 39.213 -39.385 5.811 1.00 25.86 1192 ARG B C 1
ATOM 3889 O O . ARG B 1 192 ? 39.980 -38.968 4.948 1.00 27.23 1192 ARG B O 1
ATOM 3897 N N . ASP B 1 193 ? 38.142 -40.126 5.537 1.00 27.05 1193 ASP B N 1
ATOM 3898 C CA . ASP B 1 193 ? 37.828 -40.571 4.183 1.00 27.65 1193 ASP B CA 1
ATOM 3899 C C . ASP B 1 193 ? 37.164 -39.577 3.238 1.00 28.87 1193 ASP B C 1
ATOM 3900 O O . ASP B 1 193 ? 37.479 -39.554 2.045 1.00 31.41 1193 ASP B O 1
ATOM 3905 N N . LYS B 1 194 ? 36.246 -38.763 3.749 1.00 27.33 1194 LYS B N 1
ATOM 3906 C CA . LYS B 1 194 ? 35.554 -37.806 2.899 1.00 26.98 1194 LYS B CA 1
ATOM 3907 C C . LYS B 1 194 ? 36.132 -36.396 2.896 1.00 27.52 1194 LYS B C 1
ATOM 3908 O O . LYS B 1 194 ? 35.797 -35.593 2.024 1.00 28.24 1194 LYS B O 1
ATOM 3914 N N . PHE B 1 195 ? 36.996 -36.087 3.858 1.00 26.97 1195 PHE B N 1
ATOM 3915 C CA . PHE B 1 195 ? 37.596 -34.757 3.911 1.00 28.72 1195 PHE B CA 1
ATOM 3916 C C . PHE B 1 195 ? 39.119 -34.805 3.824 1.00 29.71 1195 PHE B C 1
ATOM 3917 O O . PHE B 1 195 ? 39.794 -33.775 3.936 1.00 30.17 1195 PHE B O 1
ATOM 3925 N N . GLY B 1 196 ? 39.649 -36.009 3.630 1.00 29.61 1196 GLY B N 1
ATOM 3926 C CA . GLY B 1 196 ? 41.083 -36.192 3.503 1.00 31.28 1196 GLY B CA 1
ATOM 3927 C C . GLY B 1 196 ? 41.909 -35.788 4.708 1.00 32.39 1196 GLY B C 1
ATOM 3928 O O . GLY B 1 196 ? 43.015 -35.266 4.554 1.00 33.33 1196 GLY B O 1
ATOM 3929 N N . ILE B 1 197 ? 41.384 -36.022 5.906 1.00 30.54 1197 ILE B N 1
ATOM 3930 C CA . ILE B 1 197 ? 42.110 -35.675 7.122 1.00 31.03 1197 ILE B CA 1
ATOM 3931 C C . ILE B 1 197 ? 42.579 -36.960 7.796 1.00 29.90 1197 ILE B C 1
ATOM 3932 O O . ILE B 1 197 ? 41.801 -37.650 8.453 1.00 30.50 1197 ILE B O 1
ATOM 3937 N N . ALA B 1 198 ? 43.862 -37.263 7.627 1.00 29.67 1198 ALA B N 1
ATOM 3938 C CA . ALA B 1 198 ? 44.472 -38.474 8.170 1.00 30.58 1198 ALA B CA 1
ATOM 3939 C C . ALA B 1 198 ? 44.218 -38.742 9.653 1.00 29.70 1198 ALA B C 1
ATOM 3940 O O . ALA B 1 198 ? 43.813 -39.841 10.027 1.00 31.50 1198 ALA B O 1
ATOM 3942 N N . HIS B 1 199 ? 44.465 -37.745 10.496 1.00 30.21 1199 HIS B N 1
ATOM 3943 C CA . HIS B 1 199 ? 44.274 -37.900 11.937 1.00 29.40 1199 HIS B CA 1
ATOM 3944 C C . HIS B 1 199 ? 43.466 -36.724 12.470 1.00 28.47 1199 HIS B C 1
ATOM 3945 O O . HIS B 1 199 ? 44.024 -35.769 13.016 1.00 28.33 1199 HIS B O 1
ATOM 3952 N N . PRO B 1 200 ? 42.132 -36.780 12.317 1.00 26.03 1200 PRO B N 1
ATOM 3953 C CA . PRO B 1 200 ? 41.244 -35.710 12.779 1.00 25.34 1200 PRO B CA 1
ATOM 3954 C C . PRO B 1 200 ? 41.413 -35.362 14.256 1.00 25.31 1200 PRO B C 1
ATOM 3955 O O . PRO B 1 200 ? 41.404 -36.243 15.118 1.00 24.77 1200 PRO B O 1
ATOM 3959 N N . ARG B 1 201 ? 41.584 -34.077 14.540 1.00 24.67 1201 ARG B N 1
ATOM 3960 C CA . ARG B 1 201 ? 41.694 -33.621 15.921 1.00 24.98 1201 ARG B CA 1
ATOM 3961 C C . ARG B 1 201 ? 40.297 -33.102 16.241 1.00 23.02 1201 ARG B C 1
ATOM 3962 O O . ARG B 1 201 ? 39.861 -32.066 15.726 1.00 20.90 1201 ARG B O 1
ATOM 3970 N N . ILE B 1 202 ? 39.595 -33.841 17.087 1.00 21.71 1202 ILE B N 1
ATOM 3971 C CA . ILE B 1 202 ? 38.228 -33.506 17.450 1.00 19.67 1202 ILE B CA 1
ATOM 3972 C C . ILE B 1 202 ? 38.077 -33.021 18.890 1.00 19.46 1202 ILE B C 1
ATOM 3973 O O . ILE B 1 202 ? 38.364 -33.760 19.827 1.00 18.74 1202 ILE B O 1
ATOM 3978 N N . LEU B 1 203 ? 37.616 -31.782 19.056 1.00 18.68 1203 LEU B N 1
ATOM 3979 C CA . LEU B 1 203 ? 37.398 -31.218 20.385 1.00 17.89 1203 LEU B CA 1
ATOM 3980 C C . LEU B 1 203 ? 35.993 -31.623 20.841 1.00 18.07 1203 LEU B C 1
ATOM 3981 O O . LEU B 1 203 ? 35.011 -31.398 20.126 1.00 16.63 1203 LEU B O 1
ATOM 3986 N N . VAL B 1 204 ? 35.888 -32.211 22.028 1.00 16.53 1204 VAL B N 1
ATOM 3987 C CA . VAL B 1 204 ? 34.591 -32.655 22.531 1.00 16.57 1204 VAL B CA 1
ATOM 3988 C C . VAL B 1 204 ? 34.024 -31.811 23.678 1.00 18.35 1204 VAL B C 1
ATOM 3989 O O . VAL B 1 204 ? 34.698 -31.588 24.689 1.00 18.69 1204 VAL B O 1
ATOM 3993 N N . CYS B 1 205 ? 32.782 -31.355 23.513 1.00 16.37 1205 CYS B N 1
ATOM 3994 C CA . CYS B 1 205 ? 32.100 -30.563 24.534 1.00 16.18 1205 CYS B CA 1
ATOM 3995 C C . CYS B 1 205 ? 31.606 -31.447 25.669 1.00 17.25 1205 CYS B C 1
ATOM 3996 O O . CYS B 1 205 ? 31.264 -32.617 25.465 1.00 18.14 1205 CYS B O 1
ATOM 3999 N N . GLY B 1 206 ? 31.555 -30.881 26.869 1.00 14.58 1206 GLY B N 1
ATOM 4000 C CA . GLY B 1 206 ? 31.000 -31.624 27.981 1.00 15.19 1206 GLY B CA 1
ATOM 4001 C C . GLY B 1 206 ? 29.493 -31.426 27.840 1.00 15.73 1206 GLY B C 1
ATOM 4002 O O . GLY B 1 206 ? 29.052 -30.576 27.064 1.00 16.87 1206 GLY B O 1
ATOM 4003 N N . LEU B 1 207 ? 28.694 -32.204 28.559 1.00 15.16 1207 LEU B N 1
ATOM 4004 C CA . LEU B 1 207 ? 27.240 -32.068 28.490 1.00 15.14 1207 LEU B CA 1
ATOM 4005 C C . LEU B 1 207 ? 26.746 -30.883 29.332 1.00 15.70 1207 LEU B C 1
ATOM 4006 O O . LEU B 1 207 ? 25.839 -30.141 28.930 1.00 12.95 1207 LEU B O 1
ATOM 4011 N N . ASN B 1 208 ? 27.344 -30.739 30.510 1.00 15.03 1208 ASN B N 1
ATOM 4012 C CA . ASN B 1 208 ? 26.998 -29.695 31.464 1.00 14.79 1208 ASN B CA 1
ATOM 4013 C C . ASN B 1 208 ? 27.891 -28.471 31.333 1.00 16.03 1208 ASN B C 1
ATOM 4014 O O . ASN B 1 208 ? 29.011 -28.555 30.821 1.00 15.32 1208 ASN B O 1
ATOM 4019 N N . PRO B 1 209 ? 27.408 -27.310 31.804 1.00 15.71 1209 PRO B N 1
ATOM 4020 C CA . PRO B 1 209 ? 28.234 -26.103 31.714 1.00 16.51 1209 PRO B CA 1
ATOM 4021 C C . PRO B 1 209 ? 29.533 -26.350 32.482 1.00 18.55 1209 PRO B C 1
ATOM 4022 O O . PRO B 1 209 ? 29.542 -27.079 33.477 1.00 18.71 1209 PRO B O 1
ATOM 4026 N N . HIS B 1 210 ? 30.628 -25.762 32.004 1.00 19.29 1210 HIS B N 1
ATOM 4027 C CA . HIS B 1 210 ? 31.936 -25.939 32.627 1.00 18.99 1210 HIS B CA 1
ATOM 4028 C C . HIS B 1 210 ? 32.307 -27.419 32.596 1.00 17.23 1210 HIS B C 1
ATOM 4029 O O . HIS B 1 210 ? 33.142 -27.875 33.377 1.00 16.98 1210 HIS B O 1
ATOM 4036 N N . ALA B 1 211 ? 31.683 -28.161 31.684 1.00 17.23 1211 ALA B N 1
ATOM 4037 C CA . ALA B 1 211 ? 31.920 -29.601 31.549 1.00 16.49 1211 ALA B CA 1
ATOM 4038 C C . ALA B 1 211 ? 31.756 -30.331 32.883 1.00 16.77 1211 ALA B C 1
ATOM 4039 O O . ALA B 1 211 ? 32.528 -31.235 33.220 1.00 17.32 1211 ALA B O 1
ATOM 4041 N N . GLY B 1 212 ? 30.750 -29.931 33.650 1.00 16.21 1212 GLY B N 1
ATOM 4042 C CA . GLY B 1 212 ? 30.496 -30.592 34.917 1.00 16.65 1212 GLY B CA 1
ATOM 4043 C C . GLY B 1 212 ? 31.314 -30.093 36.093 1.00 17.97 1212 GLY B C 1
ATOM 4044 O O . GLY B 1 212 ? 31.103 -30.532 37.227 1.00 16.78 1212 GLY B O 1
ATOM 4045 N N . GLU B 1 213 ? 32.263 -29.204 35.824 1.00 15.85 1213 GLU B N 1
ATOM 4046 C CA . GLU B 1 213 ? 33.096 -28.621 36.875 1.00 21.10 1213 GLU B CA 1
ATOM 4047 C C . GLU B 1 213 ? 33.613 -29.638 37.903 1.00 20.88 1213 GLU B C 1
ATOM 4048 O O . GLU B 1 213 ? 33.242 -29.589 39.076 1.00 19.74 1213 GLU B O 1
ATOM 4054 N N . GLY B 1 214 ? 34.471 -30.551 37.459 1.00 20.46 1214 GLY B N 1
ATOM 4055 C CA . GLY B 1 214 ? 35.017 -31.556 38.356 1.00 19.48 1214 GLY B CA 1
ATOM 4056 C C . GLY B 1 214 ? 33.955 -32.398 39.046 1.00 17.82 1214 GLY B C 1
ATOM 4057 O O . GLY B 1 214 ? 34.176 -32.918 40.142 1.00 18.70 1214 GLY B O 1
ATOM 4058 N N . GLY B 1 215 ? 32.795 -32.523 38.411 1.00 17.65 1215 GLY B N 1
ATOM 4059 C CA . GLY B 1 215 ? 31.718 -33.320 38.979 1.00 18.28 1215 GLY B CA 1
ATOM 4060 C C . GLY B 1 215 ? 30.801 -32.586 39.948 1.00 19.00 1215 GLY B C 1
ATOM 4061 O O . GLY B 1 215 ? 29.945 -33.206 40.581 1.00 16.35 1215 GLY B O 1
ATOM 4062 N N . HIS B 1 216 ? 30.962 -31.271 40.058 1.00 17.62 1216 HIS B N 1
ATOM 4063 C CA . HIS B 1 216 ? 30.140 -30.479 40.971 1.00 19.90 1216 HIS B CA 1
ATOM 4064 C C . HIS B 1 216 ? 28.976 -29.762 40.290 1.00 19.89 1216 HIS B C 1
ATOM 4065 O O . HIS B 1 216 ? 28.236 -29.019 40.933 1.00 20.00 1216 HIS B O 1
ATOM 4072 N N . LEU B 1 217 ? 28.814 -30.002 38.993 1.00 19.39 1217 LEU B N 1
ATOM 4073 C CA . LEU B 1 217 ? 27.747 -29.384 38.212 1.00 19.27 1217 LEU B CA 1
ATOM 4074 C C . LEU B 1 217 ? 27.253 -30.440 37.218 1.00 19.80 1217 LEU B C 1
ATOM 4075 O O . LEU B 1 217 ? 27.187 -30.206 36.013 1.00 17.51 1217 LEU B O 1
ATOM 4080 N N . GLY B 1 218 ? 26.902 -31.608 37.745 1.00 19.19 1218 GLY B N 1
ATOM 4081 C CA . GLY B 1 218 ? 26.450 -32.697 36.898 1.00 20.42 1218 GLY B CA 1
ATOM 4082 C C . GLY B 1 218 ? 27.461 -33.826 36.991 1.00 18.48 1218 GLY B C 1
ATOM 4083 O O . GLY B 1 218 ? 28.649 -33.577 37.204 1.00 18.30 1218 GLY B O 1
ATOM 4084 N N . ARG B 1 219 ? 27.000 -35.062 36.824 1.00 19.66 1219 ARG B N 1
ATOM 4085 C CA . ARG B 1 219 ? 27.872 -36.230 36.935 1.00 18.09 1219 ARG B CA 1
ATOM 4086 C C . ARG B 1 219 ? 28.212 -36.929 35.615 1.00 18.97 1219 ARG B C 1
ATOM 4087 O O . ARG B 1 219 ? 29.106 -37.776 35.581 1.00 18.22 1219 ARG B O 1
ATOM 4095 N N . GLU B 1 220 ? 27.501 -36.588 34.543 1.00 17.44 1220 GLU B N 1
ATOM 4096 C CA . GLU B 1 220 ? 27.715 -37.223 33.241 1.00 17.77 1220 GLU B CA 1
ATOM 4097 C C . GLU B 1 220 ? 29.150 -37.234 32.716 1.00 18.92 1220 GLU B C 1
ATOM 4098 O O . GLU B 1 220 ? 29.581 -38.226 32.124 1.00 18.07 1220 GLU B O 1
ATOM 4104 N N . GLU B 1 221 ? 29.890 -36.144 32.902 1.00 18.35 1221 GLU B N 1
ATOM 4105 C CA . GLU B 1 221 ? 31.268 -36.126 32.421 1.00 20.10 1221 GLU B CA 1
ATOM 4106 C C . GLU B 1 221 ? 32.105 -37.175 33.154 1.00 21.01 1221 GLU B C 1
ATOM 4107 O O . GLU B 1 221 ? 32.802 -37.975 32.527 1.00 19.45 1221 GLU B O 1
ATOM 4113 N N . ILE B 1 222 ? 32.033 -37.171 34.481 1.00 21.34 1222 ILE B N 1
ATOM 4114 C CA . ILE B 1 222 ? 32.787 -38.134 35.282 1.00 23.24 1222 ILE B CA 1
ATOM 4115 C C . ILE B 1 222 ? 32.350 -39.582 35.069 1.00 23.39 1222 ILE B C 1
ATOM 4116 O O . ILE B 1 222 ? 33.186 -40.468 34.875 1.00 26.30 1222 ILE B O 1
ATOM 4121 N N . GLU B 1 223 ? 31.042 -39.817 35.110 1.00 23.58 1223 GLU B N 1
ATOM 4122 C CA . GLU B 1 223 ? 30.493 -41.163 34.975 1.00 25.17 1223 GLU B CA 1
ATOM 4123 C C . GLU B 1 223 ? 30.414 -41.748 33.569 1.00 25.20 1223 GLU B C 1
ATOM 4124 O O . GLU B 1 223 ? 30.575 -42.956 33.392 1.00 24.72 1223 GLU B O 1
ATOM 4130 N N . VAL B 1 224 ? 30.170 -40.903 32.572 1.00 23.90 1224 VAL B N 1
ATOM 4131 C CA . VAL B 1 224 ? 30.007 -41.391 31.208 1.00 23.51 1224 VAL B CA 1
ATOM 4132 C C . VAL B 1 224 ? 31.000 -40.897 30.157 1.00 23.99 1224 VAL B C 1
ATOM 4133 O O . VAL B 1 224 ? 31.769 -41.679 29.587 1.00 23.06 1224 VAL B O 1
ATOM 4137 N N . ILE B 1 225 ? 30.985 -39.595 29.901 1.00 19.97 1225 ILE B N 1
ATOM 4138 C CA . ILE B 1 225 ? 31.834 -39.029 28.869 1.00 19.38 1225 ILE B CA 1
ATOM 4139 C C . ILE B 1 225 ? 33.337 -39.260 28.999 1.00 19.80 1225 ILE B C 1
ATOM 4140 O O . ILE B 1 225 ? 33.954 -39.783 28.074 1.00 17.99 1225 ILE B O 1
ATOM 4145 N N . GLU B 1 226 ? 33.924 -38.878 30.129 1.00 20.23 1226 GLU B N 1
ATOM 4146 C CA . GLU B 1 226 ? 35.361 -39.052 30.331 1.00 21.66 1226 GLU B CA 1
ATOM 4147 C C . GLU B 1 226 ? 35.845 -40.495 30.148 1.00 21.77 1226 GLU B C 1
ATOM 4148 O O . GLU B 1 226 ? 36.822 -40.739 29.444 1.00 20.90 1226 GLU B O 1
ATOM 4154 N N . PRO B 1 227 ? 35.172 -41.471 30.779 1.00 22.89 1227 PRO B N 1
ATOM 4155 C CA . PRO B 1 227 ? 35.617 -42.861 30.613 1.00 23.79 1227 PRO B CA 1
ATOM 4156 C C . PRO B 1 227 ? 35.544 -43.291 29.144 1.00 24.21 1227 PRO B C 1
ATOM 4157 O O . PRO B 1 227 ? 36.412 -44.017 28.651 1.00 24.61 1227 PRO B O 1
ATOM 4161 N N . CYS B 1 228 ? 34.499 -42.845 28.451 1.00 23.03 1228 CYS B N 1
ATOM 4162 C CA . CYS B 1 228 ? 34.322 -43.192 27.043 1.00 21.80 1228 CYS B CA 1
ATOM 4163 C C . CYS B 1 228 ? 35.439 -42.612 26.187 1.00 21.81 1228 CYS B C 1
ATOM 4164 O O . CYS B 1 228 ? 36.061 -43.333 25.395 1.00 19.80 1228 CYS B O 1
ATOM 4167 N N . LEU B 1 229 ? 35.706 -41.316 26.346 1.00 19.07 1229 LEU B N 1
ATOM 4168 C CA . LEU B 1 229 ? 36.748 -40.679 25.553 1.00 21.14 1229 LEU B CA 1
ATOM 4169 C C . LEU B 1 229 ? 38.106 -41.311 25.821 1.00 23.65 1229 LEU B C 1
ATOM 4170 O O . LEU B 1 229 ? 38.929 -41.432 24.914 1.00 24.86 1229 LEU B O 1
ATOM 4175 N N . GLU B 1 230 ? 38.336 -41.724 27.063 1.00 25.70 1230 GLU B N 1
ATOM 4176 C CA . GLU B 1 230 ? 39.598 -42.360 27.422 1.00 29.02 1230 GLU B CA 1
ATOM 4177 C C . GLU B 1 230 ? 39.798 -43.648 26.637 1.00 27.30 1230 GLU B C 1
ATOM 4178 O O . GLU B 1 230 ? 40.865 -43.875 26.064 1.00 28.11 1230 GLU B O 1
ATOM 4184 N N . ARG B 1 231 ? 38.770 -44.488 26.609 1.00 26.53 1231 ARG B N 1
ATOM 4185 C CA . ARG B 1 231 ? 38.861 -45.744 25.883 1.00 27.21 1231 ARG B CA 1
ATOM 4186 C C . ARG B 1 231 ? 39.072 -45.490 24.391 1.00 27.05 1231 ARG B C 1
ATOM 4187 O O . ARG B 1 231 ? 39.922 -46.120 23.760 1.00 26.01 1231 ARG B O 1
ATOM 4195 N N . LEU B 1 232 ? 38.302 -44.561 23.833 1.00 24.26 1232 LEU B N 1
ATOM 4196 C CA . LEU B 1 232 ? 38.409 -44.242 22.414 1.00 23.76 1232 LEU B CA 1
ATOM 4197 C C . LEU B 1 232 ? 39.804 -43.751 22.031 1.00 23.91 1232 LEU B C 1
ATOM 4198 O O . LEU B 1 232 ? 40.306 -44.087 20.957 1.00 23.76 1232 LEU B O 1
ATOM 4203 N N . ARG B 1 233 ? 40.431 -42.959 22.897 1.00 23.87 1233 ARG B N 1
ATOM 4204 C CA . ARG B 1 233 ? 41.775 -42.469 22.607 1.00 26.96 1233 ARG B CA 1
ATOM 4205 C C . ARG B 1 233 ? 42.725 -43.654 22.502 1.00 28.06 1233 ARG B C 1
ATOM 4206 O O . ARG B 1 233 ? 43.603 -43.681 21.644 1.00 28.56 1233 ARG B O 1
ATOM 4214 N N . GLY B 1 234 ? 42.538 -44.630 23.385 1.00 29.25 1234 GLY B N 1
ATOM 4215 C CA . GLY B 1 234 ? 43.384 -45.808 23.371 1.00 30.77 1234 GLY B CA 1
ATOM 4216 C C . GLY B 1 234 ? 43.193 -46.586 22.085 1.00 32.08 1234 GLY B C 1
ATOM 4217 O O . GLY B 1 234 ? 44.069 -47.345 21.672 1.00 33.71 1234 GLY B O 1
ATOM 4218 N N . GLU B 1 235 ? 42.042 -46.393 21.447 1.00 31.34 1235 GLU B N 1
ATOM 4219 C CA . GLU B 1 235 ? 41.736 -47.085 20.204 1.00 31.09 1235 GLU B CA 1
ATOM 4220 C C . GLU B 1 235 ? 42.202 -46.294 18.984 1.00 31.50 1235 GLU B C 1
ATOM 4221 O O . GLU B 1 235 ? 41.950 -46.686 17.844 1.00 33.68 1235 GLU B O 1
ATOM 4227 N N . GLY B 1 236 ? 42.882 -45.177 19.228 1.00 30.44 1236 GLY B N 1
ATOM 4228 C CA . GLY B 1 236 ? 43.401 -44.381 18.131 1.00 29.11 1236 GLY B CA 1
ATOM 4229 C C . GLY B 1 236 ? 42.745 -43.057 17.785 1.00 28.90 1236 GLY B C 1
ATOM 4230 O O . GLY B 1 236 ? 43.310 -42.290 17.003 1.00 29.88 1236 GLY B O 1
ATOM 4231 N N . LEU B 1 237 ? 41.574 -42.768 18.346 1.00 27.09 1237 LEU B N 1
ATOM 4232 C CA . LEU B 1 237 ? 40.893 -41.510 18.037 1.00 26.47 1237 LEU B CA 1
ATOM 4233 C C . LEU B 1 237 ? 41.452 -40.336 18.840 1.00 26.24 1237 LEU B C 1
ATOM 4234 O O . LEU B 1 237 ? 41.649 -40.440 20.051 1.00 26.39 1237 LEU B O 1
ATOM 4239 N N . ASP B 1 238 ? 41.707 -39.221 18.160 1.00 25.19 1238 ASP B N 1
ATOM 4240 C CA . ASP B 1 238 ? 42.238 -38.032 18.818 1.00 24.62 1238 ASP B CA 1
ATOM 4241 C C . ASP B 1 238 ? 41.096 -37.126 19.282 1.00 24.34 1238 ASP B C 1
ATOM 4242 O O . ASP B 1 238 ? 40.772 -36.120 18.643 1.00 23.23 1238 ASP B O 1
ATOM 4247 N N . LEU B 1 239 ? 40.492 -37.510 20.402 1.00 24.31 1239 LEU B N 1
ATOM 4248 C CA . LEU B 1 239 ? 39.381 -36.776 20.992 1.00 24.72 1239 LEU B CA 1
ATOM 4249 C C . LEU B 1 239 ? 39.899 -35.991 22.184 1.00 24.84 1239 LEU B C 1
ATOM 4250 O O . LEU B 1 239 ? 40.405 -36.576 23.139 1.00 25.63 1239 LEU B O 1
ATOM 4255 N N . ILE B 1 240 ? 39.772 -34.669 22.118 1.00 24.27 1240 ILE B N 1
ATOM 4256 C CA . ILE B 1 240 ? 40.233 -33.781 23.183 1.00 22.88 1240 ILE B CA 1
ATOM 4257 C C . ILE B 1 240 ? 39.046 -33.308 24.025 1.00 23.34 1240 ILE B C 1
ATOM 4258 O O . ILE B 1 240 ? 38.102 -32.730 23.495 1.00 22.91 1240 ILE B O 1
ATOM 4263 N N . GLY B 1 241 ? 39.091 -33.552 25.332 1.00 23.03 1241 GLY B N 1
ATOM 4264 C CA . GLY B 1 241 ? 37.997 -33.123 26.188 1.00 22.21 1241 GLY B CA 1
ATOM 4265 C C . GLY B 1 241 ? 37.594 -34.154 27.222 1.00 21.49 1241 GLY B C 1
ATOM 4266 O O . GLY B 1 241 ? 38.353 -35.087 27.478 1.00 21.14 1241 GLY B O 1
ATOM 4267 N N . PRO B 1 242 ? 36.395 -34.035 27.821 1.00 22.76 1242 PRO B N 1
ATOM 4268 C CA . PRO B 1 242 ? 35.374 -33.001 27.600 1.00 21.61 1242 PRO B CA 1
ATOM 4269 C C . PRO B 1 242 ? 35.865 -31.616 27.998 1.00 21.70 1242 PRO B C 1
ATOM 4270 O O . PRO B 1 242 ? 36.548 -31.466 29.007 1.00 20.62 1242 PRO B O 1
ATOM 4274 N N . LEU B 1 243 ? 35.492 -30.612 27.211 1.00 19.12 1243 LEU B N 1
ATOM 4275 C CA . LEU B 1 243 ? 35.870 -29.225 27.468 1.00 18.90 1243 LEU B CA 1
ATOM 4276 C C . LEU B 1 243 ? 34.607 -28.395 27.639 1.00 18.62 1243 LEU B C 1
ATOM 4277 O O . LEU B 1 243 ? 33.565 -28.723 27.079 1.00 18.74 1243 LEU B O 1
ATOM 4282 N N . PRO B 1 244 ? 34.675 -27.313 28.426 1.00 19.48 1244 PRO B N 1
ATOM 4283 C CA . PRO B 1 244 ? 33.471 -26.495 28.591 1.00 18.42 1244 PRO B CA 1
ATOM 4284 C C . PRO B 1 244 ? 33.164 -25.881 27.228 1.00 18.04 1244 PRO B C 1
ATOM 4285 O O . PRO B 1 244 ? 34.060 -25.342 26.574 1.00 17.90 1244 PRO B O 1
ATOM 4289 N N . ALA B 1 245 ? 31.907 -25.966 26.801 1.00 16.65 1245 ALA B N 1
ATOM 4290 C CA . ALA B 1 245 ? 31.501 -25.426 25.508 1.00 16.44 1245 ALA B CA 1
ATOM 4291 C C . ALA B 1 245 ? 31.881 -23.965 25.301 1.00 16.84 1245 ALA B C 1
ATOM 4292 O O . ALA B 1 245 ? 32.335 -23.590 24.219 1.00 16.55 1245 ALA B O 1
ATOM 4294 N N . ASP B 1 246 ? 31.695 -23.126 26.314 1.00 17.07 1246 ASP B N 1
ATOM 4295 C CA . ASP B 1 246 ? 32.029 -21.719 26.129 1.00 21.56 1246 ASP B CA 1
ATOM 4296 C C . ASP B 1 246 ? 33.530 -21.421 26.198 1.00 23.50 1246 ASP B C 1
ATOM 4297 O O . ASP B 1 246 ? 33.947 -20.269 26.077 1.00 26.99 1246 ASP B O 1
ATOM 4302 N N . THR B 1 247 ? 34.337 -22.461 26.383 1.00 23.98 1247 THR B N 1
ATOM 4303 C CA . THR B 1 247 ? 35.791 -22.300 26.414 1.00 26.16 1247 THR B CA 1
ATOM 4304 C C . THR B 1 247 ? 36.301 -22.783 25.062 1.00 26.64 1247 THR B C 1
ATOM 4305 O O . THR B 1 247 ? 37.149 -22.155 24.429 1.00 27.41 1247 THR B O 1
ATOM 4309 N N . LEU B 1 248 ? 35.747 -23.911 24.638 1.00 26.23 1248 LEU B N 1
ATOM 4310 C CA . LEU B 1 248 ? 36.090 -24.556 23.382 1.00 25.93 1248 LEU B CA 1
ATOM 4311 C C . LEU B 1 248 ? 35.806 -23.675 22.161 1.00 26.94 1248 LEU B C 1
ATOM 4312 O O . LEU B 1 248 ? 36.656 -23.530 21.280 1.00 24.56 1248 LEU B O 1
ATOM 4317 N N . PHE B 1 249 ? 34.616 -23.078 22.120 1.00 26.64 1249 PHE B N 1
ATOM 4318 C CA . PHE B 1 249 ? 34.222 -22.236 20.998 1.00 26.52 1249 PHE B CA 1
ATOM 4319 C C . PHE B 1 249 ? 34.836 -20.847 20.992 1.00 27.68 1249 PHE B C 1
ATOM 4320 O O . PHE B 1 249 ? 34.134 -19.843 21.099 1.00 26.89 1249 PHE B O 1
ATOM 4328 N N . THR B 1 250 ? 36.155 -20.807 20.845 1.00 28.52 1250 THR B N 1
ATOM 4329 C CA . THR B 1 250 ? 36.905 -19.560 20.806 1.00 32.19 1250 THR B CA 1
ATOM 4330 C C . THR B 1 250 ? 37.994 -19.694 19.746 1.00 32.19 1250 THR B C 1
ATOM 4331 O O . THR B 1 250 ? 38.529 -20.780 19.542 1.00 32.18 1250 THR B O 1
ATOM 4335 N N . PRO B 1 251 ? 38.339 -18.592 19.062 1.00 33.15 1251 PRO B N 1
ATOM 4336 C CA . PRO B 1 251 ? 39.376 -18.643 18.026 1.00 34.76 1251 PRO B CA 1
ATOM 4337 C C . PRO B 1 251 ? 40.614 -19.429 18.448 1.00 34.85 1251 PRO B C 1
ATOM 4338 O O . PRO B 1 251 ? 41.093 -20.289 17.711 1.00 33.02 1251 PRO B O 1
ATOM 4342 N N . LYS B 1 252 ? 41.113 -19.135 19.644 1.00 36.88 1252 LYS B N 1
ATOM 4343 C CA . LYS B 1 252 ? 42.292 -19.804 20.186 1.00 38.93 1252 LYS B CA 1
ATOM 4344 C C . LYS B 1 252 ? 42.215 -21.331 20.158 1.00 38.41 1252 LYS B C 1
ATOM 4345 O O . LYS B 1 252 ? 43.081 -21.988 19.588 1.00 38.83 1252 LYS B O 1
ATOM 4351 N N . HIS B 1 253 ? 41.183 -21.889 20.785 1.00 38.15 1253 HIS B N 1
ATOM 4352 C CA . HIS B 1 253 ? 41.005 -23.340 20.854 1.00 37.61 1253 HIS B CA 1
ATOM 4353 C C . HIS B 1 253 ? 40.641 -24.012 19.533 1.00 37.34 1253 HIS B C 1
ATOM 4354 O O . HIS B 1 253 ? 41.027 -25.156 19.285 1.00 38.42 1253 HIS B O 1
ATOM 4361 N N . LEU B 1 254 ? 39.897 -23.305 18.690 1.00 35.13 1254 LEU B N 1
ATOM 4362 C CA . LEU B 1 254 ? 39.476 -23.850 17.404 1.00 34.03 1254 LEU B CA 1
ATOM 4363 C C . LEU B 1 254 ? 40.592 -23.853 16.363 1.00 35.69 1254 LEU B C 1
ATOM 4364 O O . LEU B 1 254 ? 40.472 -24.504 15.324 1.00 35.86 1254 LEU B O 1
ATOM 4369 N N . GLU B 1 255 ? 41.676 -23.135 16.644 1.00 36.29 1255 GLU B N 1
ATOM 4370 C CA . GLU B 1 255 ? 42.792 -23.042 15.708 1.00 37.98 1255 GLU B CA 1
ATOM 4371 C C . GLU B 1 255 ? 43.381 -24.400 15.346 1.00 37.78 1255 GLU B C 1
ATOM 4372 O O . GLU B 1 255 ? 43.730 -24.648 14.194 1.00 37.17 1255 GLU B O 1
ATOM 4378 N N . HIS B 1 256 ? 43.506 -25.274 16.334 1.00 37.43 1256 HIS B N 1
ATOM 4379 C CA . HIS B 1 256 ? 44.041 -26.602 16.088 1.00 39.07 1256 HIS B CA 1
ATOM 4380 C C . HIS B 1 256 ? 42.932 -27.603 16.343 1.00 37.40 1256 HIS B C 1
ATOM 4381 O O . HIS B 1 256 ? 42.950 -28.350 17.321 1.00 39.91 1256 HIS B O 1
ATOM 4388 N N . CYS B 1 257 ? 41.960 -27.599 15.440 1.00 34.19 1257 CYS B N 1
ATOM 4389 C CA . CYS B 1 257 ? 40.798 -28.462 15.547 1.00 31.16 1257 CYS B CA 1
ATOM 4390 C C . CYS B 1 257 ? 40.228 -28.737 14.159 1.00 29.28 1257 CYS B C 1
ATOM 4391 O O . CYS B 1 257 ? 40.119 -27.830 13.334 1.00 30.60 1257 CYS B O 1
ATOM 4394 N N . ASP B 1 258 ? 39.870 -29.988 13.899 1.00 25.94 1258 ASP B N 1
ATOM 4395 C CA . ASP B 1 258 ? 39.303 -30.348 12.606 1.00 24.25 1258 ASP B CA 1
ATOM 4396 C C . ASP B 1 258 ? 37.779 -30.369 12.664 1.00 23.44 1258 ASP B C 1
ATOM 4397 O O . ASP B 1 258 ? 37.097 -30.240 11.641 1.00 21.31 1258 ASP B O 1
ATOM 4402 N N . ALA B 1 259 ? 37.255 -30.509 13.875 1.00 20.64 1259 ALA B N 1
ATOM 4403 C CA . ALA B 1 259 ? 35.815 -30.518 14.105 1.00 21.10 1259 ALA B CA 1
ATOM 4404 C C . ALA B 1 259 ? 35.552 -30.502 15.601 1.00 20.49 1259 ALA B C 1
ATOM 4405 O O . ALA B 1 259 ? 36.395 -30.912 16.393 1.00 20.35 1259 ALA B O 1
ATOM 4407 N N . VAL B 1 260 ? 34.374 -30.021 15.974 1.00 20.20 1260 VAL B N 1
ATOM 4408 C CA . VAL B 1 260 ? 33.962 -29.968 17.367 1.00 17.81 1260 VAL B CA 1
ATOM 4409 C C . VAL B 1 260 ? 32.790 -30.926 17.522 1.00 19.55 1260 VAL B C 1
ATOM 4410 O O . VAL B 1 260 ? 31.890 -30.946 16.681 1.00 20.23 1260 VAL B O 1
ATOM 4414 N N . LEU B 1 261 ? 32.809 -31.743 18.568 1.00 17.93 1261 LEU B N 1
ATOM 4415 C CA . LEU B 1 261 ? 31.696 -32.648 18.813 1.00 18.33 1261 LEU B CA 1
ATOM 4416 C C . LEU B 1 261 ? 30.908 -32.062 19.979 1.00 17.27 1261 LEU B C 1
ATOM 4417 O O . LEU B 1 261 ? 31.387 -32.046 21.116 1.00 16.93 1261 LEU B O 1
ATOM 4422 N N . ALA B 1 262 ? 29.712 -31.559 19.679 1.00 15.30 1262 ALA B N 1
ATOM 4423 C CA . ALA B 1 262 ? 28.839 -30.962 20.684 1.00 15.86 1262 ALA B CA 1
ATOM 4424 C C . ALA B 1 262 ? 27.842 -32.016 21.144 1.00 15.80 1262 ALA B C 1
ATOM 4425 O O . ALA B 1 262 ? 27.498 -32.916 20.379 1.00 16.94 1262 ALA B O 1
ATOM 4435 N N . TYR B 1 264 ? 24.626 -31.471 22.079 1.00 14.08 1264 TYR B N 1
ATOM 4436 C CA . TYR B 1 264 ? 23.270 -31.231 21.614 1.00 13.37 1264 TYR B CA 1
ATOM 4437 C C . TYR B 1 264 ? 23.161 -30.017 20.689 1.00 15.17 1264 TYR B C 1
ATOM 4438 O O . TYR B 1 264 ? 24.057 -29.171 20.621 1.00 13.60 1264 TYR B O 1
ATOM 4447 N N . HIS B 1 265 ? 22.047 -29.968 19.972 1.00 13.98 1265 HIS B N 1
ATOM 4448 C CA . HIS B 1 265 ? 21.750 -28.936 18.987 1.00 15.86 1265 HIS B CA 1
ATOM 4449 C C . HIS B 1 265 ? 22.142 -27.485 19.293 1.00 16.20 1265 HIS B C 1
ATOM 4450 O O . HIS B 1 265 ? 22.989 -26.900 18.605 1.00 14.90 1265 HIS B O 1
ATOM 4457 N N . ASP B 1 266 ? 21.526 -26.898 20.310 1.00 16.98 1266 ASP B N 1
ATOM 4458 C CA . ASP B 1 266 ? 21.798 -25.506 20.643 1.00 16.98 1266 ASP B CA 1
ATOM 4459 C C . ASP B 1 266 ? 23.145 -25.219 21.293 1.00 17.06 1266 ASP B C 1
ATOM 4460 O O . ASP B 1 266 ? 23.499 -24.055 21.496 1.00 17.58 1266 ASP B O 1
ATOM 4465 N N . GLN B 1 267 ? 23.901 -26.265 21.610 1.00 15.66 1267 GLN B N 1
ATOM 4466 C CA . GLN B 1 267 ? 25.206 -26.071 22.219 1.00 17.26 1267 GLN B CA 1
ATOM 4467 C C . GLN B 1 267 ? 26.242 -25.735 21.147 1.00 19.38 1267 GLN B C 1
ATOM 4468 O O . GLN B 1 267 ? 27.255 -25.096 21.433 1.00 19.65 1267 GLN B O 1
ATOM 4474 N N . GLY B 1 268 ? 25.987 -26.161 19.914 1.00 20.03 1268 GLY B N 1
ATOM 4475 C CA . GLY B 1 268 ? 26.937 -25.893 18.849 1.00 22.35 1268 GLY B CA 1
ATOM 4476 C C . GLY B 1 268 ? 26.496 -25.059 17.656 1.00 23.08 1268 GLY B C 1
ATOM 4477 O O . GLY B 1 268 ? 27.324 -24.374 17.049 1.00 24.83 1268 GLY B O 1
ATOM 4478 N N . LEU B 1 269 ? 25.212 -25.092 17.312 1.00 21.84 1269 LEU B N 1
ATOM 4479 C CA . LEU B 1 269 ? 24.734 -24.346 16.150 1.00 21.49 1269 LEU B CA 1
ATOM 4480 C C . LEU B 1 269 ? 24.747 -22.818 16.238 1.00 21.94 1269 LEU B C 1
ATOM 4481 O O . LEU B 1 269 ? 24.981 -22.147 15.237 1.00 21.12 1269 LEU B O 1
ATOM 4486 N N . PRO B 1 270 ? 24.481 -22.246 17.424 1.00 20.54 1270 PRO B N 1
ATOM 4487 C CA . PRO B 1 270 ? 24.503 -20.781 17.507 1.00 20.43 1270 PRO B CA 1
ATOM 4488 C C . PRO B 1 270 ? 25.845 -20.166 17.075 1.00 19.79 1270 PRO B C 1
ATOM 4489 O O . PRO B 1 270 ? 25.868 -19.230 16.277 1.00 20.59 1270 PRO B O 1
ATOM 4493 N N . VAL B 1 271 ? 26.955 -20.681 17.598 1.00 19.28 1271 VAL B N 1
ATOM 4494 C CA . VAL B 1 271 ? 28.270 -20.147 17.227 1.00 21.60 1271 VAL B CA 1
ATOM 4495 C C . VAL B 1 271 ? 28.517 -20.286 15.726 1.00 22.69 1271 VAL B C 1
ATOM 4496 O O . VAL B 1 271 ? 29.071 -19.388 15.088 1.00 21.39 1271 VAL B O 1
ATOM 4500 N N . LEU B 1 272 ? 28.110 -21.426 15.178 1.00 22.17 1272 LEU B N 1
ATOM 4501 C CA . LEU B 1 272 ? 28.287 -21.707 13.765 1.00 25.00 1272 LEU B CA 1
ATOM 4502 C C . LEU B 1 272 ? 27.475 -20.735 12.910 1.00 24.03 1272 LEU B C 1
ATOM 4503 O O . LEU B 1 272 ? 27.983 -20.189 11.932 1.00 26.25 1272 LEU B O 1
ATOM 4508 N N . LYS B 1 273 ? 26.223 -20.501 13.286 1.00 23.66 1273 LYS B N 1
ATOM 4509 C CA . LYS B 1 273 ? 25.374 -19.575 12.541 1.00 24.14 1273 LYS B CA 1
ATOM 4510 C C . LYS B 1 273 ? 25.842 -18.130 12.731 1.00 26.02 1273 LYS B C 1
ATOM 4511 O O . LYS B 1 273 ? 25.743 -17.311 11.816 1.00 25.97 1273 LYS B O 1
ATOM 4517 N N . TYR B 1 274 ? 26.342 -17.809 13.919 1.00 25.47 1274 TYR B N 1
ATOM 4518 C CA . TYR B 1 274 ? 26.831 -16.456 14.178 1.00 26.75 1274 TYR B CA 1
ATOM 4519 C C . TYR B 1 274 ? 28.003 -16.194 13.243 1.00 27.49 1274 TYR B C 1
ATOM 4520 O O . TYR B 1 274 ? 28.013 -15.224 12.487 1.00 29.18 1274 TYR B O 1
ATOM 4529 N N . LYS B 1 275 ? 28.988 -17.078 13.305 1.00 28.69 1275 LYS B N 1
ATOM 4530 C CA . LYS B 1 275 ? 30.188 -16.965 12.492 1.00 31.74 1275 LYS B CA 1
ATOM 4531 C C . LYS B 1 275 ? 29.863 -16.848 11.009 1.00 32.82 1275 LYS B C 1
ATOM 4532 O O . LYS B 1 275 ? 30.320 -15.920 10.343 1.00 35.11 1275 LYS B O 1
ATOM 4538 N N . GLY B 1 276 ? 29.061 -17.779 10.498 1.00 30.39 1276 GLY B N 1
ATOM 4539 C CA . GLY B 1 276 ? 28.720 -17.765 9.088 1.00 29.39 1276 GLY B CA 1
ATOM 4540 C C . GLY B 1 276 ? 27.593 -16.855 8.636 1.00 28.07 1276 GLY B C 1
ATOM 4541 O O . GLY B 1 276 ? 27.096 -17.006 7.522 1.00 29.78 1276 GLY B O 1
ATOM 4542 N N . PHE B 1 277 ? 27.184 -15.910 9.472 1.00 26.12 1277 PHE B N 1
ATOM 4543 C CA . PHE B 1 277 ? 26.104 -15.009 9.093 1.00 26.74 1277 PHE B CA 1
ATOM 4544 C C . PHE B 1 277 ? 24.859 -15.779 8.652 1.00 25.77 1277 PHE B C 1
ATOM 4545 O O . PHE B 1 277 ? 24.191 -15.393 7.696 1.00 25.15 1277 PHE B O 1
ATOM 4553 N N . GLY B 1 278 ? 24.562 -16.875 9.342 1.00 26.10 1278 GLY B N 1
ATOM 4554 C CA . GLY B 1 278 ? 23.381 -17.650 9.014 1.00 26.11 1278 GLY B CA 1
ATOM 4555 C C . GLY B 1 278 ? 23.566 -18.688 7.929 1.00 28.64 1278 GLY B C 1
ATOM 4556 O O . GLY B 1 278 ? 22.664 -19.486 7.687 1.00 29.45 1278 GLY B O 1
ATOM 4557 N N . ALA B 1 279 ? 24.725 -18.683 7.274 1.00 28.65 1279 ALA B N 1
ATOM 4558 C CA . ALA B 1 279 ? 25.012 -19.643 6.209 1.00 31.40 1279 ALA B CA 1
ATOM 4559 C C . ALA B 1 279 ? 25.674 -20.891 6.784 1.00 32.47 1279 ALA B C 1
ATOM 4560 O O . ALA B 1 279 ? 26.755 -20.811 7.367 1.00 33.05 1279 ALA B O 1
ATOM 4562 N N . ALA B 1 280 ? 25.031 -22.043 6.607 1.00 33.24 1280 ALA B N 1
ATOM 4563 C CA . ALA B 1 280 ? 25.567 -23.295 7.128 1.00 33.56 1280 ALA B CA 1
ATOM 4564 C C . ALA B 1 280 ? 25.188 -24.507 6.284 1.00 33.94 1280 ALA B C 1
ATOM 4565 O O . ALA B 1 280 ? 24.067 -24.601 5.778 1.00 34.33 1280 ALA B O 1
ATOM 4567 N N . VAL B 1 281 ? 26.133 -25.432 6.141 1.00 32.44 1281 VAL B N 1
ATOM 4568 C CA . VAL B 1 281 ? 25.903 -26.652 5.379 1.00 30.68 1281 VAL B CA 1
ATOM 4569 C C . VAL B 1 281 ? 25.733 -27.829 6.333 1.00 30.18 1281 VAL B C 1
ATOM 4570 O O . VAL B 1 281 ? 26.456 -27.955 7.324 1.00 29.07 1281 VAL B O 1
ATOM 4574 N N . ASN B 1 282 ? 24.757 -28.675 6.033 1.00 27.63 1282 ASN B N 1
ATOM 4575 C CA . ASN B 1 282 ? 24.487 -29.855 6.834 1.00 25.44 1282 ASN B CA 1
ATOM 4576 C C . ASN B 1 282 ? 25.057 -31.035 6.047 1.00 25.71 1282 ASN B C 1
ATOM 4577 O O . ASN B 1 282 ? 24.688 -31.250 4.891 1.00 23.96 1282 ASN B O 1
ATOM 4582 N N . VAL B 1 283 ? 25.966 -31.782 6.666 1.00 22.50 1283 VAL B N 1
ATOM 4583 C CA . VAL B 1 283 ? 26.583 -32.929 6.019 1.00 20.14 1283 VAL B CA 1
ATOM 4584 C C . VAL B 1 283 ? 26.184 -34.209 6.741 1.00 20.99 1283 VAL B C 1
ATOM 4585 O O . VAL B 1 283 ? 26.338 -34.318 7.957 1.00 18.97 1283 VAL B O 1
ATOM 4589 N N . THR B 1 284 ? 25.662 -35.175 5.993 1.00 19.38 1284 THR B N 1
ATOM 4590 C CA . THR B 1 284 ? 25.257 -36.443 6.583 1.00 19.52 1284 THR B CA 1
ATOM 4591 C C . THR B 1 284 ? 26.448 -37.395 6.559 1.00 19.93 1284 THR B C 1
ATOM 4592 O O . THR B 1 284 ? 26.869 -37.847 5.494 1.00 21.72 1284 THR B O 1
ATOM 4596 N N . LEU B 1 285 ? 27.001 -37.687 7.732 1.00 18.39 1285 LEU B N 1
ATOM 4597 C CA . LEU B 1 285 ? 28.146 -38.583 7.829 1.00 17.53 1285 LEU B CA 1
ATOM 4598 C C . LEU B 1 285 ? 27.701 -40.029 8.021 1.00 16.74 1285 LEU B C 1
ATOM 4599 O O . LEU B 1 285 ? 26.632 -40.289 8.571 1.00 17.41 1285 LEU B O 1
ATOM 4604 N N . GLY B 1 286 ? 28.527 -40.967 7.566 1.00 17.19 1286 GLY B N 1
ATOM 4605 C CA . GLY B 1 286 ? 28.204 -42.373 7.726 1.00 19.74 1286 GLY B CA 1
ATOM 4606 C C . GLY B 1 286 ? 27.567 -43.073 6.537 1.00 21.01 1286 GLY B C 1
ATOM 4607 O O . GLY B 1 286 ? 27.388 -44.288 6.574 1.00 20.86 1286 GLY B O 1
ATOM 4608 N N . LEU B 1 287 ? 27.214 -42.319 5.498 1.00 21.55 1287 LEU B N 1
ATOM 4609 C CA . LEU B 1 287 ? 26.595 -42.889 4.297 1.00 21.48 1287 LEU B CA 1
ATOM 4610 C C . LEU B 1 287 ? 27.683 -43.302 3.314 1.00 23.33 1287 LEU B C 1
ATOM 4611 O O . LEU B 1 287 ? 28.800 -42.788 3.358 1.00 21.55 1287 LEU B O 1
ATOM 4616 N N . PRO B 1 288 ? 27.368 -44.233 2.400 1.00 24.33 1288 PRO B N 1
ATOM 4617 C CA . PRO B 1 288 ? 28.377 -44.654 1.426 1.00 24.01 1288 PRO B CA 1
ATOM 4618 C C . PRO B 1 288 ? 28.557 -43.577 0.355 1.00 23.30 1288 PRO B C 1
ATOM 4619 O O . PRO B 1 288 ? 29.479 -43.643 -0.457 1.00 24.14 1288 PRO B O 1
ATOM 4623 N N . ILE B 1 289 ? 27.674 -42.581 0.362 1.00 21.44 1289 ILE B N 1
ATOM 4624 C CA . ILE B 1 289 ? 27.736 -41.498 -0.616 1.00 22.03 1289 ILE B CA 1
ATOM 4625 C C . ILE B 1 289 ? 27.915 -40.133 0.031 1.00 22.74 1289 ILE B C 1
ATOM 4626 O O . ILE B 1 289 ? 27.785 -39.980 1.245 1.00 23.12 1289 ILE B O 1
ATOM 4631 N N . ILE B 1 290 ? 28.208 -39.142 -0.801 1.00 23.47 1290 ILE B N 1
ATOM 4632 C CA . ILE B 1 290 ? 28.400 -37.775 -0.348 1.00 23.16 1290 ILE B CA 1
ATOM 4633 C C . ILE B 1 290 ? 27.103 -36.988 -0.492 1.00 24.17 1290 ILE B C 1
ATOM 4634 O O . ILE B 1 290 ? 26.528 -36.910 -1.581 1.00 22.32 1290 ILE B O 1
ATOM 4639 N N . ARG B 1 291 ? 26.638 -36.414 0.612 1.00 22.02 1291 ARG B N 1
ATOM 4640 C CA . ARG B 1 291 ? 25.419 -35.622 0.587 1.00 21.85 1291 ARG B CA 1
ATOM 4641 C C . ARG B 1 291 ? 25.506 -34.449 1.540 1.00 20.87 1291 ARG B C 1
ATOM 4642 O O . ARG B 1 291 ? 25.848 -34.616 2.708 1.00 19.63 1291 ARG B O 1
ATOM 4650 N N . THR B 1 292 ? 25.217 -33.259 1.023 1.00 20.77 1292 THR B N 1
ATOM 4651 C CA . THR B 1 292 ? 25.211 -32.046 1.824 1.00 21.11 1292 THR B CA 1
ATOM 4652 C C . THR B 1 292 ? 23.816 -31.445 1.705 1.00 22.55 1292 THR B C 1
ATOM 4653 O O . THR B 1 292 ? 23.008 -31.877 0.875 1.00 21.97 1292 THR B O 1
ATOM 4657 N N . SER B 1 293 ? 23.533 -30.443 2.525 1.00 21.71 1293 SER B N 1
ATOM 4658 C CA . SER B 1 293 ? 22.222 -29.825 2.522 1.00 23.02 1293 SER B CA 1
ATOM 4659 C C . SER B 1 293 ? 22.285 -28.480 3.216 1.00 24.06 1293 SER B C 1
ATOM 4660 O O . SER B 1 293 ? 23.255 -28.184 3.908 1.00 23.59 1293 SER B O 1
ATOM 4663 N N . VAL B 1 294 ? 21.262 -27.656 3.012 1.00 25.37 1294 VAL B N 1
ATOM 4664 C CA . VAL B 1 294 ? 21.207 -26.367 3.681 1.00 27.17 1294 VAL B CA 1
ATOM 4665 C C . VAL B 1 294 ? 20.567 -26.736 5.007 1.00 27.83 1294 VAL B C 1
ATOM 4666 O O . VAL B 1 294 ? 19.917 -27.779 5.111 1.00 29.28 1294 VAL B O 1
ATOM 4670 N N . ASP B 1 295 ? 20.742 -25.908 6.025 1.00 27.47 1295 ASP B N 1
ATOM 4671 C CA . ASP B 1 295 ? 20.163 -26.233 7.314 1.00 28.28 1295 ASP B CA 1
ATOM 4672 C C . ASP B 1 295 ? 18.802 -25.587 7.572 1.00 28.59 1295 ASP B C 1
ATOM 4673 O O . ASP B 1 295 ? 18.094 -25.983 8.500 1.00 33.05 1295 ASP B O 1
ATOM 4678 N N . HIS B 1 296 ? 18.421 -24.619 6.743 1.00 25.72 1296 HIS B N 1
ATOM 4679 C CA . HIS B 1 296 ? 17.145 -23.922 6.911 1.00 24.99 1296 HIS B CA 1
ATOM 4680 C C . HIS B 1 296 ? 15.945 -24.633 6.269 1.00 24.51 1296 HIS B C 1
ATOM 4681 O O . HIS B 1 296 ? 16.104 -25.573 5.492 1.00 22.00 1296 HIS B O 1
ATOM 4688 N N . GLY B 1 297 ? 14.746 -24.161 6.604 1.00 24.81 1297 GLY B N 1
ATOM 4689 C CA . GLY B 1 297 ? 13.525 -24.755 6.086 1.00 24.73 1297 GLY B CA 1
ATOM 4690 C C . GLY B 1 297 ? 13.116 -24.273 4.708 1.00 25.19 1297 GLY B C 1
ATOM 4691 O O . GLY B 1 297 ? 13.866 -23.565 4.040 1.00 23.26 1297 GLY B O 1
ATOM 4692 N N . THR B 1 298 ? 11.910 -24.651 4.292 1.00 25.81 1298 THR B N 1
ATOM 4693 C CA . THR B 1 298 ? 11.393 -24.285 2.977 1.00 28.00 1298 THR B CA 1
ATOM 4694 C C . THR B 1 298 ? 11.008 -22.809 2.819 1.00 29.56 1298 THR B C 1
ATOM 4695 O O . THR B 1 298 ? 10.911 -22.310 1.698 1.00 31.53 1298 THR B O 1
ATOM 4699 N N . ALA B 1 299 ? 10.789 -22.116 3.933 1.00 31.46 1299 ALA B N 1
ATOM 4700 C CA . ALA B 1 299 ? 10.432 -20.697 3.897 1.00 33.13 1299 ALA B CA 1
ATOM 4701 C C . ALA B 1 299 ? 9.318 -20.411 2.887 1.00 34.56 1299 ALA B C 1
ATOM 4702 O O . ALA B 1 299 ? 9.451 -19.534 2.033 1.00 33.81 1299 ALA B O 1
ATOM 4704 N N . LEU B 1 300 ? 8.224 -21.157 2.994 1.00 35.91 1300 LEU B N 1
ATOM 4705 C CA . LEU B 1 300 ? 7.089 -21.006 2.090 1.00 38.53 1300 LEU B CA 1
ATOM 4706 C C . LEU B 1 300 ? 6.682 -19.552 1.875 1.00 39.75 1300 LEU B C 1
ATOM 4707 O O . LEU B 1 300 ? 6.432 -19.134 0.749 1.00 39.52 1300 LEU B O 1
ATOM 4712 N N . ASP B 1 301 ? 6.629 -18.787 2.960 1.00 43.31 1301 ASP B N 1
ATOM 4713 C CA . ASP B 1 301 ? 6.227 -17.384 2.898 1.00 47.00 1301 ASP B CA 1
ATOM 4714 C C . ASP B 1 301 ? 7.133 -16.488 2.050 1.00 47.36 1301 ASP B C 1
ATOM 4715 O O . ASP B 1 301 ? 6.707 -15.421 1.606 1.00 48.36 1301 ASP B O 1
ATOM 4720 N N . LEU B 1 302 ? 8.371 -16.915 1.818 1.00 46.82 1302 LEU B N 1
ATOM 4721 C CA . LEU B 1 302 ? 9.308 -16.122 1.023 1.00 46.44 1302 LEU B CA 1
ATOM 4722 C C . LEU B 1 302 ? 9.466 -16.643 -0.402 1.00 45.80 1302 LEU B C 1
ATOM 4723 O O . LEU B 1 302 ? 10.169 -16.042 -1.213 1.00 46.46 1302 LEU B O 1
ATOM 4728 N N . ALA B 1 303 ? 8.813 -17.758 -0.706 1.00 45.79 1303 ALA B N 1
ATOM 4729 C CA . ALA B 1 303 ? 8.903 -18.356 -2.033 1.00 46.15 1303 ALA B CA 1
ATOM 4730 C C . ALA B 1 303 ? 8.554 -17.376 -3.157 1.00 47.36 1303 ALA B C 1
ATOM 4731 O O . ALA B 1 303 ? 7.574 -16.640 -3.075 1.00 46.44 1303 ALA B O 1
ATOM 4733 N N . GLY B 1 304 ? 9.374 -17.380 -4.203 1.00 48.74 1304 GLY B N 1
ATOM 4734 C CA . GLY B 1 304 ? 9.151 -16.508 -5.343 1.00 50.48 1304 GLY B CA 1
ATOM 4735 C C . GLY B 1 304 ? 9.230 -15.017 -5.070 1.00 51.13 1304 GLY B C 1
ATOM 4736 O O . GLY B 1 304 ? 8.815 -14.219 -5.908 1.00 52.10 1304 GLY B O 1
ATOM 4737 N N . SER B 1 305 ? 9.764 -14.628 -3.916 1.00 51.36 1305 SER B N 1
ATOM 4738 C CA . SER B 1 305 ? 9.869 -13.211 -3.578 1.00 51.53 1305 SER B CA 1
ATOM 4739 C C . SER B 1 305 ? 11.284 -12.675 -3.769 1.00 51.13 1305 SER B C 1
ATOM 4740 O O . SER B 1 305 ? 11.507 -11.466 -3.718 1.00 51.38 1305 SER B O 1
ATOM 4743 N N . GLY B 1 306 ? 12.236 -13.576 -3.984 1.00 50.94 1306 GLY B N 1
ATOM 4744 C CA . GLY B 1 306 ? 13.615 -13.166 -4.176 1.00 50.44 1306 GLY B CA 1
ATOM 4745 C C . GLY B 1 306 ? 14.284 -12.684 -2.902 1.00 50.07 1306 GLY B C 1
ATOM 4746 O O . GLY B 1 306 ? 15.502 -12.524 -2.858 1.00 50.49 1306 GLY B O 1
ATOM 4747 N N . ARG B 1 307 ? 13.489 -12.450 -1.863 1.00 49.91 1307 ARG B N 1
ATOM 4748 C CA . ARG B 1 307 ? 14.008 -11.983 -0.580 1.00 50.52 1307 ARG B CA 1
ATOM 4749 C C . ARG B 1 307 ? 14.600 -13.141 0.223 1.00 48.92 1307 ARG B C 1
ATOM 4750 O O . ARG B 1 307 ? 14.170 -13.409 1.346 1.00 48.85 1307 ARG B O 1
ATOM 4758 N N . ILE B 1 308 ? 15.590 -13.818 -0.351 1.00 46.89 1308 ILE B N 1
ATOM 4759 C CA . ILE B 1 308 ? 16.225 -14.952 0.313 1.00 45.48 1308 ILE B CA 1
ATOM 4760 C C . ILE B 1 308 ? 17.754 -14.887 0.262 1.00 44.96 1308 ILE B C 1
ATOM 4761 O O . ILE B 1 308 ? 18.329 -14.162 -0.554 1.00 44.82 1308 ILE B O 1
ATOM 4766 N N . ASP B 1 309 ? 18.405 -15.645 1.143 1.00 43.44 1309 ASP B N 1
ATOM 4767 C CA . ASP B 1 309 ? 19.867 -15.694 1.203 1.00 40.93 1309 ASP B CA 1
ATOM 4768 C C . ASP B 1 309 ? 20.326 -17.062 0.703 1.00 39.25 1309 ASP B C 1
ATOM 4769 O O . ASP B 1 309 ? 19.966 -18.089 1.278 1.00 39.56 1309 ASP B O 1
ATOM 4774 N N . SER B 1 310 ? 21.123 -17.076 -0.360 1.00 36.46 1310 SER B N 1
ATOM 4775 C CA . SER B 1 310 ? 21.603 -18.327 -0.936 1.00 35.24 1310 SER B CA 1
ATOM 4776 C C . SER B 1 310 ? 22.936 -18.795 -0.354 1.00 34.86 1310 SER B C 1
ATOM 4777 O O . SER B 1 310 ? 23.550 -19.737 -0.864 1.00 34.14 1310 SER B O 1
ATOM 4780 N N . GLY B 1 311 ? 23.377 -18.137 0.713 1.00 33.54 1311 GLY B N 1
ATOM 4781 C CA . GLY B 1 311 ? 24.639 -18.496 1.340 1.00 33.07 1311 GLY B CA 1
ATOM 4782 C C . GLY B 1 311 ? 24.747 -19.960 1.722 1.00 31.67 1311 GLY B C 1
ATOM 4783 O O . GLY B 1 311 ? 25.744 -20.616 1.409 1.00 32.15 1311 GLY B O 1
ATOM 4784 N N . SER B 1 312 ? 23.724 -20.476 2.398 1.00 30.60 1312 SER B N 1
ATOM 4785 C CA . SER B 1 312 ? 23.723 -21.874 2.827 1.00 29.21 1312 SER B CA 1
ATOM 4786 C C . SER B 1 312 ? 23.903 -22.847 1.667 1.00 29.36 1312 SER B C 1
ATOM 4787 O O . SER B 1 312 ? 24.788 -23.705 1.705 1.00 28.03 1312 SER B O 1
ATOM 4790 N N . LEU B 1 313 ? 23.066 -22.722 0.638 1.00 29.50 1313 LEU B N 1
ATOM 4791 C CA . LEU B 1 313 ? 23.165 -23.614 -0.515 1.00 29.04 1313 LEU B CA 1
ATOM 4792 C C . LEU B 1 313 ? 24.519 -23.464 -1.194 1.00 29.66 1313 LEU B C 1
ATOM 4793 O O . LEU B 1 313 ? 25.081 -24.434 -1.706 1.00 28.72 1313 LEU B O 1
ATOM 4798 N N . GLN B 1 314 ? 25.039 -22.243 -1.204 1.00 30.36 1314 GLN B N 1
ATOM 4799 C CA . GLN B 1 314 ? 26.339 -21.986 -1.809 1.00 31.73 1314 GLN B CA 1
ATOM 4800 C C . GLN B 1 314 ? 27.411 -22.795 -1.074 1.00 30.86 1314 GLN B C 1
ATOM 4801 O O . GLN B 1 314 ? 28.236 -23.469 -1.693 1.00 29.62 1314 GLN B O 1
ATOM 4807 N N . VAL B 1 315 ? 27.392 -22.716 0.253 1.00 31.06 1315 VAL B N 1
ATOM 4808 C CA . VAL B 1 315 ? 28.351 -23.442 1.079 1.00 31.37 1315 VAL B CA 1
ATOM 4809 C C . VAL B 1 315 ? 28.114 -24.944 0.942 1.00 30.98 1315 VAL B C 1
ATOM 4810 O O . VAL B 1 315 ? 29.057 -25.739 0.946 1.00 30.83 1315 VAL B O 1
ATOM 4814 N N . ALA B 1 316 ? 26.850 -25.332 0.804 1.00 30.70 1316 ALA B N 1
ATOM 4815 C CA . ALA B 1 316 ? 26.510 -26.744 0.662 1.00 30.02 1316 ALA B CA 1
ATOM 4816 C C . ALA B 1 316 ? 27.131 -27.320 -0.609 1.00 30.17 1316 ALA B C 1
ATOM 4817 O O . ALA B 1 316 ? 27.598 -28.459 -0.621 1.00 28.21 1316 ALA B O 1
ATOM 4819 N N . LEU B 1 317 ? 27.139 -26.528 -1.677 1.00 31.00 1317 LEU B N 1
ATOM 4820 C CA . LEU B 1 317 ? 27.714 -26.970 -2.947 1.00 32.68 1317 LEU B CA 1
ATOM 4821 C C . LEU B 1 317 ? 29.234 -27.122 -2.869 1.00 32.59 1317 LEU B C 1
ATOM 4822 O O . LEU B 1 317 ? 29.793 -28.133 -3.298 1.00 32.77 1317 LEU B O 1
ATOM 4827 N N . GLU B 1 318 ? 29.899 -26.106 -2.332 1.00 34.12 1318 GLU B N 1
ATOM 4828 C CA . GLU B 1 318 ? 31.353 -2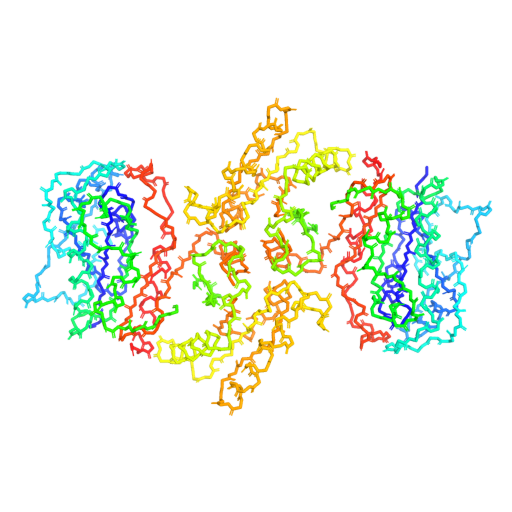6.129 -2.203 1.00 35.91 1318 GLU B CA 1
ATOM 4829 C C . GLU B 1 318 ? 31.815 -27.329 -1.386 1.00 34.24 1318 GLU B C 1
ATOM 4830 O O . GLU B 1 318 ? 32.726 -28.056 -1.786 1.00 34.89 1318 GLU B O 1
ATOM 4836 N N . THR B 1 319 ? 31.179 -27.530 -0.236 1.00 33.17 1319 THR B N 1
ATOM 4837 C CA . THR B 1 319 ? 31.523 -28.638 0.645 1.00 30.83 1319 THR B CA 1
ATOM 4838 C C . THR B 1 319 ? 31.397 -29.967 -0.086 1.00 30.43 1319 THR B C 1
ATOM 4839 O O . THR B 1 319 ? 32.222 -30.864 0.091 1.00 29.58 1319 THR B O 1
ATOM 4843 N N . ALA B 1 320 ? 30.361 -30.093 -0.908 1.00 29.91 1320 ALA B N 1
ATOM 4844 C CA . ALA B 1 320 ? 30.142 -31.319 -1.665 1.00 29.62 1320 ALA B CA 1
ATOM 4845 C C . ALA B 1 320 ? 31.263 -31.523 -2.687 1.00 29.76 1320 ALA B C 1
ATOM 4846 O O . ALA B 1 320 ? 31.783 -32.628 -2.839 1.00 28.73 1320 ALA B O 1
ATOM 4848 N N . TYR B 1 321 ? 31.628 -30.451 -3.385 1.00 32.29 1321 TYR B N 1
ATOM 4849 C CA . TYR B 1 321 ? 32.688 -30.507 -4.391 1.00 33.53 1321 TYR B CA 1
ATOM 4850 C C . TYR B 1 321 ? 34.003 -30.932 -3.742 1.00 34.06 1321 TYR B C 1
ATOM 4851 O O . TYR B 1 321 ? 34.701 -31.820 -4.238 1.00 33.55 1321 TYR B O 1
ATOM 4860 N N . GLN B 1 322 ? 34.333 -30.285 -2.628 1.00 35.10 1322 GLN B N 1
ATOM 4861 C CA . GLN B 1 322 ? 35.568 -30.570 -1.898 1.00 35.72 1322 GLN B CA 1
ATOM 4862 C C . GLN B 1 322 ? 35.654 -32.023 -1.436 1.00 34.54 1322 GLN B C 1
ATOM 4863 O O . GLN B 1 322 ? 36.686 -32.678 -1.607 1.00 32.67 1322 GLN B O 1
ATOM 4877 N N . ALA B 1 324 ? 34.226 -34.676 -2.650 1.00 34.31 1324 ALA B N 1
ATOM 4878 C CA . ALA B 1 324 ? 34.429 -35.563 -3.794 1.00 35.89 1324 ALA B CA 1
ATOM 4879 C C . ALA B 1 324 ? 35.909 -35.595 -4.164 1.00 37.07 1324 ALA B C 1
ATOM 4880 O O . ALA B 1 324 ? 36.476 -36.659 -4.419 1.00 37.80 1324 ALA B O 1
ATOM 4882 N N . ALA B 1 325 ? 36.526 -34.417 -4.180 1.00 38.87 1325 ALA B N 1
ATOM 4883 C CA . ALA B 1 325 ? 37.940 -34.287 -4.501 1.00 41.23 1325 ALA B CA 1
ATOM 4884 C C . ALA B 1 325 ? 38.782 -35.135 -3.551 1.00 43.22 1325 ALA B C 1
ATOM 4885 O O . ALA B 1 325 ? 39.594 -35.953 -3.986 1.00 43.31 1325 ALA B O 1
ATOM 4887 N N . SER B 1 326 ? 38.578 -34.940 -2.252 1.00 44.14 1326 SER B N 1
ATOM 4888 C CA . SER B 1 326 ? 39.317 -35.685 -1.240 1.00 46.41 1326 SER B CA 1
ATOM 4889 C C . SER B 1 326 ? 39.115 -37.187 -1.412 1.00 49.30 1326 SER B C 1
ATOM 4890 O O . SER B 1 326 ? 39.946 -37.982 -0.972 1.00 48.86 1326 SER B O 1
ATOM 4893 N N . ARG B 1 327 ? 38.065 -37.564 -2.067 1.00 53.28 1327 ARG B N 1
ATOM 4894 C CA . ARG B 1 327 ? 37.605 -38.934 -2.326 1.00 57.51 1327 ARG B CA 1
ATOM 4895 C C . ARG B 1 327 ? 36.403 -39.310 -1.465 1.00 60.33 1327 ARG B C 1
ATOM 4896 O O . ARG B 1 327 ? 36.479 -39.320 -0.236 1.00 61.94 1327 ARG B O 1
ATOM 4904 N N . CYS B 1 328 ? 35.310 -39.695 -2.253 1.00 63.35 1328 CYS B N 1
ATOM 4905 C CA . CYS B 1 328 ? 34.048 -40.119 -1.653 1.00 65.49 1328 CYS B CA 1
ATOM 4906 C C . CYS B 1 328 ? 34.240 -41.367 -0.788 1.00 66.13 1328 CYS B C 1
ATOM 4907 O O . CYS B 1 328 ? 35.385 -41.863 -0.719 1.00 66.85 1328 CYS B O 1
#

CATH classification: 3.40.718.10

Sequence (644 aa):
SLRFALTPGEPAGIGPDLCLLLARSAQPHPLIAIASRTLLQERAGQLGLAIDLKDVSPAAWPERPAKAGQLYVWDTPLAAPVRPGQLDRANAAYVLETLTRAGQGCLDGHFAGITAPVHKGVINEAGIPFSGHTEFLADLTHTAQVVLATRGLRVALATTHLPLREVADAISDERLTRVARILHADLRDKFGIAHPRILVCGLNPHAGEGGHLGREEIEVIEPCLERLRGEGLDLIGPLPADTLFTPKHLEHCDAVLAYHDQGLPVLKYKGFGAAVNVTLGLPIIRTSVDHGTALDLAGSGRIDSGSLQVALETAYQAASRCSLRFALTPGEPAGIGPDLCLLLARSAQPHPLIAIASRTLLQERAGQLGLAIDLKDVSPAAWPERPAKAGQLYVWDTPLAAPVRPGQLDRANAAYVLETLTRAGQGCLDGHFAGITAPVHKGVINEAGIPFSGHTEFLADLTHTAQVVLATRGLRVALATTHLPLREVADAISDERLTRVARILHADLRDKFGIAHPRILVCGLNPHAGEGGHLGREEIEVIEPCLERLRGEGLDLIGPLPADTLFTPKHLEHCDAVLAYHDQGLPVLKYKGFGAAVNVTLGLPIIRTSVDHGTALDLAGSGRIDSGSLQVALETAYQAASRC

Secondary structure (DSSP, 8-state):
---EEEB--STTSSHHHHHHHHTTS--SS-EEEEE-HHHHHHHHHHHT---EEEE-BTTB--SSPPPTTEEEEEE---SS---TT---GGGHHHHHHHHHHHHHHHHTTS----B----HHHHHHTT-----HHHHHHHHTT-S----EETTEEEE-SS-S--HHHHHHH--HHHHHHHHHHHHHHHHHTT--SS-EEEEE-SSGGGGTTTTT-SHIIIIIHHHHHHHHTTT-EEEEEE-HHHHTSHHHHTT-SEEE--HHHHHHHHHHHHTTS-EEE--SSSS--EEE-S---GGGTTT-----HHHHHHHHHHH---S--/---EEEB--STTSSHHHHHHHGGGS--SS-EEEEE-HHHHHHHHHHHT---EEEE-BTTB---SPPPTTEEEEEE---SS--BTTB--GGGHHHHHHHHHHHHHHHHHTS----B----HHHHHHTT---S-HHHHHHHHTT-S----EETTEEEE-SS-SS-HHHHHHH--HHHHHHHHHHHHHHHHHTS--SS-EEEEE-SSGGGGGGGTS-SHIIIIIHHHHHHHHHTT-EEEEEE-HHHHSSHHHHTT-SEEE--HHHHHHHHHHHTTT--EEE-TTSSS--EEESS---GGGTTS-----HHHHHHHHHHH---S--

Solvent-accessible surface area: 25159 Å² total

InterPro domains:
  IPR005255 PdxA family [PF04166] (30-320)
  IPR005255 PdxA family [PTHR30004] (4-327)
  IPR005255 PdxA family [TIGR00557] (5-324)
  IPR037510 4-hydroxythreonine-4-phosphate dehydrogenase [MF_00536] (2-327)

B-factor: mean 28.11, std 11.63, range [10.15, 87.56]

Organism: Pseudomonas aeruginosa (strain ATCC 15692 / DSM 22644 / CIP 104116 / JCM 14847 / LMG 12228 / 1C / PRS 101 / PAO1) (NCBI:txid208964)

Radius of gyration: 28.23 Å; Cα contacts (8 Å, |Δi|>4): 1442; chains: 2; bounding box: 59×60×81 Å